Protein AF-A0A2N6DZ77-F1 (afdb_monomer)

Radius of gyration: 27.46 Å; Cα contacts (8 Å, |Δi|>4): 658; chains: 1; bounding box: 61×50×80 Å

Solvent-accessible surface area (backbone atoms only — not comparable to full-atom values): 24967 Å² total; per-residue (Å²): 105,79,25,58,79,69,77,39,53,66,64,59,45,49,63,59,50,50,54,56,51,53,54,49,40,58,67,63,70,58,88,71,92,77,86,83,54,80,87,38,66,58,33,46,52,24,38,43,48,48,50,51,50,22,38,76,72,65,41,42,46,82,47,72,48,76,42,30,34,22,77,94,73,77,42,77,36,54,81,90,57,37,57,93,60,13,31,69,89,78,68,43,73,40,47,79,44,76,45,67,27,40,28,34,52,49,38,79,39,39,68,63,48,51,52,48,54,66,76,33,71,65,33,34,30,46,68,70,55,35,51,54,50,54,52,54,53,72,74,59,52,63,64,40,76,45,31,38,58,92,59,81,90,64,52,56,35,81,96,39,79,69,29,20,42,26,67,66,65,47,55,62,40,48,72,49,21,69,24,29,28,79,79,56,36,89,48,24,78,81,50,58,56,39,68,66,47,82,43,52,55,92,53,42,61,53,66,71,47,52,44,47,44,52,29,56,58,55,71,46,76,64,58,56,22,37,38,32,28,42,53,70,24,38,84,86,36,78,60,31,84,89,72,72,55,60,81,56,66,69,61,51,33,74,75,63,34,48,42,55,52,43,41,45,69,39,48,75,36,60,67,45,46,69,32,66,52,45,73,68,58,49,52,48,45,45,38,47,58,42,22,60,44,52,26,38,44,52,28,52,53,26,42,49,38,34,71,78,45,73,17,37,40,48,67,55,52,87,79,51,73,75,52,51,55,52,54,52,52,54,63,58,43,51,62,52,34,52,54,24,54,77,68,56,31,46,23,56,27,52,48,58,52,45,53,50,52,52,49,55,49,49,47,49,64,78,64,34,56,80,62,35,73,75,40,78,90,33,47,50,59,41,22,29,52,53,40,54,52,53,42,50,50,55,49,49,26,46,70,39,23,92,53,21,48,72,58,18,34,51,48,30,47,32,57,57,43,77,71,74,79,65,50,64,90,87,61,68,56,88,76,77,68,58,60,65,37,56,30,47,66,52,66,79,77,39,80,73,75,85,81,130

Foldseek 3Di:
DVQVVVVHDPVVVVVVVVVVVVVVCVQLVPPDPDDDDLPDPLLLVQLQVLLVLLVVVVQKDKDKDWFWADPVVRDTDHPVCADVQAHPVPRHHTDGDIFIFIWGNLQVCLVVLLVVCVVQVQQEPDNVLSVVVNVVSVVTDDIGGFWGQPDQPARAHVPGSSIHTHVLSSVLSRVQSRQRPPVCDHNNVPAPPHAEDEEAPVCSCSLSRVSVSSCVSSVGDHHNYYYHFYEEAEPPHRDDPVVVRDDDVVVVCVVFNSLLVLCCVLAVDFGRYYYYDDPVSSLVCLQPQPQVQLLCLLQVLQVLCCVQVVQFQADADDDDPLLVVLQVLLVVLVVVLVVCVSVSRSNVSSVSLSVSSVSLVVLCVVLVLVVLSVDVVSVNVSSNSSLSSLLSLLLSLLSCCVRRVVLSCLSCVQQQHHRDHRDCVPSSHGPPRDGRTGGHNDDRSGDRDDDD

Mean predicted aligned error: 6.2 Å

Nearest PDB structures (foldseek):
  6ax8-assembly1_A  TM=9.563E-01  e=4.540E-46  Mycobacterium tuberculosis H37Rv
  2x1l-assembly3_C  TM=9.509E-01  e=2.523E-43  Mycolicibacterium smegmatis MC2 155
  7wpm-assembly1_A  TM=9.465E-01  e=5.685E-44  Staphylococcus aureus subsp. aureus COL
  2x1l-assembly2_B  TM=9.526E-01  e=1.689E-42  Mycolicibacterium smegmatis MC2 155
  4eg1-assembly2_B  TM=9.209E-01  e=6.282E-39  Trypanosoma brucei brucei TREU927

Sequence (452 aa):
KAAQSRGETPLELADRVVKRFQALWEKLNISHTDFIRTSQERHKLAVQEIFRIIEAKGDIYLGEYEDWYCTPCETFWTETQLMDGNCPDCGRPTDKLKEESYFFRMSRYQEQLLAHIEANPDFIQPKSRRNEILSFVREGLRDLSISRTTFSWGIPVPGNDRHVIYVWFDALTNYISALGYPDQSGDYASFWPCDAHVIGKDILRFHTVYWPTFLMAAGLPLPQKVFAHGWWTVEGQKMSKSLANVVEPNMLIEKYGVDAIRYFLLREVPFGLDGDFSHSALVHRINSDLANDLGNLVSRSTAMLNKYFQGTLPQPGTPEAVDLALTEKFSAAFNTVDSQMNDLAFNKALQSIWELISAANKYIDETSPWVLAKDETNRERLATVMYHLLEAVRLVSLLVDPFMPETAEKIDTILGLEARHAQLQGQDQWGGLKAGAQVSKASPLFPRIEVE

Structure (mmCIF, N/CA/C/O backbone):
data_AF-A0A2N6DZ77-F1
#
_entry.id   AF-A0A2N6DZ77-F1
#
loop_
_atom_site.group_PDB
_atom_site.id
_atom_site.type_symbol
_atom_site.label_atom_id
_atom_site.label_alt_id
_atom_site.label_comp_id
_atom_site.label_asym_id
_atom_site.label_entity_id
_atom_site.label_seq_id
_atom_site.pdbx_PDB_ins_code
_atom_site.Cartn_x
_atom_site.Cartn_y
_atom_site.Cartn_z
_atom_site.occupancy
_atom_site.B_iso_or_equiv
_atom_site.auth_seq_id
_atom_site.auth_comp_id
_atom_site.auth_asym_id
_atom_site.auth_atom_id
_atom_site.pdbx_PDB_model_num
ATOM 1 N N . LYS A 1 1 ? 24.814 12.809 -16.771 1.00 75.88 1 LYS A N 1
ATOM 2 C CA . LYS A 1 1 ? 24.435 14.245 -16.711 1.00 75.88 1 LYS A CA 1
ATOM 3 C C . LYS A 1 1 ? 24.232 14.762 -15.282 1.00 75.88 1 LYS A C 1
ATOM 5 O O . LYS A 1 1 ? 25.013 15.605 -14.873 1.00 75.88 1 LYS A O 1
ATOM 10 N N . ALA A 1 2 ? 23.271 14.254 -14.494 1.00 83.12 2 ALA A N 1
ATOM 11 C CA . ALA A 1 2 ? 23.021 14.762 -13.129 1.00 83.12 2 ALA A CA 1
ATOM 12 C C . ALA A 1 2 ? 24.239 14.680 -12.179 1.00 83.12 2 ALA A C 1
ATOM 14 O O . ALA A 1 2 ? 24.478 15.599 -11.398 1.00 83.12 2 ALA A O 1
ATOM 15 N N . ALA A 1 3 ? 25.029 13.604 -12.269 1.00 89.00 3 ALA A N 1
ATOM 16 C CA . ALA A 1 3 ? 26.270 13.461 -11.503 1.00 89.00 3 ALA A CA 1
ATOM 17 C C . ALA A 1 3 ? 27.353 14.442 -11.986 1.00 89.00 3 ALA A C 1
ATOM 19 O O . ALA A 1 3 ? 27.893 15.217 -11.203 1.00 89.00 3 ALA A O 1
ATOM 20 N N . GLN A 1 4 ? 27.549 14.521 -13.307 1.00 87.75 4 GLN A N 1
ATOM 21 C CA . GLN A 1 4 ? 28.486 15.455 -13.946 1.00 87.75 4 GLN A CA 1
ATOM 22 C C . GLN A 1 4 ? 28.204 16.919 -13.578 1.00 87.75 4 GLN A C 1
ATOM 24 O O . GLN A 1 4 ? 29.139 17.646 -13.267 1.00 87.75 4 GLN A O 1
ATOM 29 N N . SER A 1 5 ? 26.934 17.351 -13.531 1.00 89.44 5 SER A N 1
ATOM 30 C CA . SER A 1 5 ? 26.577 18.723 -13.123 1.00 89.44 5 SER A CA 1
ATOM 31 C C . SER A 1 5 ? 26.932 19.055 -11.670 1.00 89.44 5 SER A C 1
ATOM 33 O O . SER A 1 5 ? 26.867 20.213 -11.274 1.00 89.44 5 SER A O 1
ATOM 35 N N . ARG A 1 6 ? 27.269 18.043 -10.866 1.00 89.25 6 ARG A N 1
ATOM 36 C CA . ARG A 1 6 ? 27.689 18.168 -9.466 1.00 89.25 6 ARG A CA 1
ATOM 37 C C . ARG A 1 6 ? 29.167 17.832 -9.257 1.00 89.25 6 ARG A C 1
ATOM 39 O O . ARG A 1 6 ? 29.616 17.859 -8.120 1.00 89.25 6 ARG A O 1
ATOM 46 N N . GLY A 1 7 ? 29.904 17.517 -10.325 1.00 93.62 7 GLY A N 1
ATOM 47 C CA . GLY A 1 7 ? 31.295 17.075 -10.231 1.00 93.62 7 GLY A CA 1
ATOM 48 C C . GLY A 1 7 ? 31.477 15.709 -9.559 1.00 93.62 7 GLY A C 1
ATOM 49 O O . GLY A 1 7 ? 32.563 15.430 -9.070 1.00 93.62 7 GLY A O 1
ATOM 50 N N . GLU A 1 8 ? 30.434 14.873 -9.521 1.00 95.06 8 GLU A N 1
ATOM 51 C CA . GLU A 1 8 ? 30.447 13.528 -8.923 1.00 95.06 8 GLU A CA 1
ATOM 52 C C . GLU A 1 8 ? 30.406 12.453 -10.032 1.00 95.06 8 GLU A C 1
ATOM 54 O O . GLU A 1 8 ? 29.861 12.679 -11.124 1.00 95.06 8 GLU A O 1
ATOM 59 N N . THR A 1 9 ? 30.925 11.254 -9.762 1.00 95.62 9 THR A N 1
ATOM 60 C CA . THR A 1 9 ? 30.677 10.067 -10.597 1.00 95.62 9 THR A CA 1
ATOM 61 C C . THR A 1 9 ? 29.222 9.589 -10.448 1.00 95.62 9 THR A C 1
ATOM 63 O O . THR A 1 9 ? 28.569 9.861 -9.433 1.00 95.62 9 THR A O 1
ATOM 66 N N . PRO A 1 10 ? 28.658 8.858 -11.432 1.00 94.00 10 PRO A N 1
ATOM 67 C CA . PRO A 1 10 ? 27.297 8.330 -11.315 1.00 94.00 10 PRO A CA 1
ATOM 68 C C . PRO A 1 10 ? 27.072 7.432 -10.088 1.00 94.00 10 PRO A C 1
ATOM 70 O O . PRO A 1 10 ? 26.020 7.534 -9.457 1.00 94.00 10 PRO A O 1
ATOM 73 N N . LEU A 1 11 ? 28.061 6.604 -9.724 1.00 94.94 11 LEU A N 1
ATOM 74 C CA . LEU A 1 11 ? 27.980 5.729 -8.553 1.00 94.94 11 LEU A CA 1
ATOM 75 C C . LEU A 1 11 ? 27.967 6.531 -7.247 1.00 94.94 11 LEU A C 1
ATOM 77 O O . LEU A 1 11 ? 27.102 6.286 -6.413 1.00 94.94 11 LEU A O 1
ATOM 81 N N . GLU A 1 12 ? 28.834 7.539 -7.104 1.00 96.12 12 GLU A N 1
ATOM 82 C CA . GLU A 1 12 ? 28.850 8.420 -5.924 1.00 96.12 12 GLU A CA 1
ATOM 83 C C . GLU A 1 12 ? 27.513 9.148 -5.742 1.00 96.12 12 GLU A C 1
ATOM 85 O O . GLU A 1 12 ? 26.969 9.204 -4.634 1.00 96.12 12 GLU A O 1
ATOM 90 N N . LEU A 1 13 ? 26.935 9.663 -6.835 1.00 95.31 13 LEU A N 1
ATOM 91 C CA . LEU A 1 13 ? 25.611 10.276 -6.790 1.00 95.31 13 LEU A CA 1
ATOM 92 C C . LEU A 1 13 ? 24.546 9.261 -6.344 1.00 95.31 13 LEU A C 1
ATOM 94 O O . LEU A 1 13 ? 23.716 9.586 -5.492 1.00 95.31 13 LEU A O 1
ATOM 98 N N . ALA A 1 14 ? 24.555 8.048 -6.905 1.00 94.56 14 ALA A N 1
ATOM 99 C CA . ALA A 1 14 ? 23.600 6.997 -6.561 1.00 94.56 14 ALA A CA 1
ATOM 100 C C . ALA A 1 14 ? 23.724 6.564 -5.086 1.00 94.56 14 ALA A C 1
ATOM 102 O O . ALA A 1 14 ? 22.711 6.490 -4.388 1.00 94.56 14 ALA A O 1
ATOM 103 N N . ASP A 1 15 ? 24.949 6.362 -4.589 1.00 95.69 15 ASP A N 1
ATOM 104 C CA . ASP A 1 15 ? 25.255 6.030 -3.188 1.00 95.69 15 ASP A CA 1
ATOM 105 C C . ASP A 1 15 ? 24.808 7.126 -2.215 1.00 95.69 15 ASP A C 1
ATOM 107 O O . ASP A 1 15 ? 24.349 6.851 -1.104 1.00 95.69 15 ASP A O 1
ATOM 111 N N . ARG A 1 16 ? 24.913 8.393 -2.619 1.00 94.94 16 ARG A N 1
ATOM 112 C CA . ARG A 1 16 ? 24.462 9.518 -1.798 1.00 94.94 16 ARG A CA 1
ATOM 113 C C . ARG A 1 16 ? 22.942 9.661 -1.793 1.00 94.94 16 ARG A C 1
ATOM 115 O O . ARG A 1 16 ? 22.362 10.012 -0.765 1.00 94.94 16 ARG A O 1
ATOM 122 N N . VAL A 1 17 ? 22.292 9.441 -2.935 1.00 93.69 17 VAL A N 1
ATOM 123 C CA . VAL A 1 17 ? 20.837 9.589 -3.073 1.00 93.69 17 VAL A CA 1
ATOM 124 C C . VAL A 1 17 ? 20.098 8.453 -2.372 1.00 93.69 17 VAL A C 1
ATOM 126 O O . VAL A 1 17 ? 19.131 8.741 -1.671 1.00 93.69 17 VAL A O 1
ATOM 129 N N . VAL A 1 18 ? 20.566 7.202 -2.476 1.00 95.94 18 VAL A N 1
ATOM 130 C CA . VAL A 1 18 ? 19.883 6.049 -1.860 1.00 95.94 18 VAL A CA 1
ATOM 131 C C . VAL A 1 18 ? 19.730 6.197 -0.345 1.00 95.94 18 VAL A C 1
ATOM 133 O O . VAL A 1 18 ? 18.661 5.914 0.185 1.00 95.94 18 VAL A O 1
ATOM 136 N N . LYS A 1 19 ? 20.731 6.769 0.338 1.00 96.19 19 LYS A N 1
ATOM 137 C CA . LYS A 1 19 ? 20.679 7.039 1.785 1.00 96.19 19 LYS A CA 1
ATOM 138 C C . LYS A 1 19 ? 19.508 7.941 2.176 1.00 96.19 19 LYS A C 1
ATOM 140 O O . LYS A 1 19 ? 18.924 7.763 3.236 1.00 96.19 19 LYS A O 1
ATOM 145 N N . ARG A 1 20 ? 19.143 8.903 1.318 1.00 93.62 20 ARG A N 1
ATOM 146 C CA . ARG A 1 20 ? 17.993 9.791 1.561 1.00 93.62 20 ARG A CA 1
ATOM 147 C C . ARG A 1 20 ? 16.668 9.047 1.447 1.00 93.62 20 ARG A C 1
ATOM 149 O O . ARG A 1 20 ? 15.756 9.346 2.205 1.00 93.62 20 ARG A O 1
ATOM 156 N N . PHE A 1 21 ? 16.570 8.101 0.511 1.00 94.06 21 PHE A N 1
ATOM 157 C CA . PHE A 1 21 ? 15.398 7.238 0.407 1.00 94.06 21 PHE A CA 1
ATOM 158 C C . PHE A 1 21 ? 15.315 6.322 1.627 1.00 94.06 21 PHE A C 1
ATOM 160 O O . PHE A 1 21 ? 14.314 6.371 2.322 1.00 94.06 21 PHE A O 1
ATOM 167 N N . GLN A 1 22 ? 16.377 5.590 1.963 1.00 96.19 22 GLN A N 1
ATOM 168 C CA . GLN A 1 22 ? 16.392 4.700 3.133 1.00 96.19 22 GLN A CA 1
ATOM 169 C C . GLN A 1 22 ? 16.001 5.427 4.430 1.00 96.19 22 GLN A C 1
ATOM 171 O O . GLN A 1 22 ? 15.105 4.970 5.131 1.00 96.19 22 GLN A O 1
ATOM 176 N N . ALA A 1 23 ? 16.573 6.609 4.686 1.00 95.62 23 ALA A N 1
ATOM 177 C CA . ALA A 1 23 ? 16.227 7.415 5.858 1.00 95.62 23 ALA A CA 1
ATOM 178 C C . ALA A 1 23 ? 14.750 7.855 5.877 1.00 95.62 23 ALA A C 1
ATOM 180 O O . ALA A 1 23 ? 14.126 7.895 6.933 1.00 95.62 23 ALA A O 1
ATOM 181 N N . LEU A 1 24 ? 14.167 8.185 4.717 1.00 94.50 24 LEU A N 1
ATOM 182 C CA . LEU A 1 24 ? 12.746 8.531 4.635 1.00 94.50 24 LEU A CA 1
ATOM 183 C C . LEU A 1 24 ? 11.844 7.307 4.859 1.00 94.50 24 LEU A C 1
ATOM 185 O O . LEU A 1 24 ? 10.815 7.439 5.514 1.00 94.50 24 LEU A O 1
ATOM 189 N N . TRP A 1 25 ? 12.216 6.133 4.340 1.00 95.81 25 TRP A N 1
ATOM 190 C CA . TRP A 1 25 ? 11.465 4.887 4.542 1.00 95.81 25 TRP A CA 1
ATOM 191 C C . TRP A 1 25 ? 11.479 4.446 6.010 1.00 95.81 25 TRP A C 1
ATOM 193 O O . TRP A 1 25 ? 10.447 4.023 6.524 1.00 95.81 25 TRP A O 1
ATOM 203 N N . GLU A 1 26 ? 12.608 4.619 6.699 1.00 95.38 26 GLU A N 1
ATOM 204 C CA . GLU A 1 26 ? 12.714 4.421 8.149 1.00 95.38 26 GLU A CA 1
ATOM 205 C C . GLU A 1 26 ? 11.816 5.409 8.908 1.00 95.38 26 GLU A C 1
ATOM 207 O O . GLU A 1 26 ? 10.983 4.995 9.710 1.00 95.38 26 GLU A O 1
ATOM 212 N N . LYS A 1 27 ? 11.889 6.709 8.583 1.00 94.62 27 LYS A N 1
ATOM 213 C CA . LYS A 1 27 ? 11.052 7.746 9.216 1.00 94.62 27 LYS A CA 1
ATOM 214 C C . LYS A 1 27 ? 9.551 7.526 8.988 1.00 94.62 27 LYS A C 1
ATOM 216 O O . LYS A 1 27 ? 8.753 7.897 9.836 1.00 94.62 27 LYS A O 1
ATOM 221 N N . LEU A 1 28 ? 9.153 6.950 7.853 1.00 95.25 28 LEU A N 1
ATOM 222 C CA . LEU A 1 28 ? 7.757 6.617 7.534 1.00 95.25 28 LEU A CA 1
ATOM 223 C C . LEU A 1 28 ? 7.279 5.291 8.149 1.00 95.25 28 LEU A C 1
ATOM 225 O O . LEU A 1 28 ? 6.129 4.902 7.914 1.00 95.25 28 LEU A O 1
ATOM 229 N N . ASN A 1 29 ? 8.143 4.607 8.905 1.00 95.44 29 ASN A N 1
ATOM 230 C CA . ASN A 1 29 ? 7.892 3.296 9.490 1.00 95.44 29 ASN A CA 1
ATOM 231 C C . ASN A 1 29 ? 7.433 2.273 8.430 1.00 95.44 29 ASN A C 1
ATOM 233 O O . ASN A 1 29 ? 6.335 1.713 8.494 1.00 95.44 29 ASN A O 1
ATOM 237 N N . ILE A 1 30 ? 8.236 2.103 7.370 1.00 96.81 30 ILE A N 1
ATOM 238 C CA . ILE A 1 30 ? 7.950 1.135 6.305 1.00 96.81 30 ILE A CA 1
ATOM 239 C C . ILE A 1 30 ? 8.686 -0.184 6.555 1.00 96.81 30 ILE A C 1
ATOM 241 O O . ILE A 1 30 ? 9.907 -0.264 6.407 1.00 96.81 30 ILE A O 1
ATOM 245 N N . SER A 1 31 ? 7.922 -1.239 6.828 1.00 95.88 31 SER A N 1
ATOM 246 C CA . SER A 1 31 ? 8.375 -2.596 7.165 1.00 95.88 31 SER A CA 1
ATOM 247 C C . SER A 1 31 ? 8.802 -3.449 5.954 1.00 95.88 31 SER A C 1
ATOM 249 O O . SER A 1 31 ? 8.437 -4.615 5.828 1.00 95.88 31 SER A O 1
ATOM 251 N N . HIS A 1 32 ? 9.576 -2.871 5.035 1.00 95.81 32 HIS A N 1
ATOM 252 C CA . HIS A 1 32 ? 10.135 -3.598 3.890 1.00 95.81 32 HIS A CA 1
ATOM 253 C C . HIS A 1 32 ? 11.190 -4.633 4.327 1.00 95.81 32 HIS A C 1
ATOM 255 O O . HIS A 1 32 ? 11.945 -4.396 5.267 1.00 95.81 32 HIS A O 1
ATOM 261 N N . THR A 1 33 ? 11.270 -5.766 3.622 1.00 96.38 33 THR A N 1
ATOM 262 C CA . THR A 1 33 ? 12.209 -6.864 3.930 1.00 96.38 33 THR A CA 1
ATOM 263 C C . THR A 1 33 ? 13.533 -6.780 3.164 1.00 96.38 33 THR A C 1
ATOM 265 O O . THR A 1 33 ? 14.535 -7.328 3.617 1.00 96.38 33 THR A O 1
ATOM 268 N N . ASP A 1 34 ? 13.567 -6.069 2.033 1.00 96.62 34 ASP A N 1
ATOM 269 C CA . ASP A 1 34 ? 14.778 -5.800 1.248 1.00 96.62 34 ASP A CA 1
ATOM 270 C C . ASP A 1 34 ? 14.699 -4.412 0.588 1.00 96.62 34 ASP A C 1
ATOM 272 O O . ASP A 1 34 ? 13.619 -3.917 0.259 1.00 96.62 34 ASP A O 1
ATOM 276 N N . PHE A 1 35 ? 15.858 -3.785 0.374 1.00 97.56 35 PHE A N 1
ATOM 277 C CA . PHE A 1 35 ? 16.017 -2.525 -0.350 1.00 97.56 35 PHE A CA 1
ATOM 278 C C . PHE A 1 35 ? 16.997 -2.737 -1.513 1.00 97.56 35 PHE A C 1
ATOM 280 O O . PHE A 1 35 ? 18.214 -2.543 -1.395 1.00 97.56 35 PHE A O 1
ATOM 287 N N . ILE A 1 36 ? 16.459 -3.155 -2.660 1.00 97.69 36 ILE A N 1
ATOM 288 C CA . ILE A 1 36 ? 17.241 -3.483 -3.856 1.00 97.69 36 ILE A CA 1
ATOM 289 C C . ILE A 1 36 ? 17.900 -2.239 -4.470 1.00 97.69 36 ILE A C 1
ATOM 291 O O . ILE A 1 36 ? 17.327 -1.149 -4.528 1.00 97.69 36 ILE A O 1
ATOM 295 N N . ARG A 1 37 ? 19.129 -2.402 -4.970 1.00 98.06 37 ARG A N 1
ATOM 296 C CA . ARG A 1 37 ? 19.820 -1.393 -5.784 1.00 98.06 37 ARG A CA 1
ATOM 297 C C . ARG A 1 37 ? 20.315 -2.047 -7.064 1.00 98.06 37 ARG A C 1
ATOM 299 O O . ARG A 1 37 ? 21.052 -3.026 -6.991 1.00 98.06 37 ARG A O 1
ATOM 306 N N . THR A 1 38 ? 20.014 -1.461 -8.220 1.00 97.75 38 THR A N 1
ATOM 307 C CA . THR A 1 38 ? 20.429 -2.022 -9.520 1.00 97.75 38 THR A CA 1
ATOM 308 C C . THR A 1 38 ? 21.952 -2.030 -9.721 1.00 97.75 38 THR A C 1
ATOM 310 O O . THR A 1 38 ? 22.492 -2.775 -10.531 1.00 97.75 38 THR A O 1
ATOM 313 N N . SER A 1 39 ? 22.694 -1.269 -8.908 1.00 96.94 39 SER A N 1
ATOM 314 C CA . SER A 1 39 ? 24.158 -1.307 -8.877 1.00 96.94 39 SER A CA 1
ATOM 315 C C . SER A 1 39 ? 24.752 -2.532 -8.160 1.00 96.94 39 SER A C 1
ATOM 317 O O . SER A 1 39 ? 25.967 -2.725 -8.241 1.00 96.94 39 SER A O 1
ATOM 319 N N . GLN A 1 40 ? 23.948 -3.338 -7.452 1.00 97.75 40 GLN A N 1
ATOM 320 C CA . GLN A 1 40 ? 24.401 -4.546 -6.748 1.00 97.75 40 GLN A CA 1
ATOM 321 C C . GLN A 1 40 ? 24.719 -5.689 -7.715 1.00 97.75 40 GLN A C 1
ATOM 323 O O . GLN A 1 40 ? 24.035 -5.879 -8.715 1.00 97.75 40 GLN A O 1
ATOM 328 N N . GLU A 1 41 ? 25.713 -6.508 -7.369 1.00 97.56 41 GLU A N 1
ATOM 329 C CA . GLU A 1 41 ? 26.159 -7.60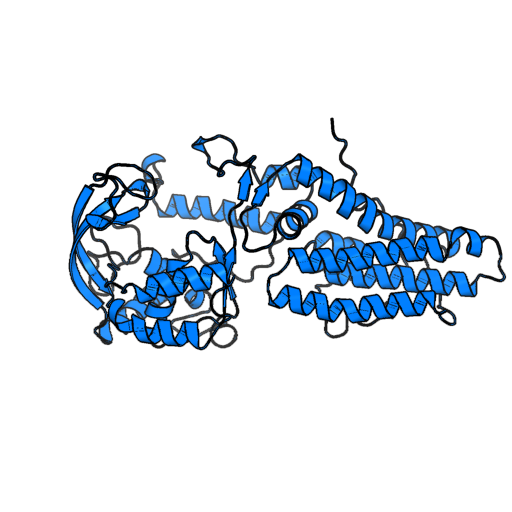9 -8.231 1.00 97.56 41 GLU A CA 1
ATOM 330 C C . GLU A 1 41 ? 25.069 -8.662 -8.474 1.00 97.56 41 GLU A C 1
ATOM 332 O O . GLU A 1 41 ? 24.843 -9.045 -9.618 1.00 97.56 41 GLU A O 1
ATOM 337 N N . ARG A 1 42 ? 24.304 -9.033 -7.431 1.00 97.00 42 ARG A N 1
ATOM 338 C CA . ARG A 1 42 ? 23.150 -9.948 -7.556 1.00 97.00 42 ARG A CA 1
ATOM 339 C C . ARG A 1 42 ? 22.156 -9.508 -8.637 1.00 97.00 42 ARG A C 1
ATOM 341 O O . ARG A 1 42 ? 21.607 -10.332 -9.356 1.00 97.00 42 ARG A O 1
ATOM 348 N N . HIS A 1 43 ? 21.968 -8.197 -8.787 1.00 98.50 43 HIS A N 1
ATOM 349 C CA . HIS A 1 43 ? 21.071 -7.635 -9.785 1.00 98.50 43 HIS A CA 1
ATOM 350 C C . HIS A 1 43 ? 21.678 -7.667 -11.189 1.00 98.50 43 HIS A C 1
ATOM 352 O O . HIS A 1 43 ? 21.018 -8.088 -12.136 1.00 98.50 43 HIS A O 1
ATOM 358 N N . LYS A 1 44 ? 22.951 -7.284 -11.327 1.00 98.31 44 LYS A N 1
ATOM 359 C CA . LYS A 1 44 ? 23.644 -7.303 -12.623 1.00 98.31 44 LYS A CA 1
ATOM 360 C C . LYS A 1 44 ? 23.669 -8.698 -13.240 1.00 98.31 44 LYS A C 1
ATOM 362 O O . LYS A 1 44 ? 23.380 -8.837 -14.427 1.00 98.31 44 LYS A O 1
ATOM 367 N N . LEU A 1 45 ? 23.952 -9.714 -12.424 1.00 98.00 45 LEU A N 1
ATOM 368 C CA . LEU A 1 45 ? 23.945 -11.116 -12.843 1.00 98.00 45 LEU A CA 1
ATOM 369 C C . LEU A 1 45 ? 22.559 -11.551 -13.334 1.00 98.00 45 LEU A C 1
ATOM 371 O O . LEU A 1 45 ? 22.456 -12.151 -14.401 1.00 98.00 45 LEU A O 1
ATOM 375 N N . ALA A 1 46 ? 21.496 -11.190 -12.609 1.00 98.31 46 ALA A N 1
ATOM 376 C CA . ALA A 1 46 ? 20.118 -11.471 -13.008 1.00 98.31 46 ALA A CA 1
ATOM 377 C C . ALA A 1 46 ? 19.765 -10.856 -14.370 1.00 98.31 46 ALA A C 1
ATOM 379 O O . ALA A 1 46 ? 19.260 -11.556 -15.246 1.00 98.31 46 ALA A O 1
ATOM 380 N N . VAL A 1 47 ? 20.066 -9.570 -14.569 1.00 98.69 47 VAL A N 1
ATOM 381 C CA . VAL A 1 47 ? 19.787 -8.856 -15.827 1.00 98.69 47 VAL A CA 1
ATOM 382 C C . VAL A 1 47 ? 20.524 -9.497 -17.000 1.00 98.69 47 VAL A C 1
ATOM 384 O O . VAL A 1 47 ? 19.927 -9.756 -18.046 1.00 98.69 47 VAL A O 1
ATOM 387 N N . GLN A 1 48 ? 21.817 -9.780 -16.825 1.00 98.44 48 GLN A N 1
ATOM 388 C CA . GLN A 1 48 ? 22.624 -10.427 -17.856 1.00 98.44 48 GLN A CA 1
ATOM 389 C C . GLN A 1 48 ? 22.112 -11.829 -18.187 1.00 98.44 48 GLN A C 1
ATOM 391 O O . GLN A 1 48 ? 22.124 -12.216 -19.353 1.00 98.44 48 GLN A O 1
ATOM 396 N N . GLU A 1 49 ? 21.631 -12.577 -17.195 1.00 98.44 49 GLU A N 1
ATOM 397 C CA . GLU A 1 49 ? 21.116 -13.923 -17.420 1.00 98.44 49 GLU A CA 1
ATOM 398 C C . GLU A 1 49 ? 19.780 -13.931 -18.166 1.00 98.44 49 GLU A C 1
ATOM 400 O O . GLU A 1 49 ? 19.634 -14.677 -19.133 1.00 98.44 49 GLU A O 1
ATOM 405 N N . ILE A 1 50 ? 18.831 -13.052 -17.812 1.00 98.19 50 ILE A N 1
ATOM 406 C CA . ILE A 1 50 ? 17.599 -12.894 -18.606 1.00 98.19 50 ILE A CA 1
ATOM 407 C C . ILE A 1 50 ? 17.952 -12.531 -20.051 1.00 98.19 50 ILE A C 1
ATOM 409 O O . ILE A 1 50 ? 17.397 -13.115 -20.982 1.00 98.19 50 ILE A O 1
ATOM 413 N N . PHE A 1 51 ? 18.895 -11.604 -20.250 1.00 98.62 51 PHE A N 1
ATOM 414 C CA . PHE A 1 51 ? 19.326 -11.208 -21.589 1.00 98.62 51 PHE A CA 1
ATOM 415 C C . PHE A 1 51 ? 19.848 -12.410 -22.388 1.00 98.62 51 PHE A C 1
ATOM 417 O O . PHE A 1 51 ? 19.370 -12.647 -23.496 1.00 98.62 51 PHE A O 1
ATOM 424 N N . ARG A 1 52 ? 20.759 -13.215 -21.817 1.00 98.38 52 ARG A N 1
ATOM 425 C CA . ARG A 1 52 ? 21.295 -14.423 -22.474 1.00 98.38 52 ARG A CA 1
ATOM 426 C C . ARG A 1 52 ? 20.205 -15.427 -22.833 1.00 98.38 52 ARG A C 1
ATOM 428 O O . ARG A 1 52 ? 20.234 -15.980 -23.927 1.00 98.38 52 ARG A O 1
ATOM 435 N N . ILE A 1 53 ? 19.244 -15.665 -21.938 1.00 98.31 53 ILE A N 1
ATOM 436 C CA . ILE A 1 53 ? 18.151 -16.619 -22.178 1.00 98.31 53 ILE A CA 1
ATOM 437 C C . ILE A 1 53 ? 17.286 -16.171 -23.361 1.00 98.31 53 ILE A C 1
ATOM 439 O O . ILE A 1 53 ? 16.965 -16.979 -24.235 1.00 98.31 53 ILE A O 1
ATOM 443 N N . ILE A 1 54 ? 16.906 -14.892 -23.400 1.00 98.50 54 ILE A N 1
ATOM 444 C CA . ILE A 1 54 ? 16.065 -14.348 -24.473 1.00 98.50 54 ILE A CA 1
ATOM 445 C C . ILE A 1 54 ? 16.846 -14.305 -25.798 1.00 98.50 54 ILE A C 1
ATOM 447 O O . ILE A 1 54 ? 16.302 -14.650 -26.851 1.00 98.50 54 ILE A O 1
ATOM 451 N N . GLU A 1 55 ? 18.132 -13.949 -25.758 1.00 98.19 55 GLU A N 1
ATOM 452 C CA . GLU A 1 55 ? 19.014 -13.971 -26.929 1.00 98.19 55 GLU A CA 1
ATOM 453 C C . GLU A 1 55 ? 19.175 -15.389 -27.489 1.00 98.19 55 GLU A C 1
ATOM 455 O O . GLU A 1 55 ? 18.990 -15.599 -28.687 1.00 98.19 55 GLU A O 1
ATOM 460 N N . ALA A 1 56 ? 19.404 -16.387 -26.630 1.00 97.88 56 ALA A N 1
ATOM 461 C CA . ALA A 1 56 ? 19.520 -17.789 -27.030 1.00 97.88 56 ALA A CA 1
ATOM 462 C C . ALA A 1 56 ? 18.235 -18.346 -27.674 1.00 97.88 56 ALA A C 1
ATOM 464 O O . ALA A 1 56 ? 18.302 -19.271 -28.484 1.00 97.88 56 ALA A O 1
ATOM 465 N N . LYS A 1 57 ? 17.064 -17.775 -27.358 1.00 97.19 57 LYS A N 1
ATOM 466 C CA . LYS A 1 57 ? 15.778 -18.100 -28.004 1.00 97.19 57 LYS A CA 1
ATOM 467 C C . LYS A 1 57 ? 15.564 -17.397 -29.351 1.00 97.19 57 LYS A C 1
ATOM 469 O O . LYS A 1 57 ? 14.583 -17.690 -30.038 1.00 97.19 57 LYS A O 1
ATOM 474 N N . GLY A 1 58 ? 16.467 -16.499 -29.748 1.00 97.62 58 GLY A N 1
ATOM 475 C CA . GLY A 1 58 ? 16.391 -15.741 -30.999 1.00 97.62 58 GLY A CA 1
ATOM 476 C C . GLY A 1 58 ? 15.441 -14.539 -30.953 1.00 97.62 58 GLY A C 1
ATOM 477 O O . GLY A 1 58 ? 15.092 -13.988 -32.003 1.00 97.62 58 GLY A O 1
ATOM 478 N N . ASP A 1 59 ? 15.022 -14.126 -29.754 1.00 98.25 59 ASP A N 1
ATOM 479 C CA . ASP A 1 59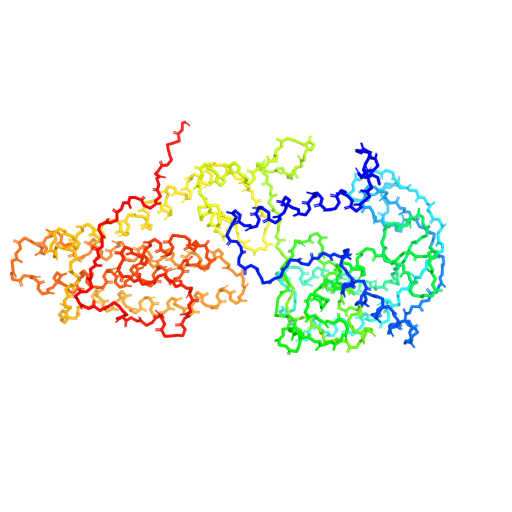 ? 14.129 -12.979 -29.561 1.00 98.25 59 ASP A CA 1
ATOM 480 C C . ASP A 1 59 ? 14.874 -11.663 -29.330 1.00 98.25 59 ASP A C 1
ATOM 482 O O . ASP A 1 59 ? 14.237 -10.617 -29.224 1.00 98.25 59 ASP A O 1
ATOM 486 N N . ILE A 1 60 ? 16.207 -11.695 -29.309 1.00 98.50 60 ILE A N 1
ATOM 487 C CA . ILE A 1 60 ? 17.055 -10.505 -29.371 1.00 98.50 60 ILE A CA 1
ATOM 488 C C . ILE A 1 60 ? 17.849 -10.533 -30.676 1.00 98.50 60 ILE A C 1
ATOM 490 O O . ILE A 1 60 ? 18.403 -11.563 -31.054 1.00 98.50 60 ILE A O 1
ATOM 494 N N . TYR A 1 61 ? 17.893 -9.405 -31.382 1.00 96.50 61 TYR A N 1
ATOM 495 C CA . TYR A 1 61 ? 18.687 -9.249 -32.599 1.00 96.50 61 TYR A CA 1
ATOM 496 C C . TYR A 1 61 ? 19.339 -7.869 -32.661 1.00 96.50 61 TYR A C 1
ATOM 498 O O . TYR A 1 61 ? 18.799 -6.895 -32.141 1.00 96.50 61 TYR A O 1
ATOM 506 N N . LEU A 1 62 ? 20.500 -7.775 -33.306 1.00 95.38 62 LEU A N 1
ATOM 507 C CA . LEU A 1 62 ? 21.166 -6.500 -33.554 1.00 95.38 62 LEU A CA 1
ATOM 508 C C . LEU A 1 62 ? 20.527 -5.808 -34.764 1.00 95.38 62 LEU A C 1
ATOM 510 O O . LEU A 1 62 ? 20.321 -6.433 -35.806 1.00 95.38 62 LEU A O 1
ATOM 514 N N . GLY A 1 63 ? 20.219 -4.525 -34.629 1.00 90.81 63 GLY A N 1
ATOM 515 C CA . GLY A 1 63 ? 19.702 -3.692 -35.707 1.00 90.81 63 GLY A CA 1
ATOM 516 C C . GLY A 1 63 ? 20.111 -2.236 -35.529 1.00 90.81 63 GLY A C 1
ATOM 517 O O . GLY A 1 63 ? 20.889 -1.891 -34.643 1.00 90.81 63 GLY A O 1
ATOM 518 N N . GLU A 1 64 ? 19.544 -1.365 -36.353 1.00 84.25 64 GLU A N 1
ATOM 519 C CA . GLU A 1 64 ? 19.713 0.082 -36.245 1.00 84.25 64 GLU A CA 1
ATOM 520 C C . GLU A 1 64 ? 18.334 0.715 -36.046 1.00 84.25 64 GLU A C 1
ATOM 522 O O . GLU A 1 64 ? 17.385 0.373 -36.752 1.00 84.25 64 GLU A O 1
ATOM 527 N N . TYR A 1 65 ? 18.210 1.619 -35.078 1.00 71.19 65 TYR A N 1
ATOM 528 C CA . TYR A 1 65 ? 17.021 2.454 -34.919 1.00 71.19 65 TYR A CA 1
ATOM 529 C C . TYR A 1 65 ? 17.300 3.816 -35.550 1.00 71.19 65 TYR A C 1
ATOM 531 O O . TYR A 1 65 ? 18.367 4.367 -35.293 1.00 71.19 65 TYR A O 1
ATOM 539 N N . GLU A 1 66 ? 16.379 4.358 -36.348 1.00 72.69 66 GLU A N 1
ATOM 540 C CA . GLU A 1 66 ? 16.427 5.743 -36.836 1.00 72.69 66 GLU A CA 1
ATOM 541 C C . GLU A 1 66 ? 15.088 6.417 -36.537 1.00 72.69 66 GLU A C 1
ATOM 543 O O . GLU A 1 66 ? 14.122 6.240 -37.272 1.00 72.69 66 GLU A O 1
ATOM 548 N N . ASP A 1 67 ? 15.016 7.161 -35.439 1.00 75.25 67 ASP A N 1
ATOM 549 C CA . ASP A 1 67 ? 13.756 7.735 -34.954 1.00 75.25 67 ASP A CA 1
ATOM 550 C C . ASP A 1 67 ? 14.035 8.931 -34.032 1.00 75.25 67 ASP A C 1
ATOM 552 O O . ASP A 1 67 ? 15.188 9.277 -33.749 1.00 75.25 67 ASP A O 1
ATOM 556 N N . TRP A 1 68 ? 12.978 9.611 -33.598 1.00 81.00 68 TRP A N 1
ATOM 557 C CA . TRP A 1 68 ? 13.078 10.917 -32.957 1.00 81.00 68 TRP A CA 1
ATOM 558 C C . TRP A 1 68 ? 13.163 10.800 -31.437 1.00 81.00 68 TRP A C 1
ATOM 560 O O . TRP A 1 68 ? 12.254 10.306 -30.775 1.00 81.00 68 TRP A O 1
ATOM 570 N N . TYR A 1 69 ? 14.260 11.265 -30.851 1.00 76.31 69 TYR A N 1
ATOM 571 C CA . TYR A 1 69 ? 14.544 11.108 -29.431 1.00 76.31 69 TYR A CA 1
ATOM 572 C C . TYR A 1 69 ? 14.300 12.390 -28.643 1.00 76.31 69 TYR A C 1
ATOM 574 O O . TYR A 1 69 ? 14.829 13.456 -28.962 1.00 76.31 69 TYR A O 1
ATOM 582 N N . CYS A 1 70 ? 13.549 12.280 -27.547 1.00 77.88 70 CYS A N 1
ATOM 583 C CA . CYS A 1 70 ? 13.408 13.350 -26.572 1.00 77.88 70 CYS A CA 1
ATOM 584 C C . CYS A 1 70 ? 14.381 13.134 -25.409 1.00 77.88 70 CYS A C 1
ATOM 586 O O . CYS A 1 70 ? 14.081 12.408 -24.462 1.00 77.88 70 CYS A O 1
ATOM 588 N N . THR A 1 71 ? 15.527 13.820 -25.437 1.00 71.62 71 THR A N 1
ATOM 589 C CA . THR A 1 71 ? 16.555 13.701 -24.387 1.00 71.62 71 THR A CA 1
ATOM 590 C C . THR A 1 71 ? 16.021 13.924 -22.959 1.00 71.62 71 THR A C 1
ATOM 592 O O . THR A 1 71 ? 16.401 13.164 -22.074 1.00 71.62 71 THR A O 1
ATOM 595 N N . PRO A 1 72 ? 15.158 14.923 -22.675 1.00 69.06 72 PRO A N 1
ATOM 596 C CA . PRO A 1 72 ? 14.632 15.123 -21.322 1.00 69.06 72 PRO A CA 1
ATOM 597 C C . PRO A 1 72 ? 13.633 14.066 -20.834 1.00 69.06 72 PRO A C 1
ATOM 599 O O . PRO A 1 72 ? 13.490 13.912 -19.625 1.00 69.06 72 PRO A O 1
ATOM 602 N N . CYS A 1 73 ? 12.922 13.398 -21.748 1.00 61.34 73 CYS A N 1
ATOM 603 C CA . CYS A 1 73 ? 11.956 12.339 -21.430 1.00 61.34 73 CYS A CA 1
ATOM 604 C C . CYS A 1 73 ? 12.557 10.933 -21.566 1.00 61.34 73 CYS A C 1
ATOM 606 O O . CYS A 1 73 ? 11.868 9.957 -21.292 1.00 61.34 73 CYS A O 1
ATOM 608 N N . GLU A 1 74 ? 13.798 10.830 -22.049 1.00 66.06 74 GLU A N 1
ATOM 609 C CA . GLU A 1 74 ? 14.504 9.577 -22.346 1.00 66.06 74 GLU A CA 1
ATOM 610 C C . GLU A 1 74 ? 13.661 8.578 -23.160 1.00 66.06 74 GLU A C 1
ATOM 612 O O . GLU A 1 74 ? 13.716 7.363 -22.969 1.00 66.06 74 GLU A O 1
ATOM 617 N N . THR A 1 75 ? 12.856 9.116 -24.081 1.00 61.88 75 THR A N 1
ATOM 618 C CA . THR A 1 75 ? 11.839 8.376 -24.835 1.00 61.88 75 THR A CA 1
ATOM 619 C C . THR A 1 75 ? 11.977 8.659 -26.324 1.00 61.88 75 THR A C 1
ATOM 621 O O . THR A 1 75 ? 12.228 9.797 -26.732 1.00 61.88 75 THR A O 1
ATOM 624 N N . PHE A 1 76 ? 11.815 7.606 -27.122 1.00 71.31 76 PHE A N 1
ATOM 625 C CA . PHE A 1 76 ? 11.764 7.687 -28.574 1.00 71.31 76 PHE A CA 1
ATOM 626 C C . PHE A 1 76 ? 10.328 7.808 -29.062 1.00 71.31 76 PHE A C 1
ATOM 628 O O . PHE A 1 76 ? 9.414 7.185 -28.521 1.00 71.31 76 PHE A O 1
ATOM 635 N N . TRP A 1 77 ? 10.172 8.588 -30.118 1.00 71.62 77 TRP A N 1
ATOM 636 C CA . TRP A 1 77 ? 8.930 8.821 -30.818 1.00 71.62 77 TRP A CA 1
ATOM 637 C C . TRP A 1 77 ? 9.126 8.498 -32.283 1.00 71.62 77 TRP A C 1
ATOM 639 O O . TRP A 1 77 ? 10.144 8.822 -32.896 1.00 71.62 77 TRP A O 1
ATOM 649 N N . THR A 1 78 ? 8.098 7.891 -32.845 1.00 72.88 78 THR A N 1
ATOM 650 C CA . THR A 1 78 ? 7.982 7.779 -34.292 1.00 72.88 78 THR A CA 1
ATOM 651 C C . THR A 1 78 ? 7.637 9.147 -34.865 1.00 72.88 78 THR A C 1
ATOM 653 O O . THR A 1 78 ? 7.011 9.962 -34.186 1.00 72.88 78 THR A O 1
ATOM 656 N N . GLU A 1 79 ? 7.973 9.392 -36.129 1.00 78.81 79 GLU A N 1
ATOM 657 C CA . GLU A 1 79 ? 7.624 10.647 -36.811 1.00 78.81 79 GLU A CA 1
ATOM 658 C C . GLU A 1 79 ? 6.123 10.982 -36.697 1.00 78.81 79 GLU A C 1
ATOM 660 O O . GLU A 1 79 ? 5.754 12.124 -36.444 1.00 78.81 79 GLU A O 1
ATOM 665 N N . THR A 1 80 ? 5.253 9.967 -36.760 1.00 76.06 80 THR A N 1
ATOM 666 C CA . THR A 1 80 ? 3.794 10.110 -36.614 1.00 76.06 80 THR A CA 1
ATOM 667 C C . THR A 1 80 ? 3.316 10.485 -35.210 1.00 76.06 80 THR A C 1
ATOM 669 O O . THR A 1 80 ? 2.172 10.898 -35.054 1.00 76.06 80 THR A O 1
ATOM 672 N N . GLN A 1 81 ? 4.146 10.301 -34.181 1.00 77.38 81 GLN A N 1
ATOM 673 C CA . GLN A 1 81 ? 3.808 10.623 -32.790 1.00 77.38 81 GLN A CA 1
ATOM 674 C C . GLN A 1 81 ? 4.279 12.019 -32.367 1.00 77.38 81 GLN A C 1
ATOM 676 O O . GLN A 1 81 ? 3.926 12.473 -31.280 1.00 77.38 81 GLN A O 1
ATOM 681 N N . LEU A 1 82 ? 5.084 12.696 -33.185 1.00 78.62 82 LEU A N 1
ATOM 682 C CA . LEU A 1 82 ? 5.581 14.028 -32.866 1.00 78.62 82 LEU A CA 1
ATOM 683 C C . LEU A 1 82 ? 4.497 15.089 -33.045 1.00 78.62 82 LEU A C 1
ATOM 685 O O . LEU A 1 82 ? 3.697 15.037 -33.976 1.00 78.62 82 LEU A O 1
ATOM 689 N N . MET A 1 83 ? 4.540 16.112 -32.196 1.00 80.00 83 MET A N 1
ATOM 690 C CA . MET A 1 83 ? 3.788 17.350 -32.394 1.00 80.00 83 MET A CA 1
ATOM 691 C C . MET A 1 83 ? 4.698 18.355 -33.100 1.00 80.00 83 MET A C 1
ATOM 693 O O . MET A 1 83 ? 5.491 19.031 -32.446 1.00 80.00 83 MET A O 1
ATOM 697 N N . ASP A 1 84 ? 4.643 18.402 -34.433 1.00 82.44 84 ASP A N 1
ATOM 698 C CA . ASP A 1 84 ? 5.477 19.284 -35.269 1.00 82.44 84 ASP A CA 1
ATOM 699 C C . ASP A 1 84 ? 6.990 19.162 -34.973 1.00 82.44 84 ASP A C 1
ATOM 701 O O . ASP A 1 84 ? 7.703 20.153 -34.821 1.00 82.44 84 ASP A O 1
ATOM 705 N N . GLY A 1 85 ? 7.489 17.926 -34.833 1.00 78.38 85 GLY A N 1
ATOM 706 C CA . GLY A 1 85 ? 8.896 17.646 -34.499 1.00 78.38 85 GLY A CA 1
ATOM 707 C C . GLY A 1 85 ? 9.236 17.732 -33.002 1.00 78.38 85 GLY A C 1
ATOM 708 O O . GLY A 1 85 ? 10.384 17.500 -32.609 1.00 78.38 85 GLY A O 1
ATOM 709 N N . ASN A 1 86 ? 8.252 18.024 -32.146 1.00 85.94 86 ASN A N 1
ATOM 710 C CA . ASN A 1 86 ? 8.412 18.063 -30.694 1.00 85.94 86 ASN A CA 1
ATOM 711 C C . ASN A 1 86 ? 7.828 16.821 -30.007 1.00 85.94 86 ASN A C 1
ATOM 713 O O . ASN A 1 86 ? 6.898 16.176 -30.489 1.00 85.94 86 ASN A O 1
ATOM 717 N N . CYS A 1 87 ? 8.367 16.518 -28.828 1.00 77.31 87 CYS A N 1
ATOM 718 C CA . CYS A 1 87 ? 7.934 15.439 -27.955 1.00 77.31 87 CYS A CA 1
ATOM 719 C C . CYS A 1 87 ? 6.468 15.647 -27.531 1.00 77.31 87 CYS A C 1
ATOM 721 O O . CYS A 1 87 ? 6.177 16.689 -26.933 1.00 77.31 87 CYS A O 1
ATOM 723 N N . PRO A 1 88 ? 5.562 14.680 -27.765 1.00 76.44 88 PRO A N 1
ATOM 724 C CA . PRO A 1 88 ? 4.158 14.786 -27.368 1.00 76.44 88 PRO A CA 1
ATOM 725 C C . PRO A 1 88 ? 3.972 14.917 -25.850 1.00 76.44 88 PRO A C 1
ATOM 727 O O . PRO A 1 88 ? 3.035 15.570 -25.403 1.00 76.44 88 PRO A O 1
ATOM 730 N N . ASP A 1 89 ? 4.895 14.376 -25.050 1.00 71.38 89 ASP A N 1
ATOM 731 C CA . ASP A 1 89 ? 4.766 14.396 -23.590 1.00 71.38 89 ASP A CA 1
ATOM 732 C C . ASP A 1 89 ? 5.206 15.719 -22.948 1.00 71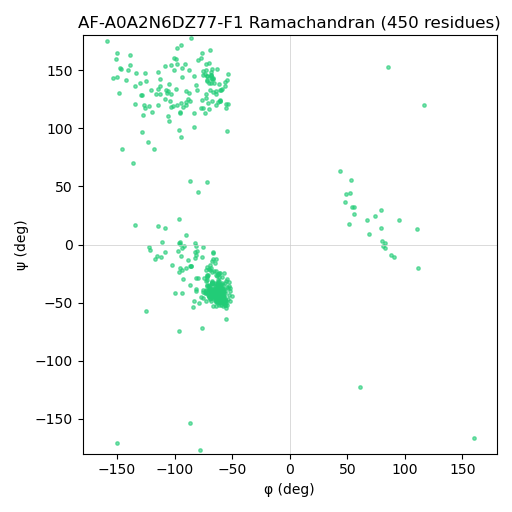.38 89 ASP A C 1
ATOM 734 O O . ASP A 1 89 ? 4.607 16.165 -21.970 1.00 71.38 89 ASP A O 1
ATOM 738 N N . CYS A 1 90 ? 6.279 16.350 -23.444 1.00 77.19 90 CYS A N 1
ATOM 739 C CA . CYS A 1 90 ? 6.844 17.555 -22.814 1.00 77.19 90 CYS A CA 1
ATOM 740 C C . CYS A 1 90 ? 6.909 18.793 -23.714 1.00 77.19 90 CYS A C 1
ATOM 742 O O . CYS A 1 90 ? 7.361 19.844 -23.255 1.00 77.19 90 CYS A O 1
ATOM 744 N N . GLY A 1 91 ? 6.507 18.678 -24.983 1.00 82.44 91 GLY A N 1
ATOM 745 C CA . GLY A 1 91 ? 6.484 19.770 -25.960 1.00 82.44 91 GLY A CA 1
ATOM 746 C C . GLY A 1 91 ? 7.858 20.284 -26.402 1.00 82.44 91 GLY A C 1
ATOM 747 O O . GLY A 1 91 ? 7.935 21.320 -27.053 1.00 82.44 91 GLY A O 1
ATOM 748 N N . ARG A 1 92 ? 8.957 19.609 -26.039 1.00 84.25 92 ARG A N 1
ATOM 749 C CA . ARG A 1 92 ? 10.330 20.027 -26.388 1.00 84.25 92 ARG A CA 1
ATOM 750 C C . ARG A 1 92 ? 10.805 19.401 -27.706 1.00 84.25 92 ARG A C 1
ATOM 752 O O . ARG A 1 92 ? 10.344 18.301 -28.013 1.00 84.25 92 ARG A O 1
ATOM 759 N N . PRO A 1 93 ? 11.766 20.023 -28.417 1.00 83.94 93 PRO A N 1
ATOM 760 C CA . PRO A 1 93 ? 12.347 19.469 -29.639 1.00 83.94 93 PRO A CA 1
ATOM 761 C C . PRO A 1 93 ? 12.883 18.051 -29.468 1.00 83.94 93 PRO A C 1
ATOM 763 O O . PRO A 1 93 ? 13.373 17.683 -28.393 1.00 83.94 93 PRO A O 1
ATOM 766 N N . THR A 1 94 ? 12.781 17.274 -30.543 1.00 83.06 94 THR A N 1
ATOM 767 C CA . THR A 1 94 ? 13.357 15.932 -30.645 1.00 83.06 94 THR A CA 1
ATOM 768 C C . THR A 1 94 ? 14.456 15.898 -31.697 1.00 83.06 94 THR A C 1
ATOM 770 O O . THR A 1 94 ? 14.402 16.630 -32.684 1.00 83.06 94 THR A O 1
ATOM 773 N N . ASP A 1 95 ? 15.453 15.046 -31.481 1.00 81.44 95 ASP A N 1
ATOM 774 C CA . ASP A 1 95 ? 16.572 14.856 -32.403 1.00 81.44 95 ASP A CA 1
ATOM 775 C C . ASP A 1 95 ? 16.424 13.509 -33.111 1.00 81.44 95 ASP A C 1
ATOM 777 O O . ASP A 1 95 ? 16.183 12.492 -32.456 1.00 81.44 95 ASP A O 1
ATOM 781 N N . LYS A 1 96 ? 16.588 13.474 -34.438 1.00 82.38 96 LYS A N 1
ATOM 782 C CA . LYS A 1 96 ? 16.617 12.207 -35.176 1.00 82.38 96 LYS A CA 1
ATOM 783 C C . LYS A 1 96 ? 17.947 11.510 -34.900 1.00 82.38 96 LYS A C 1
ATOM 785 O O . LYS A 1 96 ? 19.000 12.009 -35.297 1.00 82.38 96 LYS A O 1
ATOM 790 N N . LEU A 1 97 ? 17.906 10.376 -34.207 1.00 74.38 97 LEU A N 1
ATOM 791 C CA . LEU A 1 97 ? 19.101 9.620 -33.843 1.00 74.38 97 LEU A CA 1
ATOM 792 C C . LEU A 1 97 ? 19.114 8.289 -34.576 1.00 74.38 97 LEU A C 1
ATOM 794 O O . LEU A 1 97 ? 18.130 7.551 -34.543 1.00 74.38 97 LEU A O 1
ATOM 798 N N . LYS A 1 98 ? 20.251 8.001 -35.219 1.00 75.56 98 LYS A N 1
ATOM 799 C CA . LYS A 1 98 ? 20.553 6.693 -35.789 1.00 75.56 98 LYS A CA 1
ATOM 800 C C . LYS A 1 98 ? 21.574 5.985 -34.910 1.00 75.56 98 LYS A C 1
ATOM 802 O O . LYS A 1 98 ? 22.728 6.406 -34.859 1.00 75.56 98 LYS A O 1
ATOM 807 N N . GLU A 1 99 ? 21.156 4.927 -34.225 1.00 77.31 99 GLU A N 1
ATOM 808 C CA . GLU A 1 99 ? 22.022 4.173 -33.315 1.00 77.31 99 GLU A CA 1
ATOM 809 C C . GLU A 1 99 ? 21.874 2.666 -33.532 1.00 77.31 99 GLU A C 1
ATOM 811 O O . GLU A 1 99 ? 20.765 2.139 -33.655 1.00 77.31 99 GLU A O 1
ATOM 816 N N . GLU A 1 100 ? 23.012 1.969 -33.555 1.00 90.19 100 GLU A N 1
ATOM 817 C CA . GLU A 1 100 ? 23.051 0.513 -33.456 1.00 90.19 100 GLU A CA 1
ATOM 818 C C . GLU A 1 100 ? 22.522 0.092 -32.079 1.00 90.19 100 GLU A C 1
ATOM 820 O O . GLU A 1 100 ? 22.907 0.638 -31.040 1.00 90.19 100 GLU A O 1
ATOM 825 N N . SER A 1 101 ? 21.617 -0.882 -32.064 1.00 92.50 101 SER A N 1
ATOM 826 C CA . SER A 1 101 ? 20.977 -1.357 -30.848 1.00 92.50 101 SER A CA 1
ATOM 827 C C . SER A 1 101 ? 20.529 -2.806 -30.987 1.00 92.50 101 SER A C 1
ATOM 829 O O . SER A 1 101 ? 20.047 -3.234 -32.031 1.00 92.50 101 SER A O 1
ATOM 831 N N . TYR A 1 102 ? 20.642 -3.563 -29.904 1.00 96.19 102 TYR A N 1
ATOM 832 C CA . TYR A 1 102 ? 19.883 -4.789 -29.711 1.00 96.19 102 TYR A CA 1
ATOM 833 C C . TYR A 1 102 ? 18.389 -4.489 -29.553 1.00 96.19 102 TYR A C 1
ATOM 835 O O . TYR A 1 102 ? 17.996 -3.652 -28.737 1.00 96.19 102 TYR A O 1
ATOM 843 N N . PHE A 1 103 ? 17.566 -5.214 -30.300 1.00 96.44 103 PHE A N 1
ATOM 844 C CA . PHE A 1 103 ? 16.113 -5.161 -30.270 1.00 96.44 103 PHE A CA 1
ATOM 845 C C . PHE A 1 103 ? 15.537 -6.457 -29.722 1.00 96.44 103 PHE A C 1
ATOM 847 O O . PHE A 1 103 ? 15.953 -7.540 -30.121 1.00 96.44 103 PHE A O 1
ATOM 854 N N . PHE A 1 104 ? 14.542 -6.328 -28.853 1.00 98.19 104 PHE A N 1
ATOM 855 C CA . PHE A 1 104 ? 13.688 -7.407 -28.393 1.00 98.19 104 PHE A CA 1
ATOM 856 C C . PHE A 1 104 ? 12.462 -7.539 -29.301 1.00 98.19 104 PHE A C 1
ATOM 858 O O . PHE A 1 104 ? 11.768 -6.549 -29.553 1.00 98.19 104 PHE A O 1
ATOM 865 N N . ARG A 1 105 ? 12.155 -8.768 -29.728 1.00 98.19 105 ARG A N 1
ATOM 866 C CA . ARG A 1 105 ? 10.994 -9.137 -30.556 1.00 98.19 105 ARG A CA 1
ATOM 867 C C . ARG A 1 105 ? 9.666 -9.077 -29.796 1.00 98.19 105 ARG A C 1
ATOM 869 O O . ARG A 1 105 ? 8.910 -10.046 -29.767 1.00 98.19 105 ARG A O 1
ATOM 876 N N . MET A 1 106 ? 9.369 -7.943 -29.166 1.00 97.50 106 MET A N 1
ATOM 877 C CA . MET A 1 106 ? 8.164 -7.748 -28.355 1.00 97.50 106 MET A CA 1
ATOM 878 C C . MET A 1 106 ? 6.879 -7.979 -29.163 1.00 97.50 106 MET A C 1
ATOM 880 O O . MET A 1 106 ? 5.909 -8.511 -28.623 1.00 97.50 106 MET A O 1
ATOM 884 N N . SER A 1 107 ? 6.887 -7.655 -30.462 1.00 96.69 107 SER A N 1
ATOM 885 C CA . SER A 1 107 ? 5.747 -7.875 -31.364 1.00 96.69 107 SER A CA 1
ATOM 886 C C . SER A 1 107 ? 5.278 -9.337 -31.407 1.00 96.69 107 SER A C 1
ATOM 888 O O . SER A 1 107 ? 4.079 -9.603 -31.476 1.00 96.69 107 SER A O 1
ATOM 890 N N . ARG A 1 108 ? 6.202 -10.300 -31.263 1.00 97.94 108 ARG A N 1
ATOM 891 C CA . ARG A 1 108 ? 5.917 -11.747 -31.257 1.00 97.94 108 ARG A CA 1
ATOM 892 C C . ARG A 1 108 ? 5.007 -12.177 -30.101 1.00 97.94 108 ARG A C 1
ATOM 894 O O . ARG A 1 108 ? 4.318 -13.188 -30.213 1.00 97.94 108 ARG A O 1
ATOM 901 N N . TYR A 1 109 ? 5.002 -11.420 -29.006 1.00 98.44 109 TYR A N 1
ATOM 902 C CA . TYR A 1 109 ? 4.306 -11.763 -27.766 1.00 98.44 109 TYR A CA 1
ATOM 903 C C . TYR A 1 109 ? 2.922 -11.116 -27.634 1.00 98.44 109 TYR A C 1
ATOM 905 O O . TYR A 1 109 ? 2.242 -11.329 -26.632 1.00 98.44 109 TYR A O 1
ATOM 913 N N . GLN A 1 110 ? 2.475 -10.354 -28.637 1.00 98.31 110 GLN A N 1
ATOM 914 C CA . GLN A 1 110 ? 1.204 -9.628 -28.600 1.00 98.31 110 GLN A CA 1
ATOM 915 C C . GLN A 1 110 ? -0.002 -10.532 -28.308 1.00 98.31 110 GLN A C 1
ATOM 917 O O . GLN A 1 110 ? -0.737 -10.277 -27.357 1.00 98.31 110 GLN A O 1
ATOM 922 N N . GLU A 1 111 ? -0.197 -11.596 -29.093 1.00 98.44 111 GLU A N 1
ATOM 923 C CA . GLU A 1 111 ? -1.357 -12.488 -28.941 1.00 98.44 111 GLU A CA 1
ATOM 924 C C . GLU A 1 111 ? -1.338 -13.227 -27.597 1.00 98.44 111 GLU A C 1
ATOM 926 O O . GLU A 1 111 ? -2.369 -13.372 -26.940 1.00 98.44 111 GLU A O 1
ATOM 931 N N . GLN A 1 112 ? -0.151 -13.638 -27.140 1.00 98.50 112 GLN A N 1
ATOM 932 C CA . GLN A 1 112 ? 0.011 -14.285 -25.839 1.00 98.50 112 GLN A CA 1
ATOM 933 C C . GLN A 1 112 ? -0.318 -13.322 -24.687 1.00 98.50 112 GLN A C 1
ATOM 935 O O . GLN A 1 112 ? -0.973 -13.719 -23.722 1.00 98.50 112 GLN A O 1
ATOM 940 N N . LEU A 1 113 ? 0.098 -12.055 -24.792 1.00 98.69 113 LEU A N 1
ATOM 941 C CA . LEU A 1 113 ? -0.215 -11.019 -23.811 1.00 98.69 113 LEU A CA 1
ATOM 942 C C . LEU A 1 113 ? -1.711 -10.688 -23.787 1.00 98.69 113 LEU A C 1
ATOM 944 O O . LEU A 1 113 ? -2.290 -10.609 -22.704 1.00 98.69 113 LEU A O 1
ATOM 948 N N . LEU A 1 114 ? -2.351 -10.541 -24.951 1.00 98.50 114 LEU A N 1
ATOM 949 C CA . LEU A 1 114 ? -3.797 -10.317 -25.041 1.00 98.50 114 LEU A CA 1
ATOM 950 C C . LEU A 1 114 ? -4.573 -11.454 -24.378 1.00 98.50 114 LEU A C 1
ATOM 952 O O . LEU A 1 114 ? -5.394 -11.194 -23.497 1.00 98.50 114 LEU A O 1
ATOM 956 N N . ALA A 1 115 ? -4.251 -12.702 -24.728 1.00 98.62 115 ALA A N 1
ATOM 957 C CA . ALA A 1 115 ? -4.878 -13.875 -24.131 1.00 98.62 115 ALA A CA 1
ATOM 958 C C . ALA A 1 115 ? -4.695 -13.908 -22.605 1.00 98.62 115 ALA A C 1
ATOM 960 O O . ALA A 1 115 ? -5.638 -14.217 -21.877 1.00 98.62 115 ALA A O 1
ATOM 961 N N . HIS A 1 116 ? -3.512 -13.536 -22.104 1.00 98.62 116 HIS A N 1
ATOM 962 C CA . HIS A 1 116 ? -3.262 -13.464 -20.667 1.00 98.62 116 HIS A CA 1
ATOM 963 C C . HIS A 1 116 ? -4.123 -12.395 -19.972 1.00 98.62 116 HIS A C 1
ATOM 965 O O . HIS A 1 116 ? -4.769 -12.703 -18.972 1.00 98.62 116 HIS A O 1
ATOM 971 N N . ILE A 1 117 ? -4.182 -11.166 -20.499 1.00 98.38 117 ILE A N 1
ATOM 972 C CA . ILE A 1 117 ? -4.978 -10.070 -19.909 1.00 98.38 117 ILE A CA 1
ATOM 973 C C . ILE A 1 117 ? -6.487 -10.379 -19.968 1.00 98.38 117 ILE A C 1
ATOM 975 O O . ILE A 1 117 ? -7.260 -9.967 -19.095 1.00 98.38 117 ILE A O 1
ATOM 979 N N . GLU A 1 118 ? -6.941 -11.081 -21.006 1.00 97.94 118 GLU A N 1
ATOM 980 C CA . GLU A 1 118 ? -8.339 -11.496 -21.155 1.00 97.94 118 GLU A CA 1
ATOM 981 C C . GLU A 1 118 ? -8.714 -12.634 -20.202 1.00 97.94 118 GLU A C 1
ATOM 983 O O . GLU A 1 118 ? -9.768 -12.556 -19.571 1.00 97.94 118 GLU A O 1
ATOM 988 N N . ALA A 1 119 ? -7.838 -13.629 -20.032 1.00 98.31 119 ALA A N 1
ATOM 989 C CA . ALA A 1 119 ? -8.045 -14.743 -19.108 1.00 98.31 119 ALA A CA 1
ATOM 990 C C . ALA A 1 119 ? -7.919 -14.344 -17.627 1.00 98.31 119 ALA A C 1
ATOM 992 O O . ALA A 1 119 ? -8.529 -14.983 -16.773 1.00 98.31 119 ALA A O 1
ATOM 993 N N . ASN A 1 120 ? -7.159 -13.287 -17.321 1.00 98.06 120 ASN A N 1
ATOM 994 C CA . ASN A 1 120 ? -6.900 -12.812 -15.961 1.00 98.06 120 ASN A CA 1
ATOM 995 C C . ASN A 1 120 ? -7.454 -11.384 -15.791 1.00 98.06 120 ASN A C 1
ATOM 997 O O . ASN A 1 120 ? -6.711 -10.408 -15.925 1.00 98.06 120 ASN A O 1
ATOM 1001 N N . PRO A 1 121 ? -8.765 -11.216 -15.526 1.00 96.38 121 PRO A N 1
ATOM 1002 C CA . PRO A 1 121 ? -9.401 -9.897 -15.478 1.00 96.38 121 PRO A CA 1
ATOM 1003 C C . PRO A 1 121 ? -8.826 -8.971 -14.395 1.00 96.38 121 PRO A C 1
ATOM 1005 O O . PRO A 1 121 ? -8.876 -7.754 -14.572 1.00 96.38 121 PRO A O 1
ATOM 1008 N N . ASP A 1 122 ? -8.242 -9.536 -13.337 1.00 95.56 122 ASP A N 1
ATOM 1009 C CA . ASP A 1 122 ? -7.632 -8.806 -12.219 1.00 95.56 122 ASP A CA 1
ATOM 1010 C C . ASP A 1 122 ? -6.120 -8.589 -12.355 1.00 95.56 122 ASP A C 1
ATOM 1012 O O . ASP A 1 122 ? -5.518 -7.958 -11.489 1.00 95.56 122 ASP A O 1
ATOM 1016 N N . PHE A 1 123 ? -5.507 -9.034 -13.460 1.00 98.19 123 PHE A N 1
ATOM 1017 C CA . PHE A 1 123 ? -4.077 -8.835 -13.708 1.00 98.19 123 PHE A CA 1
ATOM 1018 C C . PHE A 1 123 ? -3.687 -7.349 -13.743 1.00 98.19 123 PHE A C 1
ATOM 1020 O O . PHE A 1 123 ? -2.613 -6.982 -13.279 1.00 98.19 123 PHE A O 1
ATOM 1027 N N . ILE A 1 124 ? -4.558 -6.473 -14.259 1.00 98.25 124 ILE A N 1
ATOM 1028 C CA . ILE A 1 124 ? -4.326 -5.022 -14.313 1.00 98.25 124 ILE A CA 1
ATOM 1029 C C . ILE A 1 124 ? -5.451 -4.313 -13.570 1.00 98.25 124 ILE A C 1
ATOM 1031 O O . ILE A 1 124 ? -6.612 -4.375 -13.980 1.00 98.25 124 ILE A O 1
ATOM 1035 N N . GLN A 1 125 ? -5.102 -3.576 -12.520 1.00 96.19 125 GLN A N 1
ATOM 1036 C CA . GLN A 1 125 ? -6.039 -2.773 -11.744 1.00 96.19 125 GLN A CA 1
ATOM 1037 C C . GLN A 1 125 ? -5.579 -1.304 -11.658 1.00 96.19 125 GLN A C 1
ATOM 1039 O O . GLN A 1 125 ? -4.378 -1.033 -11.640 1.00 96.19 125 GLN A O 1
ATOM 1044 N N . PRO A 1 126 ? -6.507 -0.327 -11.605 1.00 95.00 126 PRO A N 1
ATOM 1045 C CA . PRO A 1 126 ? -7.962 -0.468 -11.743 1.00 95.00 126 PRO A CA 1
ATOM 1046 C C . PRO A 1 126 ? -8.429 -0.841 -13.163 1.00 95.00 126 PRO A C 1
ATOM 1048 O O . PRO A 1 126 ? -7.692 -0.706 -14.140 1.00 95.00 126 PRO A O 1
ATOM 1051 N N . LYS A 1 127 ? -9.706 -1.231 -13.306 1.00 94.75 127 LYS A N 1
ATOM 1052 C CA . LYS A 1 127 ? -10.318 -1.648 -14.588 1.00 94.75 127 LYS A CA 1
ATOM 1053 C C . LYS A 1 127 ? -10.139 -0.637 -15.732 1.00 94.75 127 LYS A C 1
ATOM 1055 O O . LYS A 1 127 ? -10.021 -1.032 -16.889 1.00 94.75 127 LYS A O 1
ATOM 1060 N N . SER A 1 128 ? -10.103 0.661 -15.430 1.00 94.69 128 SER A N 1
ATOM 1061 C CA . SER A 1 128 ? -9.826 1.707 -16.425 1.00 94.69 128 SER A CA 1
ATOM 1062 C C . SER A 1 128 ? -8.446 1.541 -17.072 1.00 94.69 128 SER A C 1
ATOM 1064 O O . SER A 1 128 ? -8.336 1.631 -18.292 1.00 94.69 128 SER A O 1
ATOM 1066 N N . ARG A 1 129 ? -7.418 1.212 -16.279 1.00 96.19 129 ARG A N 1
ATOM 1067 C CA . ARG A 1 129 ? -6.043 0.961 -16.740 1.00 96.19 129 ARG A CA 1
ATOM 1068 C C . ARG A 1 129 ? -5.936 -0.320 -17.549 1.00 96.19 129 ARG A C 1
ATOM 1070 O O . ARG A 1 129 ? -5.266 -0.340 -18.574 1.00 96.19 129 ARG A O 1
ATOM 1077 N N . ARG A 1 130 ? -6.674 -1.361 -17.159 1.00 97.62 130 ARG A N 1
ATOM 1078 C CA . ARG A 1 130 ? -6.793 -2.582 -17.966 1.00 97.62 130 ARG A CA 1
ATOM 1079 C C . ARG A 1 130 ? -7.310 -2.288 -19.372 1.00 97.62 130 ARG A C 1
ATOM 1081 O O . ARG A 1 130 ? -6.754 -2.786 -20.345 1.00 97.62 130 ARG A O 1
ATOM 1088 N N . ASN A 1 131 ? -8.369 -1.489 -19.481 1.00 96.81 131 ASN A N 1
ATOM 1089 C CA . ASN A 1 131 ? -8.966 -1.154 -20.775 1.00 96.81 131 ASN A CA 1
ATOM 1090 C C . ASN A 1 131 ? -8.013 -0.323 -21.647 1.00 96.81 131 ASN A C 1
ATOM 1092 O O . ASN A 1 131 ? -7.928 -0.569 -22.847 1.00 96.81 131 ASN A O 1
ATOM 1096 N N . GLU A 1 132 ? -7.280 0.615 -21.040 1.00 95.81 132 GLU A N 1
ATOM 1097 C CA . GLU A 1 132 ? -6.229 1.397 -21.704 1.00 95.81 132 GLU A CA 1
ATOM 1098 C C . GLU A 1 132 ? -5.160 0.479 -22.318 1.00 95.81 132 GLU A C 1
ATOM 1100 O O . GLU A 1 132 ? -4.853 0.588 -23.505 1.00 95.81 132 GLU A O 1
ATOM 1105 N N . ILE A 1 133 ? -4.655 -0.484 -21.539 1.00 97.75 133 ILE A N 1
ATOM 1106 C CA . ILE A 1 133 ? -3.629 -1.425 -22.003 1.00 97.75 133 ILE A CA 1
ATOM 1107 C C . ILE A 1 133 ? -4.171 -2.394 -23.052 1.00 97.75 133 ILE A C 1
ATOM 1109 O O . ILE A 1 133 ? -3.499 -2.632 -24.049 1.00 97.75 133 ILE A O 1
ATOM 1113 N N . LEU A 1 134 ? -5.397 -2.901 -22.901 1.00 97.56 134 LEU A N 1
ATOM 1114 C CA . LEU A 1 134 ? -6.018 -3.731 -23.937 1.00 97.56 134 LEU A CA 1
ATOM 1115 C C . LEU A 1 134 ? -6.166 -2.987 -25.266 1.00 97.56 134 LEU A C 1
ATOM 1117 O O . LEU A 1 134 ? -5.912 -3.579 -26.312 1.00 97.56 134 LEU A O 1
ATOM 1121 N N . SER A 1 135 ? -6.565 -1.711 -25.238 1.00 96.56 135 SER A N 1
ATOM 1122 C CA . SER A 1 135 ? -6.640 -0.893 -26.453 1.00 96.56 135 SER A CA 1
ATOM 1123 C C . SER A 1 135 ? -5.263 -0.757 -27.096 1.00 96.56 135 SER A C 1
ATOM 1125 O O . SER A 1 135 ? -5.107 -1.068 -28.271 1.00 96.56 135 SER A O 1
ATOM 1127 N N . PHE A 1 136 ? -4.255 -0.391 -26.299 1.00 94.19 136 PHE A N 1
ATOM 1128 C CA . PHE A 1 136 ? -2.883 -0.214 -26.766 1.00 94.19 136 PHE A CA 1
ATOM 1129 C C . PHE A 1 136 ? -2.293 -1.490 -27.386 1.00 94.19 136 PHE A C 1
ATOM 1131 O O . PHE A 1 136 ? -1.717 -1.442 -28.467 1.00 94.19 136 PHE A O 1
ATOM 1138 N N . VAL A 1 137 ? -2.448 -2.648 -26.738 1.00 95.75 137 VAL A N 1
ATOM 1139 C CA . VAL A 1 137 ? -1.883 -3.908 -27.253 1.00 95.75 137 VAL A CA 1
ATOM 1140 C C . VAL A 1 137 ? -2.586 -4.345 -28.548 1.00 95.75 137 VAL A C 1
ATOM 1142 O O . VAL A 1 137 ? -1.932 -4.882 -29.439 1.00 95.75 137 VAL A O 1
ATOM 1145 N N . ARG A 1 138 ? -3.891 -4.070 -28.699 1.00 95.69 138 ARG A N 1
ATOM 1146 C CA . ARG A 1 138 ? -4.657 -4.376 -29.925 1.00 95.69 138 ARG A CA 1
ATOM 1147 C C . ARG A 1 138 ? -4.268 -3.514 -31.128 1.00 95.69 138 ARG A C 1
ATOM 1149 O O . ARG A 1 138 ? -4.516 -3.929 -32.255 1.00 95.69 138 ARG A O 1
ATOM 1156 N N . GLU A 1 139 ? -3.671 -2.343 -30.911 1.00 94.12 139 GLU A N 1
ATOM 1157 C CA . GLU A 1 139 ? -3.180 -1.478 -31.995 1.00 94.12 139 GLU A CA 1
ATOM 1158 C C . GLU A 1 139 ? -1.926 -2.035 -32.686 1.00 94.12 139 GLU A C 1
ATOM 1160 O O . GLU A 1 139 ? -1.635 -1.657 -33.821 1.00 94.12 139 GLU A O 1
ATOM 1165 N N . GLY A 1 140 ? -1.206 -2.952 -32.036 1.00 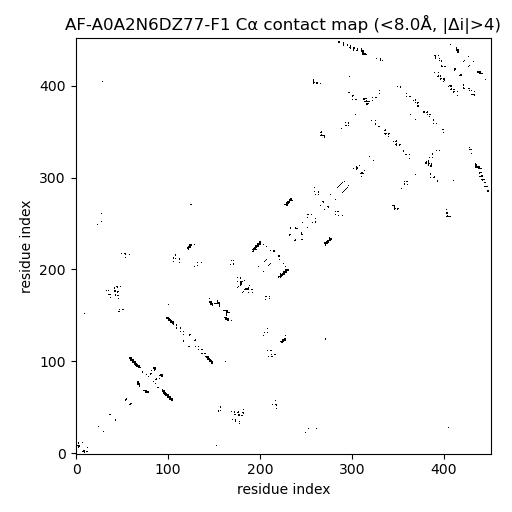92.19 140 GLY A N 1
ATOM 1166 C CA . GLY A 1 140 ? 0.004 -3.563 -32.573 1.00 92.19 140 GLY A CA 1
ATOM 1167 C C . GLY A 1 140 ? 1.244 -3.245 -31.740 1.00 92.19 140 GLY A C 1
ATOM 1168 O O . GLY A 1 140 ? 1.650 -2.086 -31.627 1.00 92.19 140 GLY A O 1
ATOM 1169 N N . LEU A 1 141 ? 1.902 -4.273 -31.201 1.00 93.19 141 LEU A N 1
ATOM 1170 C CA . LEU A 1 141 ? 3.197 -4.124 -30.538 1.00 93.19 141 LEU A CA 1
ATOM 1171 C C . LEU A 1 141 ? 4.329 -4.082 -31.569 1.00 93.19 141 LEU A C 1
ATOM 1173 O O . LEU A 1 141 ? 4.372 -4.876 -32.507 1.00 93.19 141 LEU A O 1
ATOM 1177 N N . ARG A 1 142 ? 5.282 -3.168 -31.369 1.00 90.88 142 ARG A N 1
ATOM 1178 C CA . ARG A 1 142 ? 6.526 -3.083 -32.149 1.00 90.88 142 ARG A CA 1
ATOM 1179 C C . ARG A 1 142 ? 7.682 -3.705 -31.380 1.00 90.88 142 ARG A C 1
ATOM 1181 O O . ARG A 1 142 ? 7.616 -3.819 -30.160 1.00 90.88 142 ARG A O 1
ATOM 1188 N N . ASP A 1 143 ? 8.749 -4.053 -32.085 1.00 93.88 143 ASP A N 1
ATOM 1189 C CA . ASP A 1 143 ? 9.987 -4.503 -31.452 1.00 93.88 143 ASP A CA 1
ATOM 1190 C C . ASP A 1 143 ? 10.642 -3.358 -30.666 1.00 93.88 143 ASP A C 1
ATOM 1192 O O . ASP A 1 143 ? 10.575 -2.187 -31.047 1.00 93.88 143 ASP A O 1
ATOM 1196 N N . LEU A 1 144 ? 11.241 -3.699 -29.527 1.00 91.19 144 LEU A N 1
ATOM 1197 C CA . LEU A 1 144 ? 11.710 -2.741 -28.532 1.00 91.19 144 LEU A CA 1
ATOM 1198 C C . LEU A 1 144 ? 13.234 -2.683 -28.531 1.00 91.19 144 LEU A C 1
ATOM 1200 O O . LEU A 1 144 ? 13.892 -3.693 -28.316 1.00 91.19 144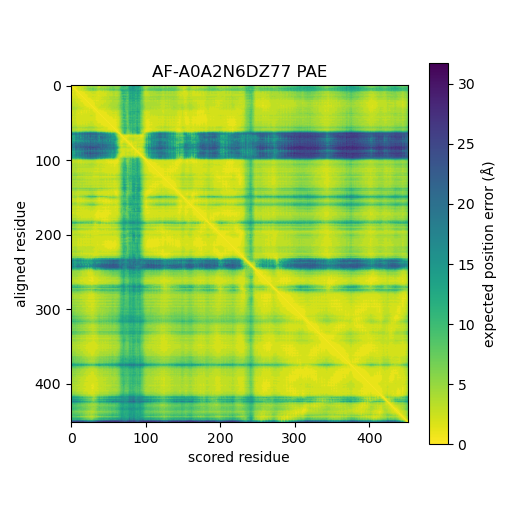 LEU A O 1
ATOM 1204 N N . SER A 1 145 ? 13.810 -1.496 -28.690 1.00 91.38 145 SER A N 1
ATOM 1205 C CA . SER A 1 145 ? 15.251 -1.297 -28.520 1.00 91.38 145 SER A CA 1
ATOM 1206 C C . SER A 1 145 ? 15.657 -1.437 -27.042 1.00 91.38 145 SER A C 1
ATOM 1208 O O . SER A 1 145 ? 15.266 -0.622 -26.203 1.00 91.38 145 SER A O 1
ATOM 1210 N N . ILE A 1 146 ? 16.487 -2.438 -26.734 1.00 94.44 146 ILE A N 1
ATOM 1211 C CA . ILE A 1 146 ? 16.905 -2.830 -25.376 1.00 94.44 146 ILE A CA 1
ATOM 1212 C C . ILE A 1 146 ? 18.404 -2.614 -25.090 1.00 94.44 146 ILE A C 1
ATOM 1214 O O . ILE A 1 146 ? 18.920 -3.129 -24.100 1.00 94.44 146 ILE A O 1
ATOM 1218 N N . SER A 1 147 ? 19.124 -1.834 -25.904 1.00 94.62 147 SER A N 1
ATOM 1219 C CA . SER A 1 147 ? 20.503 -1.414 -25.580 1.00 94.62 147 SER A CA 1
ATOM 1220 C C . SER A 1 147 ? 20.891 -0.051 -26.162 1.00 94.62 147 SER A C 1
ATOM 1222 O O . SER A 1 147 ? 20.217 0.449 -27.065 1.00 94.62 147 SER A O 1
ATOM 1224 N N . ARG A 1 148 ? 21.976 0.557 -25.677 1.00 87.81 148 ARG A N 1
ATOM 1225 C CA . ARG A 1 148 ? 22.524 1.841 -26.155 1.00 87.81 148 ARG A CA 1
ATOM 1226 C C . ARG A 1 148 ? 24.050 1.795 -26.219 1.00 87.81 148 ARG A C 1
ATOM 1228 O O . ARG A 1 148 ? 24.663 1.058 -25.456 1.00 87.81 148 ARG A O 1
ATOM 1235 N N . THR A 1 149 ? 24.652 2.619 -27.074 1.00 89.00 149 THR A N 1
ATOM 1236 C CA . THR A 1 149 ? 26.120 2.736 -27.225 1.00 89.00 149 THR A CA 1
ATOM 1237 C C . THR A 1 149 ? 26.665 4.112 -26.825 1.00 89.00 149 THR A C 1
ATOM 1239 O O . THR A 1 149 ? 27.873 4.302 -26.702 1.00 89.00 149 THR A O 1
ATOM 1242 N N . THR A 1 150 ? 25.789 5.092 -26.591 1.00 81.56 150 THR A N 1
ATOM 1243 C CA . THR A 1 150 ? 26.159 6.504 -26.386 1.00 81.56 150 THR A CA 1
ATOM 1244 C C . THR A 1 150 ? 26.615 6.858 -24.971 1.00 81.56 150 THR A C 1
ATOM 1246 O O . THR A 1 150 ? 27.076 7.976 -24.730 1.00 81.56 150 THR A O 1
ATOM 1249 N N . PHE A 1 151 ? 26.517 5.930 -24.020 1.00 84.50 151 PHE A N 1
ATOM 1250 C CA . PHE A 1 151 ? 26.960 6.118 -22.640 1.00 84.50 151 PHE A CA 1
ATOM 1251 C C . PHE A 1 151 ? 27.391 4.794 -22.003 1.00 84.50 151 PHE A C 1
ATOM 1253 O O . PHE A 1 151 ? 27.000 3.725 -22.452 1.00 84.50 151 PHE A O 1
ATOM 1260 N N . SER A 1 152 ? 28.182 4.880 -20.929 1.00 87.81 152 SER A N 1
ATOM 1261 C CA . SER A 1 152 ? 28.762 3.722 -20.232 1.00 87.81 152 SER A CA 1
ATOM 1262 C C . SER A 1 152 ? 28.151 3.428 -18.857 1.00 87.81 152 SER A C 1
ATOM 1264 O O . SER A 1 152 ? 28.503 2.432 -18.232 1.00 87.81 152 SER A O 1
ATOM 1266 N N . TRP A 1 153 ? 27.257 4.282 -18.343 1.00 93.31 153 TRP A N 1
ATOM 1267 C CA . TRP A 1 153 ? 26.591 4.033 -17.061 1.00 93.31 153 TRP A CA 1
ATOM 1268 C C . TRP A 1 153 ? 25.387 3.103 -17.237 1.00 93.31 153 TRP A C 1
ATOM 1270 O O . TRP A 1 153 ? 24.315 3.545 -17.644 1.00 93.31 153 TRP A O 1
ATOM 1280 N N . GLY A 1 154 ? 25.586 1.831 -16.905 1.00 94.06 154 GLY A N 1
ATOM 1281 C CA . GLY A 1 154 ? 24.567 0.786 -16.864 1.00 94.06 154 GLY A CA 1
ATOM 1282 C C . GLY A 1 154 ? 25.213 -0.598 -16.928 1.00 94.06 154 GLY A C 1
ATOM 1283 O O . GLY A 1 154 ? 26.424 -0.731 -16.741 1.00 94.06 154 GLY A O 1
ATOM 1284 N N . ILE A 1 155 ? 24.408 -1.629 -17.169 1.00 97.31 155 ILE A N 1
ATOM 1285 C CA . ILE A 1 155 ? 24.874 -3.020 -17.229 1.00 97.31 155 ILE A CA 1
ATOM 1286 C C . ILE A 1 155 ? 25.317 -3.340 -18.665 1.00 97.31 155 ILE A C 1
ATOM 1288 O O . ILE A 1 155 ? 24.518 -3.140 -19.579 1.00 97.31 155 ILE A O 1
ATOM 1292 N N . PRO A 1 156 ? 26.550 -3.823 -18.904 1.00 97.38 156 PRO A N 1
ATOM 1293 C CA . PRO A 1 156 ? 26.997 -4.166 -20.251 1.00 97.38 156 PRO A CA 1
ATOM 1294 C C . PRO A 1 156 ? 26.243 -5.385 -20.795 1.00 97.38 156 PRO A C 1
ATOM 1296 O O . PRO A 1 156 ? 25.931 -6.322 -20.048 1.00 97.38 156 PRO A O 1
ATOM 1299 N N . VAL A 1 157 ? 25.978 -5.376 -22.103 1.00 97.50 157 VAL A N 1
ATOM 1300 C CA . VAL A 1 157 ? 25.406 -6.523 -22.817 1.00 97.50 157 VAL A CA 1
ATOM 1301 C C . VAL A 1 157 ? 26.400 -7.694 -22.768 1.00 97.50 157 VAL A C 1
ATOM 1303 O O . VAL A 1 157 ? 27.570 -7.508 -23.112 1.00 97.50 157 VAL A O 1
ATOM 1306 N N . PRO A 1 158 ? 25.977 -8.908 -22.365 1.00 95.75 158 PRO A N 1
ATOM 1307 C CA . PRO A 1 158 ? 26.852 -10.076 -22.339 1.00 95.75 158 PRO A CA 1
ATOM 1308 C C . PRO A 1 158 ? 27.536 -10.320 -23.690 1.00 95.75 158 PRO A C 1
ATOM 1310 O O . PRO A 1 158 ? 26.875 -10.508 -24.703 1.00 95.75 158 PRO A O 1
ATOM 1313 N N . GLY A 1 159 ? 28.871 -10.323 -23.707 1.00 94.94 159 GLY A N 1
ATOM 1314 C CA . GLY A 1 159 ? 29.653 -10.550 -24.928 1.00 94.94 159 GLY A CA 1
ATOM 1315 C C . GLY A 1 159 ? 29.822 -9.324 -25.836 1.00 94.94 159 GLY A C 1
ATOM 1316 O O . GLY A 1 159 ? 30.520 -9.430 -26.843 1.00 94.94 159 GLY A O 1
ATOM 1317 N N . ASN A 1 160 ? 29.250 -8.163 -25.490 1.00 95.06 160 ASN A N 1
ATOM 1318 C CA . ASN A 1 160 ? 29.423 -6.918 -26.240 1.00 95.06 160 ASN A CA 1
ATOM 1319 C C . ASN A 1 160 ? 29.427 -5.682 -25.320 1.00 95.06 160 ASN A C 1
ATOM 1321 O O . ASN A 1 160 ? 28.440 -4.953 -25.213 1.00 95.06 160 ASN A O 1
ATOM 1325 N N . ASP A 1 161 ? 30.585 -5.391 -24.721 1.00 92.44 161 ASP A N 1
ATOM 1326 C CA . ASP A 1 161 ? 30.770 -4.277 -23.775 1.00 92.44 161 ASP A CA 1
ATOM 1327 C C . ASP A 1 161 ? 30.628 -2.877 -24.406 1.00 92.44 161 ASP A C 1
ATOM 1329 O O . ASP A 1 161 ? 30.638 -1.871 -23.696 1.00 92.44 161 ASP A O 1
ATOM 1333 N N . ARG A 1 162 ? 30.493 -2.777 -25.740 1.00 93.88 162 ARG A N 1
ATOM 1334 C CA . ARG A 1 162 ? 30.167 -1.500 -26.401 1.00 93.88 162 ARG A CA 1
ATOM 1335 C C . ARG A 1 162 ? 28.714 -1.094 -26.162 1.00 93.88 162 ARG A C 1
ATOM 1337 O O . ARG A 1 162 ? 28.399 0.086 -26.292 1.00 93.88 162 ARG A O 1
ATOM 1344 N N . HIS A 1 163 ? 27.849 -2.055 -25.834 1.00 95.19 163 HIS A N 1
ATOM 1345 C CA . HIS A 1 163 ? 26.439 -1.828 -25.557 1.00 95.19 163 HIS A CA 1
ATOM 1346 C C . HIS A 1 163 ? 26.143 -1.906 -24.063 1.00 95.19 163 HIS A C 1
ATOM 1348 O O . HIS A 1 163 ? 26.572 -2.817 -23.359 1.00 95.19 163 HIS A O 1
ATOM 1354 N N . VAL A 1 164 ? 25.309 -0.980 -23.609 1.00 95.44 164 VAL A N 1
ATOM 1355 C CA . VAL A 1 164 ? 24.703 -0.973 -22.280 1.00 95.44 164 VAL A CA 1
ATOM 1356 C C . VAL A 1 164 ? 23.233 -1.359 -22.410 1.00 95.44 164 VAL A C 1
ATOM 1358 O O . VAL A 1 164 ? 22.528 -0.830 -23.271 1.00 95.44 164 VAL A O 1
ATOM 1361 N N . ILE A 1 165 ? 22.769 -2.282 -21.570 1.00 96.69 165 ILE A N 1
ATOM 1362 C CA . ILE A 1 165 ? 21.379 -2.743 -21.508 1.00 96.69 165 ILE A CA 1
ATOM 1363 C C . ILE A 1 165 ? 20.459 -1.571 -21.149 1.00 96.69 165 ILE A C 1
ATOM 1365 O O . ILE A 1 165 ? 20.767 -0.733 -20.301 1.00 96.69 165 ILE A O 1
ATOM 1369 N N . TYR A 1 166 ? 19.312 -1.506 -21.823 1.00 92.12 166 TYR A N 1
ATOM 1370 C CA . TYR A 1 166 ? 18.299 -0.481 -21.613 1.00 92.12 166 TYR A CA 1
ATOM 1371 C C . TYR A 1 166 ? 17.799 -0.474 -20.169 1.00 92.12 166 TYR A C 1
ATOM 1373 O O . TYR A 1 166 ? 17.431 -1.510 -19.616 1.00 92.12 166 TYR A O 1
ATOM 1381 N N . VAL A 1 167 ? 17.716 0.725 -19.593 1.00 90.94 167 VAL A N 1
ATOM 1382 C CA . VAL A 1 167 ? 17.415 0.933 -18.173 1.00 90.94 167 VAL A CA 1
ATOM 1383 C C . VAL A 1 167 ? 16.115 0.278 -17.709 1.00 90.94 167 VAL A C 1
ATOM 1385 O O . VAL A 1 167 ? 16.050 -0.141 -16.566 1.00 90.94 167 VAL A O 1
ATOM 1388 N N . TRP A 1 168 ? 15.088 0.141 -18.556 1.00 92.12 168 TRP A N 1
ATOM 1389 C CA . TRP A 1 168 ? 13.849 -0.534 -18.146 1.00 92.12 168 TRP A CA 1
ATOM 1390 C C . TRP A 1 168 ? 13.952 -2.058 -18.174 1.00 92.12 168 TRP A C 1
ATOM 1392 O O . TRP A 1 168 ? 13.287 -2.708 -17.377 1.00 92.12 168 TRP A O 1
ATOM 1402 N N . PHE A 1 169 ? 14.791 -2.633 -19.038 1.00 97.62 169 PHE A N 1
ATOM 1403 C CA . PHE A 1 169 ? 15.073 -4.071 -19.004 1.00 97.62 169 PHE A CA 1
ATOM 1404 C C . PHE A 1 169 ? 15.854 -4.430 -17.728 1.00 97.62 169 PHE A C 1
ATOM 1406 O O . PHE A 1 169 ? 15.502 -5.375 -17.024 1.00 97.62 169 PHE A O 1
ATOM 1413 N N . ASP A 1 170 ? 16.857 -3.612 -17.395 1.00 96.94 170 ASP A N 1
ATOM 1414 C CA . ASP A 1 170 ? 17.573 -3.621 -16.112 1.00 96.94 170 ASP A CA 1
ATOM 1415 C C . ASP A 1 170 ? 16.583 -3.466 -14.942 1.00 96.94 170 ASP A C 1
ATOM 1417 O O . ASP A 1 170 ? 16.350 -4.408 -14.182 1.00 96.94 170 ASP A O 1
ATOM 1421 N N . ALA A 1 171 ? 15.899 -2.322 -14.867 1.00 96.81 171 ALA A N 1
ATOM 1422 C CA . ALA A 1 171 ? 15.089 -1.959 -13.718 1.00 96.81 171 ALA A CA 1
ATOM 1423 C C . ALA A 1 171 ? 13.962 -2.958 -13.461 1.00 96.81 171 ALA A C 1
ATOM 1425 O O . ALA A 1 171 ? 13.781 -3.342 -12.316 1.00 96.81 171 ALA A O 1
ATOM 1426 N N . LEU A 1 172 ? 13.228 -3.440 -14.470 1.00 98.56 172 LEU A N 1
ATOM 1427 C CA . LEU A 1 172 ? 12.138 -4.407 -14.257 1.00 98.56 172 LEU A CA 1
ATOM 1428 C C . LEU A 1 172 ? 12.630 -5.745 -13.681 1.00 98.56 172 LEU A C 1
ATOM 1430 O O . LEU A 1 172 ? 11.920 -6.387 -12.913 1.00 98.56 172 LEU A O 1
ATOM 1434 N N . THR A 1 173 ? 13.882 -6.122 -13.945 1.00 98.62 173 THR A N 1
ATOM 1435 C CA . THR A 1 173 ? 14.491 -7.338 -13.386 1.00 98.62 173 THR A CA 1
ATOM 1436 C C . THR A 1 173 ? 14.706 -7.246 -11.868 1.00 98.62 173 THR A C 1
ATOM 1438 O O . THR A 1 173 ? 14.915 -8.269 -11.208 1.00 98.62 173 THR A O 1
ATOM 1441 N N . ASN A 1 174 ? 14.611 -6.043 -11.275 1.00 98.56 174 ASN A N 1
ATOM 1442 C CA . ASN A 1 174 ? 14.790 -5.839 -9.835 1.00 98.56 174 ASN A CA 1
ATOM 1443 C C . ASN A 1 174 ? 13.907 -6.789 -9.006 1.00 98.56 174 ASN A C 1
ATOM 1445 O O . ASN A 1 174 ? 14.408 -7.384 -8.052 1.00 98.56 174 ASN A O 1
ATOM 1449 N N . TYR A 1 175 ? 12.662 -7.009 -9.449 1.00 98.31 175 TYR A N 1
ATOM 1450 C CA . TYR A 1 175 ? 11.651 -7.795 -8.742 1.00 98.31 175 TYR A CA 1
ATOM 1451 C C . TYR A 1 175 ? 12.086 -9.227 -8.459 1.00 98.31 175 TYR A C 1
ATOM 1453 O O . TYR A 1 175 ? 11.874 -9.722 -7.359 1.00 98.31 175 TYR A O 1
ATOM 1461 N N . ILE A 1 176 ? 12.732 -9.878 -9.426 1.00 97.69 176 ILE A N 1
ATOM 1462 C CA . ILE A 1 176 ? 13.187 -11.261 -9.258 1.00 97.69 176 ILE A CA 1
ATOM 1463 C C . ILE A 1 176 ? 14.622 -11.343 -8.746 1.00 97.69 176 ILE A C 1
ATOM 1465 O O . ILE A 1 176 ? 14.972 -12.278 -8.027 1.00 97.69 176 ILE A O 1
ATOM 1469 N N . SER A 1 177 ? 15.455 -10.350 -9.070 1.00 98.00 177 SER A N 1
ATOM 1470 C CA . SER A 1 177 ? 16.840 -10.310 -8.593 1.00 98.00 177 SER A CA 1
ATOM 1471 C C . SER A 1 177 ? 16.945 -10.092 -7.081 1.00 98.00 177 SER A C 1
ATOM 1473 O O . SER A 1 177 ? 17.860 -10.616 -6.449 1.00 98.00 177 SER A O 1
ATOM 1475 N N . ALA A 1 178 ? 15.999 -9.352 -6.490 1.00 97.50 178 ALA A N 1
ATOM 1476 C CA . ALA A 1 178 ? 15.921 -9.163 -5.044 1.00 97.50 178 ALA A CA 1
ATOM 1477 C C . ALA A 1 178 ? 15.657 -10.491 -4.321 1.00 97.50 178 ALA A C 1
ATOM 1479 O O . ALA A 1 178 ? 16.211 -10.728 -3.252 1.00 97.50 178 ALA A O 1
ATOM 1480 N N . LEU A 1 179 ? 14.889 -11.383 -4.957 1.00 97.25 179 LEU A N 1
ATOM 1481 C CA . LEU A 1 179 ? 14.495 -12.674 -4.401 1.00 97.25 179 LEU A CA 1
ATOM 1482 C C . LEU A 1 179 ? 15.553 -13.775 -4.557 1.00 97.25 179 LEU A C 1
ATOM 1484 O O . LEU A 1 179 ? 15.398 -14.817 -3.936 1.00 97.25 179 LEU A O 1
ATOM 1488 N N . GLY A 1 180 ? 16.607 -13.569 -5.358 1.00 95.88 180 GLY A N 1
ATOM 1489 C CA . GLY A 1 180 ? 17.681 -14.557 -5.560 1.00 95.88 180 GLY A CA 1
ATOM 1490 C C . GLY A 1 180 ? 17.741 -15.210 -6.948 1.00 95.88 180 GLY A C 1
ATOM 1491 O O . GLY A 1 180 ? 18.457 -16.197 -7.123 1.00 95.88 180 GLY A O 1
ATOM 1492 N N . TYR A 1 181 ? 17.030 -14.678 -7.949 1.00 97.38 181 TYR A N 1
ATOM 1493 C CA . TYR A 1 181 ? 17.272 -15.004 -9.365 1.00 97.38 181 TYR A CA 1
ATOM 1494 C C . TYR A 1 181 ? 18.658 -14.471 -9.809 1.00 97.38 181 TYR A C 1
ATOM 1496 O O . TYR A 1 181 ? 19.012 -13.368 -9.387 1.00 97.38 181 TYR A O 1
ATOM 1504 N N . PRO A 1 182 ? 19.443 -15.174 -10.659 1.00 95.62 182 PRO A N 1
ATOM 1505 C CA . PRO A 1 182 ? 19.097 -16.359 -11.457 1.00 95.62 182 PRO A CA 1
ATOM 1506 C C . PRO A 1 182 ? 19.290 -17.706 -10.761 1.00 95.62 182 PRO A C 1
ATOM 1508 O O . PRO A 1 182 ? 18.753 -18.701 -11.237 1.00 95.62 182 PRO A O 1
ATOM 1511 N N . ASP A 1 183 ? 19.989 -17.741 -9.627 1.00 93.50 183 ASP A N 1
ATOM 1512 C CA . ASP A 1 183 ? 20.274 -18.985 -8.899 1.00 93.50 183 ASP A CA 1
ATOM 1513 C C . ASP A 1 183 ? 19.011 -19.631 -8.300 1.00 93.50 183 ASP A C 1
ATOM 1515 O O . ASP A 1 183 ? 19.057 -20.770 -7.842 1.00 93.50 183 ASP A O 1
ATOM 1519 N N . GLN A 1 184 ? 17.889 -18.896 -8.282 1.00 91.25 184 GLN A N 1
ATOM 1520 C CA . GLN A 1 184 ? 16.623 -19.275 -7.639 1.00 91.25 184 GLN A CA 1
ATOM 1521 C C . GLN A 1 184 ? 16.818 -19.647 -6.162 1.00 91.25 184 GLN A C 1
ATOM 1523 O O . GLN A 1 184 ? 16.130 -20.504 -5.610 1.00 91.25 184 GLN A O 1
ATOM 1528 N N . SER A 1 185 ? 17.793 -18.992 -5.532 1.00 89.31 185 SER A N 1
ATOM 1529 C CA . SER A 1 185 ? 18.105 -19.133 -4.114 1.00 89.31 185 SER A CA 1
ATOM 1530 C C . SER A 1 185 ? 17.235 -18.200 -3.268 1.00 89.31 185 SER A C 1
ATOM 1532 O O . SER A 1 185 ? 16.440 -17.432 -3.804 1.00 89.31 185 SER A O 1
ATOM 1534 N N . GLY A 1 186 ? 17.388 -18.265 -1.943 1.00 91.44 186 GLY A N 1
ATOM 1535 C CA . GLY A 1 186 ? 16.715 -17.356 -1.018 1.00 91.44 186 GLY A CA 1
ATOM 1536 C C . GLY A 1 186 ? 15.194 -17.457 -1.093 1.00 91.44 186 GLY A C 1
ATOM 1537 O O . GLY A 1 186 ? 14.619 -18.525 -0.898 1.00 91.44 186 GLY A O 1
ATOM 1538 N N . ASP A 1 187 ? 14.569 -16.323 -1.378 1.00 93.62 187 ASP A N 1
ATOM 1539 C CA . ASP A 1 187 ? 13.130 -16.096 -1.280 1.00 93.62 187 ASP A CA 1
ATOM 1540 C C . ASP A 1 187 ? 12.391 -16.338 -2.611 1.00 93.62 187 ASP A C 1
ATOM 1542 O O . ASP A 1 187 ? 11.162 -16.290 -2.670 1.00 93.62 187 ASP A O 1
ATOM 1546 N N . TYR A 1 188 ? 13.116 -16.656 -3.689 1.00 96.25 188 TYR A N 1
ATOM 1547 C CA . TYR A 1 188 ? 12.549 -16.818 -5.029 1.00 96.25 188 TYR A CA 1
ATOM 1548 C C . TYR A 1 188 ? 11.415 -17.846 -5.082 1.00 96.25 188 TYR A C 1
ATOM 1550 O O . TYR A 1 188 ? 10.331 -17.537 -5.571 1.00 96.25 188 TYR A O 1
ATOM 1558 N N . ALA A 1 189 ? 11.635 -19.046 -4.541 1.00 94.56 189 ALA A N 1
ATOM 1559 C CA . ALA A 1 189 ? 10.642 -20.121 -4.574 1.00 94.56 189 ALA A CA 1
ATOM 1560 C C . ALA A 1 189 ? 9.392 -19.825 -3.724 1.00 94.56 189 ALA A C 1
ATOM 1562 O O . ALA A 1 189 ? 8.334 -20.394 -3.982 1.00 94.56 189 ALA A O 1
ATOM 1563 N N . SER A 1 190 ? 9.520 -18.956 -2.718 1.00 95.69 190 SER A N 1
ATOM 1564 C CA . SER A 1 190 ? 8.435 -18.608 -1.798 1.00 95.69 190 SER A CA 1
ATOM 1565 C C . SER A 1 190 ? 7.566 -17.467 -2.323 1.00 95.69 190 SER A C 1
ATOM 1567 O O . SER A 1 190 ? 6.367 -17.458 -2.067 1.00 95.69 190 SER A O 1
ATOM 1569 N N . PHE A 1 191 ? 8.162 -16.505 -3.038 1.00 96.69 191 PHE A N 1
ATOM 1570 C CA . PHE A 1 191 ? 7.504 -15.238 -3.378 1.00 96.69 191 PHE A CA 1
ATOM 1571 C C . PHE A 1 191 ? 7.393 -14.950 -4.883 1.00 96.69 191 PHE A C 1
ATOM 1573 O O . PHE A 1 191 ? 6.791 -13.941 -5.252 1.00 96.69 191 PHE A O 1
ATOM 1580 N N . TRP A 1 192 ? 7.961 -15.782 -5.768 1.00 97.19 192 TRP A N 1
ATOM 1581 C CA . TRP A 1 192 ? 7.788 -15.632 -7.218 1.00 97.19 192 TRP A CA 1
ATOM 1582 C C . TRP A 1 192 ? 6.844 -16.700 -7.803 1.00 97.19 192 TRP A C 1
ATOM 1584 O O . TRP A 1 192 ? 7.068 -17.891 -7.580 1.00 97.19 192 TRP A O 1
ATOM 1594 N N . PRO A 1 193 ? 5.834 -16.320 -8.615 1.00 96.31 193 PRO A N 1
ATOM 1595 C CA . PRO A 1 193 ? 5.487 -14.959 -9.042 1.00 96.31 193 PRO A CA 1
ATOM 1596 C C . PRO A 1 193 ? 4.881 -14.109 -7.921 1.00 96.31 193 PRO A C 1
ATOM 1598 O O . PRO A 1 193 ? 4.126 -14.618 -7.099 1.00 96.31 193 PRO A O 1
ATOM 1601 N N . CYS A 1 194 ? 5.172 -12.805 -7.918 1.00 95.62 194 CYS A N 1
ATOM 1602 C CA . CYS A 1 194 ? 4.654 -11.919 -6.876 1.00 95.62 194 CYS A CA 1
ATOM 1603 C C . CYS A 1 194 ? 3.132 -11.722 -6.981 1.00 95.62 194 CYS A C 1
ATOM 1605 O O . CYS A 1 194 ? 2.574 -11.648 -8.084 1.00 95.62 194 CYS A O 1
ATOM 1607 N N . ASP A 1 195 ? 2.476 -11.530 -5.836 1.00 96.94 195 ASP A N 1
ATOM 1608 C CA . ASP A 1 195 ? 1.031 -11.297 -5.765 1.00 96.94 195 ASP A CA 1
ATOM 1609 C C . ASP A 1 195 ? 0.621 -9.930 -6.328 1.00 96.94 195 ASP A C 1
ATOM 1611 O O . ASP A 1 195 ? -0.361 -9.832 -7.060 1.00 96.94 195 ASP A O 1
ATOM 1615 N N . ALA A 1 196 ? 1.378 -8.866 -6.033 1.00 97.19 196 ALA A N 1
ATOM 1616 C CA . ALA A 1 196 ? 1.055 -7.521 -6.503 1.00 97.19 196 ALA A CA 1
ATOM 1617 C C . ALA A 1 196 ? 2.291 -6.642 -6.747 1.00 97.19 196 ALA A C 1
ATOM 1619 O O . ALA A 1 196 ? 3.129 -6.450 -5.868 1.00 97.19 196 ALA A O 1
ATOM 1620 N N . HIS A 1 197 ? 2.343 -6.009 -7.918 1.00 98.31 197 HIS A N 1
ATOM 1621 C CA . HIS A 1 197 ? 3.171 -4.830 -8.163 1.00 98.31 197 HIS A CA 1
ATOM 1622 C C . HIS A 1 197 ? 2.344 -3.559 -7.954 1.00 98.31 197 HIS A C 1
ATOM 1624 O O . HIS A 1 197 ? 1.351 -3.353 -8.651 1.00 98.31 197 HIS A O 1
ATOM 1630 N N . VAL A 1 198 ? 2.766 -2.685 -7.037 1.00 97.62 198 VAL A N 1
ATOM 1631 C CA . VAL A 1 198 ? 2.148 -1.365 -6.819 1.00 97.62 198 VAL A CA 1
ATOM 1632 C C . VAL A 1 198 ? 3.008 -0.296 -7.485 1.00 97.62 198 VAL A C 1
ATOM 1634 O O . VAL A 1 198 ? 4.178 -0.135 -7.143 1.00 97.62 198 VAL A O 1
ATOM 1637 N N . ILE A 1 199 ? 2.433 0.422 -8.449 1.00 97.12 199 ILE A N 1
ATOM 1638 C CA . ILE A 1 199 ? 3.147 1.389 -9.291 1.00 97.12 199 ILE A CA 1
ATOM 1639 C C . ILE A 1 199 ? 2.332 2.664 -9.522 1.00 97.12 199 ILE A C 1
ATOM 1641 O O . ILE A 1 199 ? 1.110 2.669 -9.381 1.00 97.12 199 ILE A O 1
ATOM 1645 N N . GLY A 1 200 ? 2.992 3.735 -9.963 1.00 92.56 200 GLY A N 1
ATOM 1646 C CA . GLY A 1 200 ? 2.311 4.899 -10.529 1.00 92.56 200 GLY A CA 1
ATOM 1647 C C . GLY A 1 200 ? 1.803 4.629 -11.949 1.00 92.56 200 GLY A C 1
ATOM 1648 O O . GLY A 1 200 ? 2.403 3.868 -12.713 1.00 92.56 200 GLY A O 1
ATOM 1649 N N . LYS A 1 201 ? 0.701 5.277 -12.340 1.00 90.19 201 LYS A N 1
ATOM 1650 C CA . LYS A 1 201 ? 0.126 5.158 -13.695 1.00 90.19 201 LYS A CA 1
ATOM 1651 C C . LYS A 1 201 ? 1.091 5.525 -14.833 1.00 90.19 201 LYS A C 1
ATOM 1653 O O . LYS A 1 201 ? 0.916 5.042 -15.945 1.00 90.19 201 LYS A O 1
ATOM 1658 N N . ASP A 1 202 ? 2.101 6.353 -14.573 1.00 85.31 202 ASP A N 1
ATOM 1659 C CA . ASP A 1 202 ? 3.113 6.782 -15.547 1.00 85.31 202 ASP A CA 1
ATOM 1660 C C . ASP A 1 202 ? 3.987 5.642 -16.062 1.00 85.31 202 ASP A C 1
ATOM 1662 O O . ASP A 1 202 ? 4.469 5.704 -17.190 1.00 85.31 202 ASP A O 1
ATOM 1666 N N . ILE A 1 203 ? 4.152 4.584 -15.267 1.00 90.75 203 ILE A N 1
ATOM 1667 C CA . ILE A 1 203 ? 5.006 3.448 -15.620 1.00 90.75 203 ILE A CA 1
ATOM 1668 C C . ILE A 1 203 ? 4.196 2.188 -15.954 1.00 90.75 203 ILE A C 1
ATOM 1670 O O . ILE A 1 203 ? 4.749 1.092 -16.050 1.00 90.75 203 ILE A O 1
ATOM 1674 N N . LEU A 1 204 ? 2.885 2.340 -16.177 1.00 94.75 204 LEU A N 1
ATOM 1675 C CA . LEU A 1 204 ? 1.943 1.245 -16.417 1.00 94.75 204 LEU A CA 1
ATOM 1676 C C . LEU A 1 204 ? 2.365 0.343 -17.582 1.00 94.75 204 LEU A C 1
ATOM 1678 O O . LEU A 1 204 ? 2.388 -0.878 -17.431 1.00 94.75 204 LEU A O 1
ATOM 1682 N N . ARG A 1 205 ? 2.729 0.921 -18.734 1.00 95.44 205 ARG A N 1
ATOM 1683 C CA . ARG A 1 205 ? 3.099 0.147 -19.936 1.00 95.44 205 ARG A CA 1
ATOM 1684 C C . ARG A 1 205 ? 4.332 -0.727 -19.706 1.00 95.44 205 ARG A C 1
ATOM 1686 O O . ARG A 1 205 ? 4.359 -1.869 -20.156 1.00 95.44 205 ARG A O 1
ATOM 1693 N N . PHE A 1 206 ? 5.314 -0.240 -18.946 1.00 95.25 206 PHE A N 1
ATOM 1694 C CA . PHE A 1 206 ? 6.502 -1.028 -18.616 1.00 95.25 206 PHE A CA 1
ATOM 1695 C C . PHE A 1 206 ? 6.134 -2.291 -17.826 1.00 95.25 206 PHE A C 1
ATOM 1697 O O . PHE A 1 206 ? 6.666 -3.355 -18.108 1.00 95.25 206 PHE A O 1
ATOM 1704 N N . HIS A 1 207 ? 5.170 -2.210 -16.908 1.00 98.50 207 HIS A N 1
ATOM 1705 C CA . HIS A 1 207 ? 4.814 -3.322 -16.015 1.00 98.50 207 HIS A CA 1
ATOM 1706 C C . HIS A 1 207 ? 3.729 -4.246 -16.571 1.00 98.50 207 HIS A C 1
ATOM 1708 O O . HIS A 1 207 ? 3.605 -5.379 -16.120 1.00 98.50 207 HIS A O 1
ATOM 1714 N N . THR A 1 208 ? 2.944 -3.776 -17.540 1.00 98.50 208 THR A N 1
ATOM 1715 C CA . THR A 1 208 ? 1.803 -4.524 -18.099 1.00 98.50 208 THR A CA 1
ATOM 1716 C C . THR A 1 208 ? 2.005 -4.967 -19.544 1.00 98.50 208 THR A C 1
ATOM 1718 O O . THR A 1 208 ? 1.231 -5.783 -20.035 1.00 98.50 208 THR A O 1
ATOM 1721 N N . VAL A 1 209 ? 3.052 -4.474 -20.216 1.00 98.12 209 VAL A N 1
ATOM 1722 C CA . VAL A 1 209 ? 3.427 -4.881 -21.577 1.00 98.12 209 VAL A CA 1
ATOM 1723 C C . VAL A 1 209 ? 4.877 -5.350 -21.621 1.00 98.12 209 VAL A C 1
ATOM 1725 O O . VAL A 1 209 ? 5.136 -6.493 -21.986 1.00 98.12 209 VAL A O 1
ATOM 1728 N N . TYR A 1 210 ? 5.839 -4.518 -21.214 1.00 98.00 210 TYR A N 1
ATOM 1729 C CA . TYR A 1 210 ? 7.254 -4.851 -21.437 1.00 98.00 210 TYR A CA 1
ATOM 1730 C C . TYR A 1 210 ? 7.696 -5.965 -20.491 1.00 98.00 210 TYR A C 1
ATOM 1732 O O . TYR A 1 210 ? 8.227 -6.979 -20.926 1.00 98.00 210 TYR A O 1
ATOM 1740 N N . TRP A 1 211 ? 7.394 -5.825 -19.202 1.00 98.62 211 TRP A N 1
ATOM 1741 C CA . TRP A 1 211 ? 7.757 -6.817 -18.202 1.00 98.62 211 TRP A CA 1
ATOM 1742 C C . TRP A 1 211 ? 7.142 -8.194 -18.472 1.00 98.62 211 TRP A C 1
ATOM 1744 O O . TRP A 1 211 ? 7.902 -9.160 -18.547 1.00 98.62 211 TRP A O 1
ATOM 1754 N N . PRO A 1 212 ? 5.824 -8.325 -18.731 1.00 98.62 212 PRO A N 1
ATOM 1755 C CA . PRO A 1 212 ? 5.251 -9.625 -19.043 1.00 98.62 212 PRO A CA 1
ATOM 1756 C C . PRO A 1 212 ? 5.830 -10.242 -20.314 1.00 98.62 212 PRO A C 1
ATOM 1758 O O . PRO A 1 212 ? 6.057 -11.445 -20.345 1.00 98.62 212 PRO A O 1
ATOM 1761 N N . THR A 1 213 ? 6.126 -9.445 -21.345 1.00 98.75 213 THR A N 1
ATOM 1762 C CA . THR A 1 213 ? 6.726 -9.980 -22.578 1.00 98.75 213 THR A CA 1
ATOM 1763 C C . THR A 1 213 ? 8.184 -10.403 -22.380 1.00 98.75 213 THR A C 1
ATOM 1765 O O . THR A 1 213 ? 8.571 -11.448 -22.900 1.00 98.75 213 THR A O 1
ATOM 1768 N N . PHE A 1 214 ? 8.973 -9.698 -21.557 1.00 98.75 214 PHE A N 1
ATOM 1769 C CA . PHE A 1 214 ? 10.303 -10.164 -21.140 1.00 98.75 214 PHE A CA 1
ATOM 1770 C C . PHE A 1 214 ? 10.224 -11.486 -20.369 1.00 98.75 214 PHE A C 1
ATOM 1772 O O . PHE A 1 214 ? 10.983 -12.408 -20.660 1.00 98.75 214 PHE A O 1
ATOM 1779 N N . LEU A 1 215 ? 9.284 -11.611 -19.428 1.00 98.75 215 LEU A N 1
ATOM 1780 C CA . LEU A 1 215 ? 9.073 -12.838 -18.657 1.00 98.75 215 LEU A CA 1
ATOM 1781 C C . LEU A 1 215 ? 8.616 -14.004 -19.542 1.00 98.75 215 LEU A C 1
ATOM 1783 O O . LEU A 1 215 ? 9.183 -15.091 -19.448 1.00 98.75 215 LEU A O 1
ATOM 1787 N N . MET A 1 216 ? 7.657 -13.782 -20.449 1.00 98.69 216 MET A N 1
ATOM 1788 C CA . MET A 1 216 ? 7.224 -14.781 -21.435 1.00 98.69 216 MET A CA 1
ATOM 1789 C C . MET A 1 216 ? 8.402 -15.257 -22.287 1.00 98.69 216 MET A C 1
ATOM 1791 O O . MET A 1 216 ? 8.592 -16.463 -22.462 1.00 98.69 216 MET A O 1
ATOM 1795 N N . ALA A 1 217 ? 9.232 -14.322 -22.755 1.00 98.62 217 ALA A N 1
ATOM 1796 C CA . ALA A 1 217 ? 10.416 -14.646 -23.531 1.00 98.62 217 ALA A CA 1
ATOM 1797 C C . ALA A 1 217 ? 11.469 -15.392 -22.712 1.00 98.62 217 ALA A C 1
ATOM 1799 O O . ALA A 1 217 ? 12.051 -16.358 -23.197 1.00 98.62 217 ALA A O 1
ATOM 1800 N N . ALA A 1 218 ? 11.663 -15.045 -21.442 1.00 98.12 218 ALA A N 1
ATOM 1801 C CA . ALA A 1 218 ? 12.529 -15.789 -20.532 1.00 98.12 218 ALA A CA 1
ATOM 1802 C C . ALA A 1 218 ? 11.948 -17.169 -20.156 1.00 98.12 218 ALA A C 1
ATOM 1804 O O . ALA A 1 218 ? 12.697 -18.093 -19.853 1.00 98.12 218 ALA A O 1
ATOM 1805 N N . GLY A 1 219 ? 10.635 -17.375 -20.296 1.00 97.62 219 GLY A N 1
ATOM 1806 C CA . GLY A 1 219 ? 9.936 -18.579 -19.835 1.00 97.62 219 GLY A CA 1
ATOM 1807 C C . GLY A 1 219 ? 9.662 -18.568 -18.328 1.00 97.62 219 GLY A C 1
ATOM 1808 O O . GLY A 1 219 ? 9.635 -19.624 -17.704 1.00 97.62 219 GLY A O 1
ATOM 1809 N N . LEU A 1 220 ? 9.500 -17.379 -17.748 1.00 97.88 220 LEU A N 1
ATOM 1810 C CA . LEU A 1 220 ? 9.243 -17.152 -16.328 1.00 97.88 220 LEU A CA 1
ATOM 1811 C C . LEU A 1 220 ? 7.747 -16.879 -16.079 1.00 97.88 220 LEU A C 1
ATOM 1813 O O . LEU A 1 220 ? 7.075 -16.330 -16.957 1.00 97.88 220 LEU A O 1
ATOM 1817 N N . PRO A 1 221 ? 7.208 -17.238 -14.896 1.00 97.69 221 PRO A N 1
ATOM 1818 C CA . PRO A 1 221 ? 5.812 -16.966 -14.569 1.00 97.69 221 PRO A CA 1
ATOM 1819 C C . PRO A 1 221 ? 5.561 -15.459 -14.422 1.00 97.69 221 PRO A C 1
ATOM 1821 O O . PRO A 1 221 ? 6.457 -14.699 -14.049 1.00 97.69 221 PRO A O 1
ATOM 1824 N N . LEU A 1 222 ? 4.330 -15.042 -14.727 1.00 98.44 222 LEU A N 1
ATOM 1825 C CA . LEU A 1 222 ? 3.886 -13.648 -14.670 1.00 98.44 222 LEU A CA 1
ATOM 1826 C C . LEU A 1 222 ? 3.372 -13.276 -13.274 1.00 98.44 222 LEU A C 1
ATOM 1828 O O . LEU A 1 222 ? 2.834 -14.151 -12.595 1.00 98.44 222 LEU A O 1
ATOM 1832 N N . PRO A 1 223 ? 3.494 -12.000 -12.857 1.00 97.56 223 PRO A N 1
ATOM 1833 C CA . PRO A 1 223 ? 2.922 -11.538 -11.595 1.00 97.56 223 PRO A CA 1
ATOM 1834 C C . PRO A 1 223 ? 1.393 -11.668 -11.608 1.00 97.56 223 PRO A C 1
ATOM 1836 O O . PRO A 1 223 ? 0.772 -11.561 -12.665 1.00 97.56 223 PRO A O 1
ATOM 1839 N N . GLN A 1 224 ? 0.777 -11.873 -10.441 1.00 97.25 224 GLN A N 1
ATOM 1840 C CA . GLN A 1 224 ? -0.676 -12.075 -10.363 1.00 97.25 224 GLN A CA 1
ATOM 1841 C C . GLN A 1 224 ? -1.460 -10.776 -10.608 1.00 97.25 224 GLN A C 1
ATOM 1843 O O . GLN A 1 224 ? -2.495 -10.799 -11.274 1.00 97.25 224 GLN A O 1
ATOM 1848 N N . LYS A 1 225 ? -0.964 -9.641 -10.094 1.00 97.25 225 LYS A N 1
ATOM 1849 C CA . LYS A 1 225 ? -1.612 -8.323 -10.188 1.00 97.25 225 LYS A CA 1
ATOM 1850 C C . LYS A 1 225 ? -0.594 -7.200 -10.399 1.00 97.25 225 LYS A C 1
ATOM 1852 O O . LYS A 1 225 ? 0.462 -7.158 -9.772 1.00 97.25 225 LYS A O 1
ATOM 1857 N N . VAL A 1 226 ? -0.957 -6.223 -11.222 1.00 98.38 226 VAL A N 1
ATOM 1858 C CA . VAL A 1 226 ? -0.318 -4.909 -11.323 1.00 98.38 226 VAL A CA 1
ATOM 1859 C C . VAL A 1 226 ? -1.363 -3.854 -10.980 1.00 98.38 226 VAL A C 1
ATOM 1861 O O . VAL A 1 226 ? -2.336 -3.670 -11.714 1.00 98.38 226 VAL A O 1
ATOM 1864 N N . PHE A 1 227 ? -1.163 -3.153 -9.867 1.00 97.81 227 PHE A N 1
ATOM 1865 C CA . PHE A 1 227 ? -2.014 -2.054 -9.436 1.00 97.81 227 PHE A CA 1
ATOM 1866 C C . PHE A 1 227 ? -1.344 -0.710 -9.730 1.00 97.81 227 PHE A C 1
ATOM 1868 O O . PHE A 1 227 ? -0.285 -0.396 -9.186 1.00 97.81 227 PHE A O 1
ATOM 1875 N N . ALA A 1 228 ? -1.986 0.104 -10.567 1.00 96.50 228 ALA A N 1
ATOM 1876 C CA . ALA A 1 228 ? -1.508 1.427 -10.944 1.00 96.50 228 ALA A CA 1
ATOM 1877 C C . ALA A 1 228 ? -2.301 2.543 -10.252 1.00 96.50 228 ALA A C 1
ATOM 1879 O O . ALA A 1 228 ? -3.440 2.841 -10.626 1.00 96.50 228 ALA A O 1
ATOM 1880 N N . HIS A 1 229 ? -1.680 3.191 -9.266 1.00 94.88 229 HIS A N 1
ATOM 1881 C CA . HIS A 1 229 ? -2.263 4.323 -8.553 1.00 94.88 229 HIS A CA 1
ATOM 1882 C C . HIS A 1 229 ? -2.143 5.639 -9.346 1.00 94.88 229 HIS A C 1
ATOM 1884 O O . HIS A 1 229 ? -1.316 5.782 -10.255 1.00 94.88 229 HIS A O 1
ATOM 1890 N N . GLY A 1 230 ? -2.992 6.616 -9.013 1.00 90.38 230 GLY A N 1
ATOM 1891 C CA . GLY A 1 230 ? -2.943 7.958 -9.597 1.00 90.38 230 GLY A CA 1
ATOM 1892 C C . GLY A 1 230 ? -1.835 8.831 -9.008 1.00 90.38 230 GLY A C 1
ATOM 1893 O O . GLY A 1 230 ? -1.023 8.385 -8.194 1.00 90.38 230 GLY A O 1
ATOM 1894 N N . TRP A 1 231 ? -1.780 10.085 -9.446 1.00 87.56 231 TRP A N 1
ATOM 1895 C CA . TRP A 1 231 ? -0.819 11.064 -8.937 1.00 87.56 231 TRP A CA 1
ATOM 1896 C C . TRP A 1 231 ? -1.391 11.898 -7.799 1.00 87.56 231 TRP A C 1
ATOM 1898 O O . TRP A 1 231 ? -2.579 12.203 -7.777 1.00 87.56 231 TRP A O 1
ATOM 1908 N N . TRP A 1 232 ? -0.491 12.355 -6.931 1.00 85.19 232 TRP A N 1
ATOM 1909 C CA . TRP A 1 232 ? -0.748 13.483 -6.048 1.00 85.19 232 TRP A CA 1
ATOM 1910 C C . TRP A 1 232 ? -0.405 14.798 -6.760 1.00 85.19 232 TRP A C 1
ATOM 1912 O O . TRP A 1 232 ? 0.726 14.993 -7.221 1.00 85.19 232 TRP A O 1
ATOM 1922 N N . THR A 1 233 ? -1.377 15.699 -6.853 1.00 80.06 233 THR A N 1
ATOM 1923 C CA . THR A 1 233 ? -1.195 17.117 -7.188 1.00 80.06 233 THR A CA 1
ATOM 1924 C C . THR A 1 233 ? -1.173 17.955 -5.910 1.00 80.06 233 THR A C 1
ATOM 1926 O O . THR A 1 233 ? -1.428 17.438 -4.827 1.00 80.06 233 THR A O 1
ATOM 1929 N N . VAL A 1 234 ? -0.801 19.228 -6.010 1.00 72.69 234 VAL A N 1
ATOM 1930 C CA . VAL A 1 234 ? -0.906 20.212 -4.925 1.00 72.69 234 VAL A CA 1
ATOM 1931 C C . VAL A 1 234 ? -1.684 21.399 -5.474 1.00 72.69 234 VAL A C 1
ATOM 1933 O O . VAL A 1 234 ? -1.233 22.022 -6.439 1.00 72.69 234 VAL A O 1
ATOM 1936 N N . GLU A 1 235 ? -2.845 21.680 -4.884 1.00 66.44 235 GLU A N 1
ATOM 1937 C CA . GLU A 1 235 ? -3.763 22.760 -5.271 1.00 66.44 235 GLU A CA 1
ATOM 1938 C C . GLU A 1 235 ? -4.071 22.788 -6.784 1.00 66.44 235 GLU A C 1
ATOM 1940 O O . GLU A 1 235 ? -4.052 23.827 -7.447 1.00 66.44 235 GLU A O 1
ATOM 1945 N N . GLY A 1 236 ? -4.310 21.609 -7.364 1.00 63.69 236 GLY A N 1
ATOM 1946 C CA . GLY A 1 236 ? -4.641 21.415 -8.778 1.00 63.69 236 GLY A CA 1
ATOM 1947 C C . GLY A 1 236 ? -3.445 21.445 -9.737 1.00 63.69 236 GLY A C 1
ATOM 1948 O O . GLY A 1 236 ? -3.634 21.318 -10.948 1.00 63.69 236 GLY A O 1
ATOM 1949 N N . GLN A 1 237 ? -2.211 21.579 -9.235 1.00 58.47 237 GLN A N 1
ATOM 1950 C CA . GLN A 1 237 ? -0.988 21.561 -10.046 1.00 58.47 237 GLN A CA 1
ATOM 1951 C C . GLN A 1 237 ? -0.124 20.328 -9.765 1.00 58.47 237 GLN A C 1
ATOM 1953 O O . GLN A 1 237 ? 0.044 19.899 -8.625 1.00 58.47 237 GLN A O 1
ATOM 1958 N N . LYS A 1 238 ? 0.505 19.761 -10.803 1.00 61.66 238 LYS A N 1
ATOM 1959 C CA . LYS A 1 238 ? 1.481 18.672 -10.628 1.00 61.66 238 LYS A CA 1
ATOM 1960 C C . LYS A 1 238 ? 2.646 19.152 -9.751 1.00 61.66 238 LYS A C 1
ATOM 1962 O O . LYS A 1 238 ? 3.211 20.217 -10.005 1.00 61.66 238 LYS A O 1
ATOM 1967 N N . MET A 1 239 ? 3.040 18.354 -8.756 1.00 64.12 239 MET A N 1
ATOM 1968 C CA . MET A 1 239 ? 4.218 18.657 -7.937 1.00 64.12 239 MET A CA 1
ATOM 1969 C C . MET A 1 239 ? 5.474 18.705 -8.807 1.00 64.12 239 MET A C 1
ATOM 1971 O O . MET A 1 239 ? 5.815 17.734 -9.487 1.00 64.12 239 MET A O 1
ATOM 1975 N N . SER A 1 240 ? 6.198 19.822 -8.773 1.00 57.34 24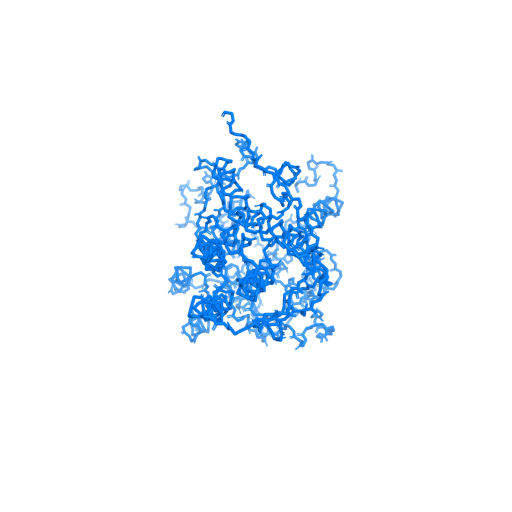0 SER A N 1
ATOM 1976 C CA . SER A 1 240 ? 7.505 19.908 -9.418 1.00 57.34 240 SER A CA 1
ATOM 1977 C C . SER A 1 240 ? 8.427 20.879 -8.695 1.00 57.34 240 SER A C 1
ATOM 1979 O O . SER A 1 240 ? 8.018 21.942 -8.236 1.00 57.34 240 SER A O 1
ATOM 1981 N N . LYS A 1 241 ? 9.722 20.546 -8.662 1.00 56.66 241 LYS A N 1
ATOM 1982 C CA . LYS A 1 241 ? 10.752 21.442 -8.113 1.00 56.66 241 LYS A CA 1
ATOM 1983 C C . LYS A 1 241 ? 10.792 22.794 -8.835 1.00 56.66 241 LYS A C 1
ATOM 1985 O O . LYS A 1 241 ? 11.152 23.787 -8.221 1.00 56.66 241 LYS A O 1
ATOM 1990 N N . SER A 1 242 ? 10.406 22.832 -10.112 1.00 45.31 242 SER A N 1
ATOM 1991 C CA . SER A 1 242 ? 10.309 24.056 -10.915 1.00 45.31 242 SER A CA 1
ATOM 1992 C C . SER A 1 242 ? 9.144 24.969 -10.526 1.00 45.31 242 SER A C 1
ATOM 1994 O O . SER A 1 242 ? 9.252 26.169 -10.737 1.00 45.31 242 SER A O 1
ATOM 1996 N N . LEU A 1 243 ? 8.056 24.428 -9.965 1.00 50.94 243 LEU A N 1
ATOM 1997 C CA . LEU A 1 243 ? 6.876 25.199 -9.545 1.00 50.94 243 LEU A CA 1
ATOM 1998 C C . LEU A 1 243 ? 6.906 25.578 -8.055 1.00 50.94 243 LEU A C 1
ATOM 2000 O O . LEU A 1 243 ? 5.970 26.204 -7.576 1.00 50.94 243 LEU A O 1
ATOM 2004 N N . ALA A 1 244 ? 7.958 25.188 -7.321 1.00 58.03 244 ALA A N 1
ATOM 2005 C CA . ALA A 1 244 ? 8.120 25.417 -5.879 1.00 58.03 244 ALA A CA 1
ATOM 2006 C C . ALA A 1 244 ? 6.925 24.965 -5.003 1.00 58.03 244 ALA A C 1
ATOM 2008 O O . ALA A 1 244 ? 6.838 25.336 -3.839 1.00 58.03 244 ALA A O 1
ATOM 2009 N N . ASN A 1 245 ? 6.048 24.108 -5.533 1.00 64.69 245 ASN A N 1
ATOM 2010 C CA . ASN A 1 245 ? 4.874 23.544 -4.862 1.00 64.69 245 ASN A CA 1
ATOM 2011 C C . ASN A 1 245 ? 5.152 22.149 -4.272 1.00 64.69 245 ASN A C 1
ATOM 2013 O O . ASN A 1 245 ? 4.244 21.336 -4.111 1.00 64.69 245 ASN A O 1
ATOM 2017 N N . VAL A 1 246 ? 6.425 21.827 -4.017 1.00 68.00 246 VAL A N 1
ATOM 2018 C CA . VAL A 1 246 ? 6.822 20.518 -3.489 1.00 68.00 246 VAL A CA 1
ATOM 2019 C C . VAL A 1 246 ? 6.506 20.469 -2.003 1.00 68.00 246 VAL A C 1
ATOM 2021 O O . VAL A 1 246 ? 7.095 21.199 -1.210 1.00 68.00 246 VAL A O 1
ATOM 2024 N N . VAL A 1 247 ? 5.617 19.559 -1.632 1.00 75.88 247 VAL A N 1
ATOM 2025 C CA . VAL A 1 247 ? 5.374 19.211 -0.236 1.00 75.88 247 VAL A CA 1
ATOM 2026 C C . VAL A 1 247 ? 6.533 18.344 0.2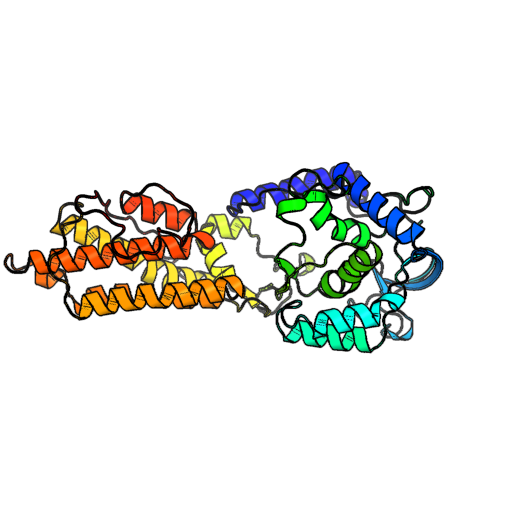42 1.00 75.88 247 VAL A C 1
ATOM 2028 O O . VAL A 1 247 ? 6.778 17.271 -0.308 1.00 75.88 247 VAL A O 1
ATOM 2031 N N . GLU A 1 248 ? 7.281 18.819 1.238 1.00 82.88 248 GLU A N 1
ATOM 2032 C CA . GLU A 1 248 ? 8.398 18.070 1.808 1.00 82.88 248 GLU A CA 1
ATOM 2033 C C . GLU A 1 248 ? 7.887 17.074 2.866 1.00 82.88 248 GLU A C 1
ATOM 2035 O O . GLU A 1 248 ? 7.427 17.500 3.930 1.00 82.88 248 GLU A O 1
ATOM 2040 N N . PRO A 1 249 ? 7.992 15.746 2.637 1.00 84.31 249 PRO A N 1
ATOM 2041 C CA . PRO A 1 249 ? 7.433 14.753 3.557 1.00 84.31 249 PRO A CA 1
ATOM 2042 C C . PRO A 1 249 ? 8.015 14.853 4.968 1.00 84.31 249 PRO A C 1
ATOM 2044 O O . PRO A 1 249 ? 7.302 14.661 5.947 1.00 84.31 249 PRO A O 1
ATOM 2047 N N . ASN A 1 250 ? 9.299 15.211 5.088 1.00 87.12 250 ASN A N 1
ATOM 2048 C CA . ASN A 1 250 ? 9.954 15.361 6.385 1.00 87.12 250 ASN A CA 1
ATOM 2049 C C . ASN A 1 250 ? 9.293 16.425 7.261 1.00 87.12 250 ASN A C 1
ATOM 2051 O O . ASN A 1 250 ? 9.110 16.165 8.450 1.00 87.12 250 ASN A O 1
ATOM 2055 N N . MET A 1 251 ? 8.913 17.561 6.668 1.00 88.06 251 MET A N 1
ATOM 2056 C CA . MET A 1 251 ? 8.241 18.653 7.371 1.00 88.06 251 MET A CA 1
ATOM 2057 C C . MET A 1 251 ? 6.834 18.250 7.811 1.00 88.06 251 MET A C 1
ATOM 2059 O O . MET A 1 251 ? 6.424 18.559 8.926 1.00 88.06 251 MET A O 1
ATOM 2063 N N . LEU A 1 252 ? 6.100 17.533 6.953 1.00 89.38 252 LEU A N 1
ATOM 2064 C CA . LEU A 1 252 ? 4.778 17.019 7.306 1.00 89.38 252 LEU A CA 1
ATOM 2065 C C . LEU A 1 252 ? 4.847 16.043 8.482 1.00 89.38 252 LEU A C 1
ATOM 2067 O O . LEU A 1 252 ? 4.065 16.167 9.419 1.00 89.38 252 LEU A O 1
ATOM 2071 N N . ILE A 1 253 ? 5.798 15.107 8.450 1.00 91.19 253 ILE A N 1
ATOM 2072 C CA . ILE A 1 253 ? 5.992 14.130 9.525 1.00 91.19 253 ILE A CA 1
ATOM 2073 C C . ILE A 1 253 ? 6.356 14.829 10.837 1.00 91.19 253 ILE A C 1
ATOM 2075 O O . ILE A 1 253 ? 5.797 14.500 11.876 1.00 91.19 253 ILE A O 1
ATOM 2079 N N . GLU A 1 254 ? 7.267 15.803 10.802 1.00 90.12 254 GLU A N 1
ATOM 2080 C CA . GLU A 1 254 ? 7.674 16.551 12.000 1.00 90.12 254 GLU A CA 1
ATOM 2081 C C . GLU A 1 254 ? 6.521 17.348 12.607 1.00 90.12 254 GLU A C 1
ATOM 2083 O O . GLU A 1 254 ? 6.412 17.440 13.828 1.00 90.12 254 GLU A O 1
ATOM 2088 N N . LYS A 1 255 ? 5.648 17.907 11.765 1.00 90.69 255 LYS A N 1
ATOM 2089 C CA . LYS A 1 255 ? 4.531 18.735 12.219 1.00 90.69 255 LYS A CA 1
ATOM 2090 C C . LYS A 1 255 ? 3.324 17.921 12.687 1.00 90.69 255 LYS A C 1
ATOM 2092 O O . LYS A 1 255 ? 2.672 18.316 13.649 1.00 90.69 255 LYS A O 1
ATOM 2097 N N . TYR A 1 256 ? 2.997 16.833 11.993 1.00 92.81 256 TYR A N 1
ATOM 2098 C CA . TYR A 1 256 ? 1.722 16.126 12.160 1.00 92.81 256 TYR A CA 1
ATOM 2099 C C . TYR A 1 256 ? 1.865 14.688 12.677 1.00 92.81 256 TYR A C 1
ATOM 2101 O O . TYR A 1 256 ? 0.874 14.103 13.106 1.00 92.81 256 TYR A O 1
ATOM 2109 N N . GLY A 1 257 ? 3.076 14.130 12.682 1.00 94.25 257 GLY A N 1
ATOM 2110 C CA . GLY A 1 257 ? 3.334 12.736 13.039 1.00 94.25 257 GLY A CA 1
ATOM 2111 C C . GLY A 1 257 ? 3.167 11.775 11.858 1.00 94.25 257 GLY A C 1
ATOM 2112 O O . GLY A 1 257 ? 2.420 12.032 10.916 1.00 94.25 257 GLY A O 1
ATOM 2113 N N . VAL A 1 258 ? 3.884 10.651 11.909 1.00 96.06 258 VAL A N 1
ATOM 2114 C CA . VAL A 1 258 ? 3.966 9.664 10.816 1.00 96.06 258 VAL A CA 1
ATOM 2115 C C . VAL A 1 258 ? 2.594 9.072 10.491 1.00 96.06 258 VAL A C 1
ATOM 2117 O O . VAL A 1 258 ? 2.150 9.132 9.345 1.00 96.06 258 VAL A O 1
ATOM 2120 N N . ASP A 1 259 ? 1.897 8.563 11.504 1.00 97.81 259 ASP A N 1
ATOM 2121 C CA . ASP A 1 259 ? 0.606 7.888 11.343 1.00 97.81 259 ASP A CA 1
ATOM 2122 C C . ASP A 1 259 ? -0.486 8.794 10.776 1.00 97.81 259 ASP A C 1
ATOM 2124 O O . ASP A 1 259 ? -1.271 8.360 9.937 1.00 97.81 259 ASP A O 1
ATOM 2128 N N . ALA A 1 260 ? -0.499 10.072 11.160 1.00 97.00 260 ALA A N 1
ATOM 2129 C CA . ALA A 1 260 ? -1.444 11.040 10.614 1.00 97.00 260 ALA A CA 1
ATOM 2130 C C . ALA A 1 260 ? -1.256 11.228 9.100 1.00 97.00 260 ALA A C 1
ATOM 2132 O O . ALA A 1 260 ? -2.233 11.291 8.350 1.00 97.00 260 ALA A O 1
ATOM 2133 N N . ILE A 1 261 ? -0.001 11.276 8.639 1.00 95.69 261 ILE A N 1
ATOM 2134 C CA . ILE A 1 261 ? 0.322 11.386 7.213 1.00 95.69 261 ILE A CA 1
ATOM 2135 C C . ILE A 1 261 ? -0.023 10.093 6.473 1.00 95.69 261 ILE A C 1
ATOM 2137 O O . ILE A 1 261 ? -0.633 10.152 5.405 1.00 95.69 261 ILE A O 1
ATOM 2141 N N . ARG A 1 262 ? 0.311 8.929 7.041 1.00 97.00 262 ARG A N 1
ATOM 2142 C CA . ARG A 1 262 ? -0.042 7.622 6.463 1.00 97.00 262 ARG A CA 1
ATOM 2143 C C . ARG A 1 262 ? -1.554 7.471 6.303 1.00 97.00 262 ARG A C 1
ATOM 2145 O O . ARG A 1 262 ? -2.015 7.134 5.214 1.00 97.00 262 ARG A O 1
ATOM 2152 N N . TYR A 1 263 ? -2.316 7.794 7.351 1.00 98.00 263 TYR A N 1
ATOM 2153 C CA . TYR A 1 263 ? -3.776 7.800 7.320 1.00 98.00 263 TYR A CA 1
ATOM 2154 C C . TYR A 1 263 ? -4.298 8.707 6.211 1.00 98.00 263 TYR A C 1
ATOM 2156 O O . TYR A 1 263 ? -5.063 8.254 5.366 1.00 98.00 263 TYR A O 1
ATOM 2164 N N . PHE A 1 264 ? -3.846 9.962 6.160 1.00 96.56 264 PHE A N 1
ATOM 2165 C CA . PHE A 1 264 ? -4.312 10.917 5.159 1.00 96.56 264 PHE A CA 1
ATOM 2166 C C . PHE A 1 264 ? -4.082 10.428 3.723 1.00 96.56 264 PHE A C 1
ATOM 2168 O O . PHE A 1 264 ? -5.014 10.437 2.917 1.00 96.56 264 PHE A O 1
ATOM 2175 N N . LEU A 1 265 ? -2.872 9.946 3.416 1.00 94.44 265 LEU A N 1
ATOM 2176 C CA . LEU A 1 265 ? -2.514 9.472 2.076 1.00 94.44 265 LEU A CA 1
ATOM 2177 C C . LEU A 1 265 ? -3.353 8.266 1.624 1.00 94.44 265 LEU A C 1
ATOM 2179 O O . LEU A 1 265 ? -3.600 8.106 0.432 1.00 94.44 265 LEU A O 1
ATOM 2183 N N . LEU A 1 266 ? -3.792 7.422 2.558 1.00 95.81 266 LEU A N 1
ATOM 2184 C CA . LEU A 1 266 ? -4.575 6.222 2.256 1.00 95.81 266 LEU A CA 1
ATOM 2185 C C . LEU A 1 266 ? -6.090 6.453 2.368 1.00 95.81 266 LEU A C 1
ATOM 2187 O O . LEU A 1 266 ? -6.866 5.698 1.784 1.00 95.81 266 LEU A O 1
ATOM 2191 N N . ARG A 1 267 ? -6.521 7.494 3.090 1.00 96.19 267 ARG A N 1
ATOM 2192 C CA . ARG A 1 267 ? -7.931 7.807 3.355 1.00 96.19 267 ARG A CA 1
ATOM 2193 C C . ARG A 1 267 ? -8.544 8.790 2.370 1.00 96.19 267 ARG A C 1
ATOM 2195 O O . ARG A 1 267 ? -9.724 8.642 2.040 1.00 96.19 267 ARG A O 1
ATOM 2202 N N . GLU A 1 268 ? -7.803 9.836 2.013 1.00 93.75 268 GLU A N 1
ATOM 2203 C CA . GLU A 1 268 ? -8.377 11.021 1.369 1.00 93.75 268 GLU A CA 1
ATOM 2204 C C . GLU A 1 268 ? -8.776 10.745 -0.079 1.00 93.75 268 GLU A C 1
ATOM 2206 O O . GLU A 1 268 ? -9.838 11.167 -0.534 1.00 93.75 268 GLU A O 1
ATOM 2211 N N . VAL A 1 269 ? -7.946 9.987 -0.793 1.00 89.88 269 VAL A N 1
ATOM 2212 C CA . VAL A 1 269 ? -8.100 9.760 -2.229 1.00 89.88 269 VAL A CA 1
ATOM 2213 C C . VAL A 1 269 ? -8.380 8.282 -2.472 1.00 89.88 269 VAL A C 1
ATOM 2215 O O . VAL A 1 269 ? -7.632 7.433 -1.983 1.00 89.88 269 VAL A O 1
ATOM 2218 N N . PRO A 1 270 ? -9.427 7.937 -3.246 1.00 88.75 270 PRO A N 1
ATOM 2219 C CA . PRO A 1 270 ? -9.632 6.566 -3.680 1.00 88.75 270 PRO A CA 1
ATOM 2220 C C . PRO A 1 270 ? -8.402 6.031 -4.411 1.00 88.75 270 PRO A C 1
ATOM 2222 O O . PRO A 1 270 ? -7.985 6.586 -5.432 1.00 88.75 270 PRO A O 1
ATOM 2225 N N . PHE A 1 271 ? -7.825 4.946 -3.894 1.00 85.25 271 PHE A N 1
ATOM 2226 C CA . PHE A 1 271 ? -6.595 4.392 -4.448 1.00 85.25 271 PHE A CA 1
ATOM 2227 C C . PHE A 1 271 ? -6.826 3.981 -5.913 1.00 85.25 271 PHE A C 1
ATOM 2229 O O . PHE A 1 271 ? -7.765 3.248 -6.224 1.00 85.25 271 PHE A O 1
ATOM 2236 N N . GLY A 1 272 ? -6.022 4.526 -6.835 1.00 83.88 272 GLY A N 1
ATOM 2237 C CA . GLY A 1 272 ? -6.223 4.385 -8.288 1.00 83.88 272 GLY A CA 1
ATOM 2238 C C . GLY A 1 272 ? -6.625 5.670 -9.022 1.00 83.88 272 GLY A C 1
ATOM 2239 O O . GLY A 1 272 ? -6.428 5.760 -10.237 1.00 83.88 272 GLY A O 1
ATOM 2240 N N . LEU A 1 273 ? -7.150 6.672 -8.312 1.00 87.69 273 LEU A N 1
ATOM 2241 C CA . LEU A 1 273 ? -7.472 7.988 -8.869 1.00 87.69 273 LEU A CA 1
ATOM 2242 C C . LEU A 1 273 ? -6.368 9.004 -8.575 1.00 87.69 273 LEU A C 1
ATOM 2244 O O . LEU A 1 273 ? -5.546 8.810 -7.680 1.00 87.69 273 LEU A O 1
ATOM 2248 N N . ASP A 1 274 ? -6.348 10.080 -9.361 1.00 87.69 274 ASP A N 1
ATOM 2249 C CA . ASP A 1 274 ? -5.543 11.250 -9.026 1.00 87.69 274 ASP A CA 1
ATOM 2250 C C . ASP A 1 274 ? -6.181 11.973 -7.839 1.00 87.69 274 ASP A C 1
ATOM 2252 O O . ASP A 1 274 ? -7.406 12.019 -7.706 1.00 87.69 274 ASP A O 1
ATOM 2256 N N . GLY A 1 275 ? -5.334 12.533 -6.989 1.00 85.81 275 GLY A N 1
ATOM 2257 C CA . GLY A 1 275 ? -5.728 13.208 -5.770 1.00 85.81 275 GLY A CA 1
ATOM 2258 C C . GLY A 1 275 ? -5.010 14.529 -5.613 1.00 85.81 275 GLY A C 1
ATOM 2259 O O . GLY A 1 275 ? -3.858 14.659 -6.020 1.00 85.81 275 GLY A O 1
ATOM 2260 N N . ASP A 1 276 ? -5.679 15.496 -4.997 1.00 85.69 276 ASP A N 1
ATOM 2261 C CA . ASP A 1 276 ? -5.078 16.787 -4.704 1.00 85.69 276 ASP A CA 1
ATOM 2262 C C . ASP A 1 276 ? -4.714 16.882 -3.226 1.00 85.69 276 ASP A C 1
ATOM 2264 O O . ASP A 1 276 ? -5.553 16.697 -2.343 1.00 85.69 276 ASP A O 1
ATOM 2268 N N . PHE A 1 277 ? -3.443 17.147 -2.949 1.00 87.94 277 PHE A N 1
ATOM 2269 C CA . PHE A 1 277 ? -2.976 17.395 -1.601 1.00 87.94 277 PHE A CA 1
ATOM 2270 C C . PHE A 1 277 ? -3.381 18.806 -1.181 1.00 87.94 277 PHE A C 1
ATOM 2272 O O . PHE A 1 277 ? -2.990 19.795 -1.803 1.00 87.94 277 PHE A O 1
ATOM 2279 N N . SER A 1 278 ? -4.096 18.885 -0.062 1.00 87.94 278 SER A N 1
ATOM 2280 C CA . SER A 1 278 ? -4.470 20.133 0.587 1.00 87.94 278 SER A CA 1
ATOM 2281 C C . SER A 1 278 ? -4.098 20.085 2.066 1.00 87.94 278 SER A C 1
ATOM 2283 O O . SER A 1 278 ? -4.489 19.168 2.793 1.00 87.94 278 SER A O 1
ATOM 2285 N N . HIS A 1 279 ? -3.381 21.111 2.534 1.00 88.19 279 HIS A N 1
ATOM 2286 C CA . HIS A 1 279 ? -3.071 21.262 3.956 1.00 88.19 279 HIS A CA 1
ATOM 2287 C C . HIS A 1 279 ? -4.344 21.392 4.802 1.00 88.19 279 HIS A C 1
ATOM 2289 O O . HIS A 1 279 ? -4.396 20.855 5.908 1.00 88.19 279 HIS A O 1
ATOM 2295 N N . SER A 1 280 ? -5.380 22.065 4.291 1.00 90.06 280 SER A N 1
ATOM 2296 C CA . SER A 1 280 ? -6.648 22.202 5.012 1.00 90.06 280 SER A CA 1
ATOM 2297 C C . SER A 1 280 ? -7.400 20.874 5.086 1.00 90.06 280 SER A C 1
ATOM 2299 O O . SER A 1 280 ? -7.936 20.552 6.145 1.00 90.06 280 SER A O 1
ATOM 2301 N N . ALA A 1 281 ? -7.368 20.063 4.022 1.00 92.81 281 ALA A N 1
ATOM 2302 C CA . ALA A 1 281 ? -7.937 18.714 4.032 1.00 92.81 281 ALA A CA 1
ATOM 2303 C C . ALA A 1 281 ? -7.197 17.802 5.023 1.00 92.81 281 ALA A C 1
ATOM 2305 O O . ALA A 1 281 ? -7.835 17.113 5.818 1.00 92.81 281 ALA A O 1
ATOM 2306 N N . LEU A 1 282 ? -5.861 17.862 5.048 1.00 93.69 282 LEU A N 1
ATOM 2307 C CA . LEU A 1 282 ? -5.042 17.128 6.014 1.00 93.69 282 LEU A CA 1
ATOM 2308 C C . LEU A 1 282 ? -5.405 17.498 7.456 1.00 93.69 282 LEU A C 1
ATOM 2310 O O . LEU A 1 282 ? -5.731 16.624 8.256 1.00 93.69 282 LEU A O 1
ATOM 2314 N N . VAL A 1 283 ? -5.401 18.792 7.785 1.00 95.06 283 VAL A N 1
ATOM 2315 C CA . VAL A 1 283 ? -5.752 19.269 9.131 1.00 95.06 283 VAL A CA 1
ATOM 2316 C C . VAL A 1 283 ? -7.190 18.895 9.495 1.00 95.06 283 VAL A C 1
ATOM 2318 O O . VAL A 1 283 ? -7.451 18.486 10.627 1.00 95.06 283 VAL A O 1
ATOM 2321 N N . HIS A 1 284 ? -8.121 18.978 8.541 1.00 95.81 284 HIS A N 1
ATOM 2322 C CA . HIS A 1 284 ? -9.499 18.556 8.751 1.00 95.81 284 HIS A CA 1
ATOM 2323 C C . HIS A 1 284 ? -9.586 17.070 9.111 1.00 95.81 284 HIS A C 1
ATOM 2325 O O . HIS A 1 284 ? -10.221 16.748 10.114 1.00 95.81 284 HIS A O 1
ATOM 2331 N N . ARG A 1 285 ? -8.918 16.181 8.363 1.00 97.00 285 ARG A N 1
ATOM 2332 C CA . ARG A 1 285 ? -8.875 14.732 8.639 1.00 97.00 285 ARG A CA 1
ATOM 2333 C C . ARG A 1 285 ? -8.241 14.414 9.986 1.00 97.00 285 ARG A C 1
ATOM 2335 O O . ARG A 1 285 ? -8.773 13.599 10.728 1.00 97.00 285 ARG A O 1
ATOM 2342 N N . ILE A 1 286 ? -7.152 15.091 10.343 1.00 97.38 286 ILE A N 1
ATOM 2343 C CA . ILE A 1 286 ? -6.526 14.904 11.657 1.00 97.38 286 ILE A CA 1
ATOM 2344 C C . ILE A 1 286 ? -7.496 15.305 12.773 1.00 97.38 286 ILE A C 1
ATOM 2346 O O . ILE A 1 286 ? -7.686 14.566 13.733 1.00 97.38 286 ILE A O 1
ATOM 2350 N N . ASN A 1 287 ? -8.142 16.463 12.652 1.00 97.19 287 ASN A N 1
ATOM 2351 C CA . ASN A 1 287 ? -9.029 16.953 13.700 1.00 97.19 287 ASN A CA 1
ATOM 2352 C C . ASN A 1 287 ? -10.324 16.140 13.815 1.00 97.19 287 ASN A C 1
ATOM 2354 O O . ASN A 1 287 ? -10.754 15.850 14.927 1.00 97.19 287 ASN A O 1
ATOM 2358 N N . SER A 1 288 ? -10.964 15.810 12.694 1.00 96.88 288 SER A N 1
ATOM 2359 C CA . SER A 1 288 ? -12.230 15.069 12.675 1.00 96.88 288 SER A CA 1
ATOM 2360 C C . SER A 1 288 ? -11.998 13.587 12.954 1.00 96.88 288 SER A C 1
ATOM 2362 O O . SER A 1 288 ? -12.275 13.111 14.052 1.00 96.88 288 SER A O 1
ATOM 2364 N N . ASP A 1 289 ? -11.416 12.888 11.991 1.00 98.19 289 ASP A N 1
ATOM 2365 C CA . ASP A 1 289 ? -11.300 11.439 12.009 1.00 98.19 289 ASP A CA 1
ATOM 2366 C C . ASP A 1 289 ? -10.359 10.946 13.127 1.00 98.19 289 ASP A C 1
ATOM 2368 O O . ASP A 1 289 ? -10.693 10.013 13.860 1.00 98.19 289 ASP A O 1
ATOM 2372 N N . LEU A 1 290 ? -9.180 11.560 13.290 1.00 98.38 290 LEU A N 1
ATOM 2373 C CA . LEU A 1 290 ? -8.179 11.058 14.243 1.00 98.38 290 LEU A CA 1
ATOM 2374 C C . LEU A 1 290 ? -8.428 11.564 15.670 1.00 98.38 290 LEU A C 1
ATOM 2376 O O . LEU A 1 290 ? -8.517 10.765 16.601 1.00 98.38 290 LEU A O 1
ATOM 2380 N N . ALA A 1 291 ? -8.547 12.878 15.872 1.00 97.25 291 ALA A N 1
ATOM 2381 C CA . ALA A 1 291 ? -8.672 13.456 17.209 1.00 97.25 291 ALA A CA 1
ATOM 2382 C C . ALA A 1 291 ? -10.090 13.322 17.792 1.00 97.25 291 ALA A C 1
ATOM 2384 O O . ALA A 1 291 ? -10.236 12.863 18.929 1.00 97.25 291 ALA A O 1
ATOM 2385 N N . ASN A 1 292 ? -11.130 13.706 17.041 1.00 96.44 292 ASN A N 1
ATOM 2386 C CA . ASN A 1 292 ? -12.503 13.749 17.558 1.00 96.44 292 ASN A CA 1
ATOM 2387 C C . ASN A 1 292 ? -13.207 12.386 17.568 1.00 96.44 292 ASN A C 1
ATOM 2389 O O . ASN A 1 292 ? -14.060 12.186 18.433 1.00 96.44 292 ASN A O 1
ATOM 2393 N N . ASP A 1 293 ? -12.856 11.467 16.664 1.00 98.06 293 ASP A N 1
ATOM 2394 C CA . ASP A 1 293 ? -13.457 10.128 16.629 1.00 98.06 293 ASP A CA 1
ATOM 2395 C C . ASP A 1 293 ? -12.588 9.098 17.360 1.00 98.06 293 ASP A C 1
ATOM 2397 O O . ASP A 1 293 ? -12.926 8.704 18.480 1.00 98.06 293 ASP A O 1
ATOM 2401 N N . LEU A 1 294 ? -11.462 8.673 16.772 1.00 98.69 294 LEU A N 1
ATOM 2402 C CA . LEU A 1 294 ? -10.622 7.610 17.344 1.00 98.69 294 LEU A CA 1
ATOM 2403 C C . LEU A 1 294 ? -10.014 8.020 18.695 1.00 98.69 294 LEU A C 1
ATOM 2405 O O . LEU A 1 294 ? -10.174 7.326 19.700 1.00 98.69 294 LEU A O 1
ATOM 2409 N N . GLY A 1 295 ? -9.344 9.173 18.747 1.00 97.88 295 GLY A N 1
ATOM 2410 C CA . GLY A 1 295 ? -8.700 9.685 19.957 1.00 97.88 295 GLY A CA 1
ATOM 2411 C C . GLY A 1 295 ? -9.690 9.922 21.100 1.00 97.88 295 GLY A C 1
ATOM 2412 O O . GLY A 1 295 ? -9.409 9.597 22.260 1.00 97.88 295 GLY A O 1
ATOM 2413 N N . ASN A 1 296 ? -10.880 10.434 20.784 1.00 96.69 296 ASN A N 1
ATOM 2414 C CA . ASN A 1 296 ? -11.953 10.626 21.755 1.00 96.69 296 ASN A CA 1
ATOM 2415 C C . ASN A 1 296 ? -12.531 9.294 22.252 1.00 96.69 296 ASN A C 1
ATOM 2417 O O . ASN A 1 296 ? -12.737 9.143 23.455 1.00 96.69 296 ASN A O 1
ATOM 2421 N N . LEU A 1 297 ? -12.736 8.313 21.365 1.00 98.50 297 LEU A N 1
ATOM 2422 C CA . LEU A 1 297 ? -13.193 6.976 21.746 1.00 98.50 297 LEU A CA 1
ATOM 2423 C C . LEU A 1 297 ? -12.238 6.353 22.770 1.00 98.50 297 LEU A C 1
ATOM 2425 O O . LEU A 1 297 ? -12.675 5.949 23.850 1.00 98.50 297 LEU A O 1
ATOM 2429 N N . VAL A 1 298 ? -10.933 6.329 22.481 1.00 98.50 298 VAL A N 1
ATOM 2430 C CA . VAL A 1 298 ? -9.932 5.736 23.385 1.00 98.50 298 VAL A CA 1
ATOM 2431 C C . VAL A 1 298 ? -9.856 6.500 24.708 1.00 98.50 298 VAL A C 1
ATOM 2433 O O . VAL A 1 298 ? -9.904 5.901 25.788 1.00 98.50 298 VAL A O 1
ATOM 2436 N N . SER A 1 299 ? -9.788 7.832 24.659 1.00 97.06 299 SER A N 1
ATOM 2437 C CA . SER A 1 299 ? -9.664 8.651 25.871 1.00 97.06 299 SER A CA 1
ATOM 2438 C C . SER A 1 299 ? -10.912 8.610 26.760 1.00 97.06 299 SER A C 1
ATOM 2440 O O . SER A 1 299 ? -10.775 8.435 27.973 1.00 97.06 299 SER A O 1
ATOM 2442 N N . ARG A 1 300 ? -12.131 8.683 26.203 1.00 96.88 300 ARG A N 1
ATOM 2443 C CA . ARG A 1 300 ? -13.384 8.560 26.976 1.00 96.88 300 ARG A CA 1
ATOM 2444 C C . ARG A 1 300 ? -13.507 7.181 27.616 1.00 96.88 300 ARG A C 1
ATOM 2446 O O . ARG A 1 300 ? -13.795 7.096 28.810 1.00 96.88 300 ARG A O 1
ATOM 2453 N N . SER A 1 301 ? -13.267 6.120 26.847 1.00 97.94 301 SER A N 1
ATOM 2454 C CA . SER A 1 301 ? -13.414 4.733 27.310 1.00 97.94 301 SER A CA 1
ATOM 2455 C C . SER A 1 301 ? -12.475 4.432 28.477 1.00 97.94 301 SER A C 1
ATOM 2457 O O . SER A 1 301 ? -12.905 3.989 29.544 1.00 97.94 301 SER A O 1
ATOM 2459 N N . THR A 1 302 ? -11.194 4.765 28.319 1.00 98.06 302 THR A N 1
ATOM 2460 C CA . THR A 1 302 ? -10.173 4.518 29.345 1.00 98.06 302 THR A CA 1
ATOM 2461 C C . THR A 1 302 ? -10.349 5.421 30.566 1.00 98.06 302 THR A C 1
ATOM 2463 O O . THR A 1 302 ? -10.166 4.962 31.695 1.00 98.06 302 THR A O 1
ATOM 2466 N N . ALA A 1 303 ? -10.780 6.677 30.392 1.00 98.00 303 ALA A N 1
ATOM 2467 C CA . ALA A 1 303 ? -11.085 7.571 31.507 1.00 98.00 303 ALA A CA 1
ATOM 2468 C C . ALA A 1 303 ? -12.288 7.090 32.333 1.00 98.00 303 ALA A C 1
ATOM 2470 O O . ALA A 1 303 ? -12.234 7.139 33.562 1.00 98.00 303 ALA A O 1
ATOM 2471 N N . MET A 1 304 ? -13.355 6.605 31.687 1.00 98.12 304 MET A N 1
ATOM 2472 C CA . MET A 1 304 ? -14.505 6.017 32.382 1.00 98.12 304 MET A CA 1
ATOM 2473 C C . MET A 1 304 ? -14.108 4.750 33.139 1.00 98.12 304 MET A C 1
ATOM 2475 O O . MET A 1 304 ? -14.465 4.612 34.307 1.00 98.12 304 MET A O 1
ATOM 2479 N N . LEU A 1 305 ? -13.304 3.872 32.532 1.00 98.19 305 LEU A N 1
ATOM 2480 C CA . LEU A 1 305 ? -12.807 2.673 33.207 1.00 98.19 305 LEU A CA 1
ATOM 2481 C C . LEU A 1 305 ? -11.957 3.027 34.436 1.00 98.19 305 LEU A C 1
ATOM 2483 O O . LEU A 1 305 ? -12.159 2.477 35.517 1.00 98.19 305 LEU A O 1
ATOM 2487 N N . ASN A 1 306 ? -11.059 4.004 34.300 1.00 97.81 306 ASN A N 1
ATOM 2488 C CA . ASN A 1 306 ? -10.247 4.500 35.410 1.00 97.81 306 ASN A CA 1
ATOM 2489 C C . ASN A 1 306 ? -11.103 5.115 36.523 1.00 97.81 306 ASN A C 1
ATOM 2491 O O . ASN A 1 306 ? -10.864 4.865 37.701 1.00 97.81 306 ASN A O 1
ATOM 2495 N N . LYS A 1 307 ? -12.143 5.869 36.165 1.00 97.75 307 LYS A N 1
ATOM 2496 C CA . LYS A 1 307 ? -13.043 6.499 37.134 1.00 97.75 307 LYS A CA 1
ATOM 2497 C C . LYS A 1 307 ? -13.919 5.488 37.876 1.00 97.75 307 LYS A C 1
ATOM 2499 O O . LYS A 1 307 ? -14.100 5.622 39.081 1.00 97.75 307 LYS A O 1
ATOM 2504 N N . TYR A 1 308 ? -14.495 4.521 37.166 1.00 97.50 308 TYR A N 1
ATOM 2505 C CA . TYR A 1 308 ? -15.520 3.633 37.720 1.00 97.50 308 TYR A CA 1
ATOM 2506 C C . TYR A 1 308 ? -14.963 2.304 38.227 1.00 97.50 308 TYR A C 1
ATOM 2508 O O . TYR A 1 308 ? -15.590 1.682 39.077 1.00 97.50 308 TYR A O 1
ATOM 2516 N N . PHE A 1 309 ? -13.812 1.853 37.733 1.00 97.56 309 PHE A N 1
ATOM 2517 C CA . PHE A 1 309 ? -13.203 0.565 38.090 1.00 97.56 309 PHE A CA 1
ATOM 2518 C C . PHE A 1 309 ? -11.701 0.676 38.388 1.00 97.56 309 PHE A C 1
ATOM 2520 O O . PHE A 1 309 ? -11.004 -0.333 38.401 1.00 97.56 309 PHE A O 1
ATOM 2527 N N . GLN A 1 310 ? -11.186 1.890 38.633 1.00 97.19 310 GLN A N 1
ATOM 2528 C CA . GLN A 1 310 ? -9.785 2.123 39.021 1.00 97.19 310 GLN A CA 1
ATOM 2529 C C . GLN A 1 310 ? -8.774 1.531 38.022 1.00 97.19 310 GLN A C 1
ATOM 2531 O O . GLN A 1 310 ? -7.703 1.077 38.403 1.00 97.19 310 GLN A O 1
ATOM 2536 N N . GLY A 1 311 ? -9.141 1.499 36.737 1.00 96.75 311 GLY A N 1
ATOM 2537 C CA . GLY A 1 311 ? -8.287 1.005 35.653 1.00 96.75 311 GLY A CA 1
ATOM 2538 C C . GLY A 1 311 ? -8.312 -0.513 35.491 1.00 96.75 311 GLY A C 1
ATOM 2539 O O . GLY A 1 311 ? -7.726 -1.025 34.548 1.00 96.75 311 GLY A O 1
ATOM 2540 N N . THR A 1 312 ? -9.027 -1.246 36.344 1.00 98.00 312 THR A N 1
ATOM 2541 C CA . THR A 1 312 ? -9.154 -2.702 36.222 1.00 98.00 312 THR A CA 1
ATOM 2542 C C . THR A 1 312 ? -10.355 -3.054 35.351 1.00 98.00 312 THR A C 1
ATOM 2544 O O . THR A 1 312 ? -11.482 -2.670 35.667 1.00 98.00 312 THR A O 1
ATOM 2547 N N . LEU A 1 313 ? -10.138 -3.802 34.267 1.00 97.69 313 LEU A N 1
ATOM 2548 C CA . LEU A 1 313 ? -11.217 -4.279 33.403 1.00 97.69 313 LEU A CA 1
ATOM 2549 C C . LEU A 1 313 ? -12.139 -5.233 34.186 1.00 97.69 313 LEU A C 1
ATOM 2551 O O . LEU A 1 313 ? -11.662 -6.259 34.675 1.00 97.69 313 LEU A O 1
ATOM 2555 N N . PRO A 1 314 ? -13.440 -4.936 34.340 1.00 97.06 314 PRO A N 1
ATOM 2556 C CA . PRO A 1 314 ? -14.324 -5.779 35.131 1.00 97.06 314 PRO A CA 1
ATOM 2557 C C . PRO A 1 314 ? -14.732 -7.047 34.374 1.00 97.06 314 PRO A C 1
ATOM 2559 O O . PRO A 1 314 ? -14.682 -7.105 33.145 1.00 97.06 314 PRO A O 1
ATOM 2562 N N . GLN A 1 315 ? -15.185 -8.055 35.120 1.00 96.81 315 GLN A N 1
ATOM 2563 C CA . GLN A 1 315 ? -15.872 -9.207 34.541 1.00 96.81 315 GLN A CA 1
ATOM 2564 C C . GLN A 1 315 ? -17.225 -8.740 33.971 1.00 96.81 315 GLN A C 1
ATOM 2566 O O . GLN A 1 315 ? -18.009 -8.160 34.729 1.00 96.81 315 GLN A O 1
ATOM 2571 N N . PRO A 1 316 ? -17.517 -8.961 32.676 1.00 97.25 316 PRO A N 1
ATOM 2572 C CA . PRO A 1 316 ? -18.829 -8.645 32.127 1.00 97.25 316 PRO A CA 1
ATOM 2573 C C . PRO A 1 316 ? -19.899 -9.588 32.693 1.00 97.25 316 PRO A C 1
ATOM 2575 O O . PRO A 1 316 ? -19.631 -10.766 32.943 1.00 97.25 316 PRO A O 1
ATOM 2578 N N . GLY A 1 317 ? -21.105 -9.052 32.873 1.00 96.12 317 GLY A N 1
ATOM 2579 C CA . GLY A 1 317 ? -22.318 -9.817 33.145 1.00 96.12 317 GLY A CA 1
ATOM 2580 C C . GLY A 1 317 ? -22.994 -10.281 31.853 1.00 96.12 317 GLY A C 1
ATOM 2581 O O . GLY A 1 317 ? -22.350 -10.442 30.813 1.00 96.12 317 GLY A O 1
ATOM 2582 N N . THR A 1 318 ? -24.310 -10.489 31.910 1.00 96.75 318 THR A N 1
ATOM 2583 C CA . THR A 1 318 ? -25.089 -10.917 30.733 1.00 96.75 318 THR A CA 1
ATOM 2584 C C . THR A 1 318 ? -25.245 -9.761 29.731 1.00 96.75 318 THR A C 1
ATOM 2586 O O . THR A 1 318 ? -25.725 -8.696 30.128 1.00 96.75 318 THR A O 1
ATOM 2589 N N . PRO A 1 319 ? -24.875 -9.938 28.446 1.00 97.38 319 PRO A N 1
ATOM 2590 C CA . PRO A 1 319 ? -25.037 -8.901 27.433 1.00 97.38 319 PRO A CA 1
ATOM 2591 C C . PRO A 1 319 ? -26.512 -8.640 27.106 1.00 97.38 319 PRO A C 1
ATOM 2593 O O . PRO A 1 319 ? -27.331 -9.557 27.036 1.00 97.38 319 PRO A O 1
ATOM 2596 N N . GLU A 1 320 ? -26.835 -7.375 26.854 1.00 98.00 320 GLU A N 1
ATOM 2597 C CA . GLU A 1 320 ? -28.131 -6.931 26.339 1.00 98.00 320 GLU A CA 1
ATOM 2598 C C . GLU A 1 320 ? -28.107 -6.796 24.809 1.00 98.00 320 GLU A C 1
ATOM 2600 O O . GLU A 1 320 ? -27.056 -6.838 24.169 1.00 98.00 320 GLU A O 1
ATOM 2605 N N . ALA A 1 321 ? -29.274 -6.561 24.200 1.00 98.00 321 ALA A N 1
ATOM 2606 C CA . ALA A 1 321 ? -29.410 -6.427 22.747 1.00 98.00 321 ALA A CA 1
ATOM 2607 C C . ALA A 1 321 ? -28.481 -5.359 22.134 1.00 98.00 321 ALA A C 1
ATOM 2609 O O . ALA A 1 321 ? -27.950 -5.563 21.046 1.00 98.00 321 ALA A O 1
ATOM 2610 N N . VAL A 1 322 ? -28.253 -4.243 22.836 1.00 97.88 322 VAL A N 1
ATOM 2611 C CA . VAL A 1 322 ? -27.348 -3.174 22.379 1.00 97.88 322 VAL A CA 1
ATOM 2612 C C . VAL A 1 322 ? -25.879 -3.620 22.348 1.00 97.88 322 VAL A C 1
ATOM 2614 O O . VAL A 1 322 ? -25.127 -3.194 21.476 1.00 97.88 322 VAL A O 1
ATOM 2617 N N . ASP A 1 323 ? -25.481 -4.523 23.247 1.00 98.19 323 ASP A N 1
ATOM 2618 C CA . ASP A 1 323 ? -24.118 -5.063 23.312 1.00 98.19 323 ASP A CA 1
ATOM 2619 C C . ASP A 1 323 ? -23.891 -6.072 22.187 1.00 98.19 323 ASP A C 1
ATOM 2621 O O . ASP A 1 323 ? -22.895 -6.008 21.469 1.00 98.19 323 ASP A O 1
ATOM 2625 N N . LEU A 1 324 ? -24.863 -6.968 21.995 1.00 97.75 324 LEU A N 1
ATOM 2626 C CA . LEU A 1 324 ? -24.840 -7.968 20.930 1.00 97.75 324 LEU A CA 1
ATOM 2627 C C . LEU A 1 324 ? -24.819 -7.304 19.549 1.00 97.75 324 LEU A C 1
ATOM 2629 O O . LEU A 1 324 ? -24.038 -7.708 18.692 1.00 97.75 324 LEU A O 1
ATOM 2633 N N . ALA A 1 325 ? -25.594 -6.233 19.360 1.00 97.50 325 ALA A N 1
ATOM 2634 C CA . ALA A 1 325 ? -25.596 -5.468 18.117 1.00 97.50 325 ALA A CA 1
ATOM 2635 C C . ALA A 1 325 ? -24.231 -4.823 17.810 1.00 97.50 325 ALA A C 1
ATOM 2637 O O . ALA A 1 325 ? -23.852 -4.715 16.640 1.00 97.50 325 ALA A O 1
ATOM 2638 N N . LEU A 1 326 ? -23.481 -4.392 18.834 1.00 97.75 326 LEU A N 1
ATOM 2639 C CA . LEU A 1 326 ? -22.114 -3.896 18.655 1.00 97.75 326 LEU A CA 1
ATOM 2640 C C . LEU A 1 326 ? -21.174 -5.036 18.243 1.00 97.75 326 LEU A C 1
ATOM 2642 O O . LEU A 1 326 ? -20.453 -4.900 17.256 1.00 97.75 326 LEU A O 1
ATOM 2646 N N . THR A 1 327 ? -21.226 -6.166 18.950 1.00 96.62 327 THR A N 1
ATOM 2647 C CA . THR A 1 327 ? -20.416 -7.357 18.656 1.00 96.62 327 THR A CA 1
ATOM 2648 C C . THR A 1 327 ? -20.627 -7.852 17.222 1.00 96.62 327 THR A C 1
ATOM 2650 O O . THR A 1 327 ? -19.664 -8.037 16.479 1.00 96.62 327 THR A O 1
ATOM 2653 N N . GLU A 1 328 ? -21.885 -7.990 16.791 1.00 95.69 328 GLU A N 1
ATOM 2654 C CA . GLU A 1 328 ? -22.243 -8.430 15.436 1.00 95.69 328 GLU A CA 1
ATOM 2655 C C . GLU A 1 328 ? -21.704 -7.489 14.351 1.00 95.69 328 GLU A C 1
ATOM 2657 O O . GLU A 1 328 ? -21.204 -7.949 13.320 1.00 95.69 328 GLU A O 1
ATOM 2662 N N . LYS A 1 329 ? -21.754 -6.169 14.584 1.00 96.19 329 LYS A N 1
ATOM 2663 C CA . LYS A 1 329 ? -21.201 -5.172 13.654 1.00 96.19 329 LYS A CA 1
ATOM 2664 C C . LYS A 1 329 ? -19.703 -5.356 13.446 1.00 96.19 329 LYS A C 1
ATOM 2666 O O . LYS A 1 329 ? -19.251 -5.311 12.303 1.00 96.19 329 LYS A O 1
ATOM 2671 N N . PHE A 1 330 ? -18.947 -5.573 14.520 1.00 95.38 330 PHE A N 1
ATOM 2672 C CA . PHE A 1 330 ? -17.508 -5.810 14.423 1.00 95.38 330 PHE A CA 1
ATOM 2673 C C . PHE A 1 330 ? -17.212 -7.103 13.664 1.00 95.38 330 PHE A C 1
ATOM 2675 O O . PHE A 1 330 ? -16.454 -7.070 12.697 1.00 95.38 330 PHE A O 1
ATOM 2682 N N . SER A 1 331 ? -17.865 -8.214 14.020 1.00 91.12 331 SER A N 1
ATOM 2683 C CA . SER A 1 331 ? -17.674 -9.495 13.329 1.00 91.12 331 SER A CA 1
ATOM 2684 C C . SER A 1 331 ? -17.977 -9.415 11.827 1.00 91.12 331 SER A C 1
ATOM 2686 O O . SER A 1 331 ? -17.240 -9.976 11.021 1.00 91.12 331 SER A O 1
ATOM 2688 N N . ALA A 1 332 ? -19.024 -8.688 11.425 1.00 91.12 332 ALA A N 1
ATOM 2689 C CA . ALA A 1 332 ? -19.364 -8.512 10.012 1.00 91.12 332 ALA A CA 1
ATOM 2690 C C . ALA A 1 332 ? -18.354 -7.630 9.250 1.00 91.12 332 ALA A C 1
ATOM 2692 O O . ALA A 1 332 ? -18.082 -7.861 8.067 1.00 91.12 332 ALA A O 1
ATOM 2693 N N . ALA A 1 333 ? -17.794 -6.618 9.914 1.00 93.19 333 ALA A N 1
ATOM 2694 C CA . ALA A 1 333 ? -16.888 -5.666 9.285 1.00 93.19 333 ALA A CA 1
ATOM 2695 C C . ALA A 1 333 ? -15.510 -6.258 8.963 1.00 93.19 333 ALA A C 1
ATOM 2697 O O . ALA A 1 333 ? -14.934 -5.86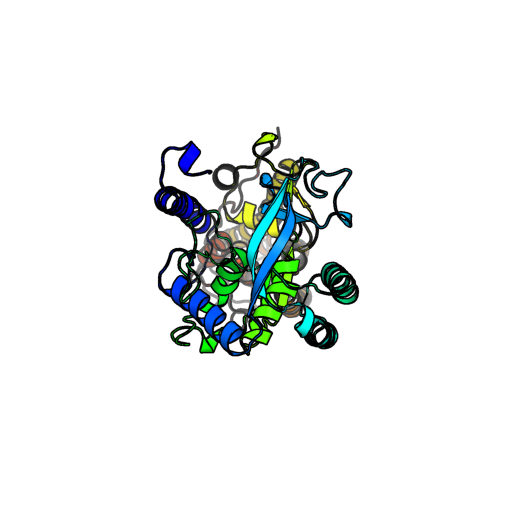7 7.951 1.00 93.19 333 ALA A O 1
ATOM 2698 N N . PHE A 1 334 ? -15.007 -7.230 9.734 1.00 91.56 334 PHE A N 1
ATOM 2699 C CA . PHE A 1 334 ? -13.712 -7.875 9.456 1.00 91.56 334 PHE A CA 1
ATOM 2700 C C . PHE A 1 334 ? -13.640 -8.478 8.049 1.00 91.56 334 PHE A C 1
ATOM 2702 O O . PHE A 1 334 ? -12.711 -8.176 7.307 1.00 91.56 334 PHE A O 1
ATOM 2709 N N . ASN A 1 335 ? -14.666 -9.229 7.636 1.00 90.56 335 ASN A N 1
ATOM 2710 C CA . ASN A 1 335 ? -14.739 -9.792 6.281 1.00 90.56 335 ASN A CA 1
ATOM 2711 C C . ASN A 1 335 ? -14.762 -8.703 5.197 1.00 90.56 335 ASN A C 1
ATOM 2713 O O . ASN A 1 335 ? -14.205 -8.869 4.113 1.00 90.56 335 ASN A O 1
ATOM 2717 N N . THR A 1 336 ? -15.418 -7.579 5.490 1.00 95.00 336 THR A N 1
ATOM 2718 C CA . THR A 1 336 ? -15.505 -6.447 4.561 1.00 95.00 336 THR A CA 1
ATOM 2719 C C . THR A 1 336 ? -14.149 -5.765 4.408 1.00 95.00 336 THR A C 1
ATOM 2721 O O . THR A 1 336 ? -13.718 -5.512 3.284 1.00 95.00 336 THR A O 1
ATOM 2724 N N . VAL A 1 337 ? -13.460 -5.505 5.522 1.00 95.81 337 VAL A N 1
ATOM 2725 C CA . VAL A 1 337 ? -12.129 -4.889 5.524 1.00 95.81 337 VAL A CA 1
ATOM 2726 C C . VAL A 1 337 ? -11.110 -5.809 4.854 1.00 95.81 337 VAL A C 1
ATOM 2728 O O . VAL A 1 337 ? -10.364 -5.336 4.005 1.00 95.81 337 VAL A O 1
ATOM 2731 N N . ASP A 1 338 ? -11.116 -7.111 5.150 1.00 93.31 338 ASP A N 1
ATOM 2732 C CA . ASP A 1 338 ? -10.208 -8.086 4.527 1.00 93.31 338 ASP A CA 1
ATOM 2733 C C . ASP A 1 338 ? -10.363 -8.120 2.996 1.00 93.31 338 ASP A C 1
ATOM 2735 O O . ASP A 1 338 ? -9.389 -7.982 2.253 1.00 93.31 338 ASP A O 1
ATOM 2739 N N . SER A 1 339 ? -11.606 -8.166 2.501 1.00 94.31 339 SER A N 1
ATOM 2740 C CA . SER A 1 339 ? -11.883 -8.066 1.062 1.00 94.31 339 SER A CA 1
ATOM 2741 C C . SER A 1 339 ? -11.368 -6.752 0.466 1.00 94.31 339 SER A C 1
ATOM 2743 O O . SER A 1 339 ? -10.759 -6.756 -0.602 1.00 94.31 339 SER A O 1
ATOM 2745 N N . GLN A 1 340 ? -11.581 -5.622 1.144 1.00 96.19 340 GLN A N 1
ATOM 2746 C CA . GLN A 1 340 ? -11.124 -4.314 0.667 1.00 96.19 340 GLN A CA 1
ATOM 2747 C C . GLN A 1 340 ? -9.593 -4.190 0.679 1.00 96.19 340 GLN A C 1
ATOM 2749 O O . GLN A 1 340 ? -9.039 -3.526 -0.197 1.00 96.19 340 GLN A O 1
ATOM 2754 N N . MET A 1 341 ? -8.906 -4.834 1.626 1.00 94.69 341 MET A N 1
ATOM 2755 C CA . MET A 1 341 ? -7.443 -4.897 1.679 1.00 94.69 341 MET A CA 1
ATOM 2756 C C . MET A 1 341 ? -6.873 -5.710 0.512 1.00 94.69 341 MET A C 1
ATOM 2758 O O . MET A 1 341 ? -5.954 -5.238 -0.158 1.00 94.69 341 MET A O 1
ATOM 2762 N N . ASN A 1 342 ? -7.464 -6.870 0.201 1.00 93.12 342 ASN A N 1
ATOM 2763 C CA . ASN A 1 342 ? -7.079 -7.699 -0.951 1.00 93.12 342 ASN A CA 1
ATOM 2764 C C . ASN A 1 342 ? -7.284 -6.979 -2.301 1.00 93.12 342 ASN A C 1
ATOM 2766 O O . ASN A 1 342 ? -6.502 -7.148 -3.247 1.00 93.12 342 ASN A O 1
ATOM 2770 N N . ASP A 1 343 ? -8.297 -6.115 -2.374 1.00 93.00 343 ASP A N 1
ATOM 2771 C CA . ASP A 1 343 ? -8.579 -5.254 -3.528 1.00 93.00 343 ASP A CA 1
ATOM 2772 C C . ASP A 1 343 ? -7.717 -3.979 -3.578 1.00 93.00 343 ASP A C 1
ATOM 2774 O O . ASP A 1 343 ? -7.855 -3.181 -4.507 1.00 93.00 343 ASP A O 1
ATOM 2778 N N . LEU A 1 344 ? -6.835 -3.760 -2.591 1.00 94.94 344 LEU A N 1
ATOM 2779 C CA . LEU A 1 344 ? -6.054 -2.527 -2.411 1.00 94.94 344 LEU A CA 1
ATOM 2780 C C . LEU A 1 344 ? -6.938 -1.265 -2.317 1.00 94.94 344 LEU A C 1
ATOM 2782 O O . LEU A 1 344 ? -6.509 -0.147 -2.605 1.00 94.94 344 LEU A O 1
ATOM 2786 N N . ALA A 1 345 ? -8.190 -1.422 -1.881 1.00 95.25 345 ALA A N 1
ATOM 2787 C CA . ALA A 1 345 ? -9.161 -0.352 -1.683 1.00 95.25 345 ALA A CA 1
ATOM 2788 C C . ALA A 1 345 ? -9.020 0.275 -0.283 1.00 95.25 345 ALA A C 1
ATOM 2790 O O . ALA A 1 345 ? -9.982 0.358 0.485 1.00 95.25 345 ALA A O 1
ATOM 2791 N N . PHE A 1 346 ? -7.809 0.730 0.046 1.00 96.62 346 PHE A N 1
ATOM 2792 C CA . PHE A 1 346 ? -7.417 1.212 1.377 1.00 96.62 346 PHE A CA 1
ATOM 2793 C C . PHE A 1 346 ? -8.322 2.311 1.944 1.00 96.62 346 PHE A C 1
ATOM 2795 O O . PHE A 1 346 ? -8.665 2.294 3.125 1.00 96.62 346 PHE A O 1
ATOM 2802 N N . ASN A 1 347 ? -8.792 3.226 1.097 1.00 96.50 347 ASN A N 1
ATOM 2803 C CA . ASN A 1 347 ? -9.712 4.282 1.510 1.00 96.50 347 ASN A CA 1
ATOM 2804 C C . ASN A 1 347 ? -11.072 3.725 1.970 1.00 96.50 347 ASN A C 1
ATOM 2806 O O . ASN A 1 347 ? -11.689 4.290 2.872 1.00 96.50 347 ASN A O 1
ATOM 2810 N N . LYS A 1 348 ? -11.538 2.624 1.361 1.00 97.38 348 LYS A N 1
ATOM 2811 C CA . LYS A 1 348 ? -12.779 1.944 1.752 1.00 97.38 348 LYS A CA 1
ATOM 2812 C C . LYS A 1 348 ? -12.582 1.142 3.034 1.00 97.38 348 LYS A C 1
ATOM 2814 O O . LYS A 1 348 ? -13.434 1.236 3.907 1.00 97.38 348 LYS A O 1
ATOM 2819 N N . ALA A 1 349 ? -11.443 0.457 3.170 1.00 97.94 349 ALA A N 1
ATOM 2820 C CA . ALA A 1 349 ? -11.054 -0.216 4.411 1.00 97.94 349 ALA A CA 1
ATOM 2821 C C . ALA A 1 349 ? -11.081 0.759 5.593 1.00 97.94 349 ALA A C 1
ATOM 2823 O O . ALA A 1 349 ? -11.789 0.530 6.572 1.00 97.94 349 ALA A O 1
ATOM 2824 N N . LEU A 1 350 ? -10.413 1.908 5.461 1.00 98.50 350 LEU A N 1
ATOM 2825 C CA . LEU A 1 350 ? -10.428 2.951 6.486 1.00 98.50 350 LEU A CA 1
ATOM 2826 C C . LEU A 1 350 ? -11.829 3.528 6.724 1.00 98.50 350 LEU A C 1
ATOM 2828 O O . LEU A 1 350 ? -12.187 3.781 7.869 1.00 98.50 350 LEU A O 1
ATOM 2832 N N . GLN A 1 351 ? -12.656 3.697 5.688 1.00 98.06 351 GLN A N 1
ATOM 2833 C CA . GLN A 1 351 ? -14.049 4.112 5.876 1.00 98.06 351 GLN A CA 1
ATOM 2834 C C . GLN A 1 351 ? -14.837 3.097 6.722 1.00 98.06 351 GLN A C 1
ATOM 2836 O O . GLN A 1 351 ? -15.491 3.495 7.684 1.00 98.06 351 GLN A O 1
ATOM 2841 N N . SER A 1 352 ? -14.749 1.804 6.407 1.00 98.31 352 SER A N 1
ATOM 2842 C CA . SER A 1 352 ? -15.430 0.745 7.160 1.00 98.31 352 SER A CA 1
ATOM 2843 C C . SER A 1 352 ? -14.920 0.640 8.603 1.00 98.31 352 SER A C 1
ATOM 2845 O O . SER A 1 352 ? -15.713 0.439 9.520 1.00 98.31 352 SER A O 1
ATOM 2847 N N . ILE A 1 35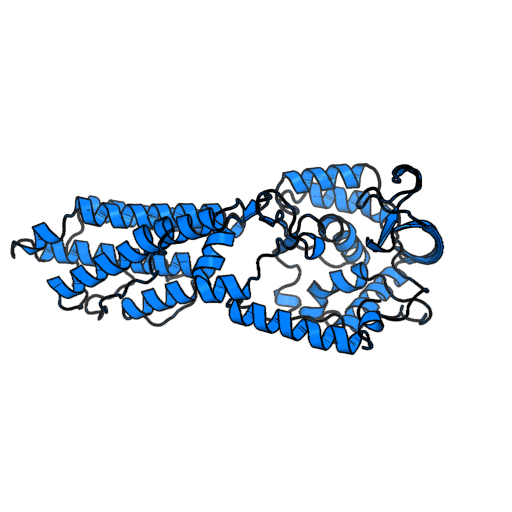3 ? -13.623 0.860 8.839 1.00 98.56 353 ILE A N 1
ATOM 2848 C CA . ILE A 1 353 ? -13.060 0.950 10.197 1.00 98.56 353 ILE A CA 1
ATOM 2849 C C . ILE A 1 353 ? -13.639 2.157 10.950 1.00 98.56 353 ILE A C 1
ATOM 2851 O O . ILE A 1 353 ? -14.007 2.040 12.120 1.00 98.56 353 ILE A O 1
ATOM 2855 N N . TRP A 1 354 ? -13.785 3.309 10.293 1.00 98.56 354 TRP A N 1
ATOM 2856 C CA . TRP A 1 354 ? -14.376 4.492 10.923 1.00 98.56 354 TRP A CA 1
ATOM 2857 C C . TRP A 1 354 ? -15.859 4.327 11.243 1.00 98.56 354 TRP A C 1
ATOM 2859 O O . TRP A 1 354 ? -16.309 4.806 12.280 1.00 98.56 354 TRP A O 1
ATOM 2869 N N . GLU A 1 355 ? -16.609 3.578 10.437 1.00 98.50 355 GLU A N 1
ATOM 2870 C CA . GLU A 1 355 ? -17.995 3.217 10.755 1.00 98.50 355 GLU A CA 1
ATOM 2871 C C . GLU A 1 355 ? -18.091 2.400 12.061 1.00 98.50 355 GLU A C 1
ATOM 2873 O O . GLU A 1 355 ? -19.024 2.602 12.845 1.00 98.50 355 GLU A O 1
ATOM 2878 N N . LEU A 1 356 ? -17.103 1.540 12.352 1.00 98.56 356 LEU A N 1
ATOM 2879 C CA . LEU A 1 356 ? -16.998 0.833 13.636 1.00 98.56 356 LEU A CA 1
ATOM 2880 C C . LEU A 1 356 ? -16.661 1.777 14.795 1.00 98.56 356 LEU A C 1
ATOM 2882 O O . LEU A 1 356 ? -17.273 1.686 15.860 1.00 98.56 356 LEU A O 1
ATOM 2886 N N . ILE A 1 357 ? -15.729 2.711 14.588 1.00 98.75 357 ILE A N 1
ATOM 2887 C CA . ILE A 1 357 ? -15.372 3.734 15.584 1.00 98.75 357 ILE A CA 1
ATOM 2888 C C . ILE A 1 357 ? -16.594 4.600 15.920 1.00 98.75 357 ILE A C 1
ATOM 2890 O O . ILE A 1 357 ? -16.885 4.841 17.095 1.00 98.75 357 ILE A O 1
ATOM 2894 N N . SER A 1 358 ? -17.357 5.031 14.913 1.00 98.44 358 SER A N 1
ATOM 2895 C CA . SER A 1 358 ? -18.607 5.769 15.113 1.00 98.44 358 SER A CA 1
ATOM 2896 C C . SER A 1 358 ? -19.651 4.929 15.856 1.00 98.44 358 SER A C 1
ATOM 2898 O O . SER A 1 358 ? -20.328 5.449 16.743 1.00 98.44 358 SER A O 1
ATOM 2900 N N . ALA A 1 359 ? -19.769 3.631 15.550 1.00 98.38 359 ALA A N 1
ATOM 2901 C CA . ALA A 1 359 ? -20.676 2.730 16.262 1.00 98.38 359 ALA A CA 1
ATOM 2902 C C . ALA A 1 359 ? -20.296 2.577 17.746 1.00 98.38 359 ALA A C 1
ATOM 2904 O O . ALA A 1 359 ? -21.175 2.634 18.604 1.00 98.38 359 ALA A O 1
ATOM 2905 N N . ALA A 1 360 ? -19.004 2.456 18.061 1.00 98.56 360 ALA A N 1
ATOM 2906 C CA . ALA A 1 360 ? -18.517 2.384 19.437 1.00 98.56 360 ALA A CA 1
ATOM 2907 C C . ALA A 1 360 ? -18.716 3.709 20.199 1.00 98.56 360 ALA A C 1
ATOM 2909 O O . ALA A 1 360 ? -19.127 3.698 21.358 1.00 98.56 360 ALA A O 1
ATOM 2910 N N . ASN A 1 361 ? -18.513 4.862 19.550 1.00 98.44 361 ASN A N 1
ATOM 2911 C CA . ASN A 1 361 ? -18.849 6.163 20.138 1.00 98.44 361 ASN A CA 1
ATOM 2912 C C . ASN A 1 361 ? -20.354 6.280 20.430 1.00 98.44 361 ASN A C 1
ATOM 2914 O O . ASN A 1 361 ? -20.738 6.672 21.531 1.00 98.44 361 ASN A O 1
ATOM 2918 N N . LYS A 1 362 ? -21.212 5.876 19.485 1.00 98.12 362 LYS A N 1
ATOM 2919 C CA . LYS A 1 362 ? -22.672 5.877 19.667 1.00 98.12 362 LYS A CA 1
ATOM 2920 C C . LYS A 1 362 ? -23.111 4.949 20.801 1.00 98.12 362 LYS A C 1
ATOM 2922 O O . LYS A 1 362 ? -23.994 5.308 21.574 1.00 98.12 362 LYS A O 1
ATOM 2927 N N . TYR A 1 363 ? -22.466 3.792 20.933 1.00 98.56 363 TYR A N 1
ATOM 2928 C CA . TYR A 1 363 ? -22.717 2.838 22.010 1.00 98.56 363 TYR A CA 1
ATOM 2929 C C . TYR A 1 363 ? -22.495 3.454 23.402 1.00 98.56 363 TYR A C 1
ATOM 2931 O O . TYR A 1 363 ? -23.293 3.219 24.310 1.00 98.56 363 TYR A O 1
ATOM 2939 N N . ILE A 1 364 ? -21.472 4.304 23.572 1.00 98.12 364 ILE A N 1
ATOM 2940 C CA . ILE A 1 364 ? -21.272 5.065 24.818 1.00 98.12 364 ILE A CA 1
ATOM 2941 C C . ILE A 1 364 ? -22.498 5.930 25.127 1.00 98.12 364 ILE A C 1
ATOM 2943 O O . ILE A 1 364 ? -22.950 5.985 26.269 1.00 98.12 364 ILE A O 1
ATOM 2947 N N . ASP A 1 365 ? -23.029 6.625 24.127 1.00 96.94 365 ASP A N 1
ATOM 2948 C CA . ASP A 1 365 ? -24.130 7.558 24.342 1.00 96.94 365 ASP A CA 1
ATOM 2949 C C . ASP A 1 365 ? -25.456 6.818 24.614 1.00 96.94 365 ASP A C 1
ATOM 2951 O O . ASP A 1 365 ? -26.181 7.180 25.543 1.00 96.94 365 ASP A O 1
ATOM 2955 N N . GLU A 1 366 ? -25.729 5.725 23.893 1.00 97.56 366 GLU A N 1
ATOM 2956 C CA . GLU A 1 366 ? -26.925 4.883 24.075 1.00 97.56 366 GLU A CA 1
ATOM 2957 C C . GLU A 1 366 ? -26.962 4.193 25.445 1.00 97.56 366 GLU A C 1
ATOM 2959 O O . GLU A 1 366 ? -28.018 4.106 26.070 1.00 97.56 366 GLU A O 1
ATOM 2964 N N . THR A 1 367 ? -25.809 3.733 25.934 1.00 98.00 367 THR A N 1
ATOM 2965 C CA . THR A 1 367 ? -25.703 3.049 27.234 1.00 98.00 367 THR A CA 1
ATOM 2966 C C . THR A 1 367 ? -25.539 4.009 28.409 1.00 98.00 367 THR A C 1
ATOM 2968 O O . THR A 1 367 ? -25.775 3.627 29.555 1.00 98.00 367 THR A O 1
ATOM 2971 N N . SER A 1 368 ? -25.142 5.258 28.144 1.00 97.69 368 SER A N 1
ATOM 2972 C CA . SER A 1 368 ? -24.956 6.316 29.140 1.00 97.69 368 SER A CA 1
ATOM 2973 C C . SER A 1 368 ? -24.233 5.844 30.425 1.00 97.69 368 SER A C 1
ATOM 2975 O O . SER A 1 368 ? -24.805 5.930 31.520 1.00 97.69 368 SER A O 1
ATOM 2977 N N . PRO A 1 369 ? -22.957 5.394 30.365 1.00 97.25 369 PRO A N 1
ATOM 2978 C CA . PRO A 1 369 ? -22.239 4.832 31.518 1.00 97.25 369 PRO A CA 1
ATOM 2979 C C . PRO A 1 369 ? -22.211 5.741 32.755 1.00 97.25 369 PRO A C 1
ATOM 2981 O O . PRO A 1 369 ? -22.188 5.268 33.888 1.00 97.25 369 PRO A O 1
ATOM 2984 N N . TRP A 1 370 ? -22.238 7.063 32.558 1.00 97.06 370 TRP A N 1
ATOM 2985 C CA . TRP A 1 370 ? -22.293 8.056 33.638 1.00 97.06 370 TRP A CA 1
ATOM 2986 C C . TRP A 1 370 ? -23.617 8.074 34.409 1.00 97.06 370 TRP A C 1
ATOM 2988 O O . TRP A 1 370 ? -23.657 8.611 35.515 1.00 97.06 370 TRP A O 1
ATOM 2998 N N . VAL A 1 371 ? -24.702 7.551 33.834 1.00 97.44 371 VAL A N 1
ATOM 2999 C CA . VAL A 1 371 ? -25.975 7.339 34.532 1.00 97.44 371 VAL A CA 1
ATOM 3000 C C . VAL A 1 371 ? -25.913 6.029 35.303 1.00 97.44 371 VAL A C 1
ATOM 3002 O O . VAL A 1 371 ? -26.186 6.038 36.500 1.00 97.44 371 VAL A O 1
ATOM 3005 N N . LEU A 1 372 ? -25.474 4.946 34.653 1.00 97.19 372 LEU A N 1
ATOM 3006 C CA . LEU A 1 372 ? -25.326 3.631 35.288 1.00 97.19 372 LEU A CA 1
ATOM 3007 C C . LEU A 1 372 ? -24.419 3.699 36.524 1.00 97.19 372 LEU A C 1
ATOM 3009 O O . LEU A 1 372 ? -24.737 3.127 37.557 1.00 97.19 372 LEU A O 1
ATOM 3013 N N . ALA A 1 373 ? -23.334 4.475 36.458 1.00 96.62 373 ALA A N 1
ATOM 3014 C CA . ALA A 1 373 ? -22.387 4.649 37.559 1.00 96.62 373 ALA A CA 1
ATOM 3015 C C . ALA A 1 373 ? -22.942 5.383 38.797 1.00 96.62 373 ALA A C 1
ATOM 3017 O O . ALA A 1 373 ? -22.228 5.490 39.791 1.00 96.62 373 ALA A O 1
ATOM 3018 N N . LYS A 1 374 ? -24.163 5.935 38.751 1.00 95.94 374 LYS A N 1
ATOM 3019 C CA . LYS A 1 374 ? -24.779 6.621 39.902 1.00 95.94 374 LYS A CA 1
ATOM 3020 C C . LYS A 1 374 ? -25.503 5.672 40.856 1.00 95.94 374 LYS A C 1
ATOM 3022 O O . LYS A 1 374 ? -25.773 6.077 41.983 1.00 95.94 374 LYS A O 1
ATOM 3027 N N . ASP A 1 375 ? -25.841 4.467 40.404 1.00 94.44 375 ASP A N 1
ATOM 3028 C CA . ASP A 1 375 ? -26.609 3.487 41.168 1.00 94.44 375 ASP A CA 1
ATOM 3029 C C . ASP A 1 375 ? -25.855 2.155 41.209 1.00 94.44 375 ASP A C 1
ATOM 3031 O O . ASP A 1 375 ? -25.589 1.541 40.175 1.00 94.44 375 ASP A O 1
ATOM 3035 N N . GLU A 1 376 ? -25.522 1.702 42.416 1.00 92.62 376 GLU A N 1
ATOM 3036 C CA . GLU A 1 376 ? -24.750 0.478 42.635 1.00 92.62 376 GLU A CA 1
ATOM 3037 C C . GLU A 1 376 ? -25.489 -0.778 42.148 1.00 92.62 376 GLU A C 1
ATOM 3039 O O . GLU A 1 376 ? -24.860 -1.775 41.802 1.00 92.62 376 GLU A O 1
ATOM 3044 N N . THR A 1 377 ? -26.821 -0.741 42.039 1.00 95.38 377 THR A N 1
ATOM 3045 C CA . THR A 1 377 ? -27.590 -1.863 41.474 1.00 95.38 377 THR A CA 1
ATOM 3046 C C . THR A 1 377 ? -27.292 -2.091 39.988 1.00 95.38 377 THR A C 1
ATOM 3048 O O . THR A 1 377 ? -27.408 -3.214 39.506 1.00 95.38 377 THR A O 1
ATOM 3051 N N . ASN A 1 378 ? -26.810 -1.067 39.273 1.00 96.69 378 ASN A N 1
ATOM 3052 C CA . ASN A 1 378 ? -26.427 -1.150 37.860 1.00 96.69 378 ASN A CA 1
ATOM 3053 C C . ASN A 1 378 ? -24.958 -1.545 37.651 1.00 96.69 378 ASN A C 1
ATOM 3055 O O . ASN A 1 378 ? -24.457 -1.493 36.524 1.00 96.69 378 ASN A O 1
ATOM 3059 N N . ARG A 1 379 ? -24.238 -1.930 38.712 1.00 96.81 379 ARG A N 1
ATOM 3060 C CA . ARG A 1 379 ? -22.795 -2.190 38.655 1.00 96.81 379 ARG A CA 1
ATOM 3061 C C . ARG A 1 379 ? -22.418 -3.273 37.643 1.00 96.81 379 ARG A C 1
ATOM 3063 O O . ARG A 1 379 ? -21.459 -3.091 36.894 1.00 96.81 379 ARG A O 1
ATOM 3070 N N . GLU A 1 380 ? -23.188 -4.357 37.585 1.00 97.62 380 GLU A N 1
ATOM 3071 C CA . GLU A 1 380 ? -22.992 -5.449 36.621 1.00 97.62 380 GLU A CA 1
ATOM 3072 C C . GLU A 1 380 ? -23.258 -4.993 35.177 1.00 97.62 380 GLU A C 1
ATOM 3074 O O . GLU A 1 380 ? -22.486 -5.299 34.260 1.00 97.62 380 GLU A O 1
ATOM 3079 N N . ARG A 1 381 ? -24.303 -4.182 34.964 1.00 98.25 381 ARG A N 1
ATOM 3080 C CA . ARG A 1 381 ? -24.592 -3.611 33.644 1.00 98.25 381 ARG A CA 1
ATOM 3081 C C . ARG A 1 381 ? -23.458 -2.703 33.183 1.00 98.25 381 ARG A C 1
ATOM 3083 O O . ARG A 1 381 ? -22.963 -2.859 32.071 1.00 98.25 381 ARG A O 1
ATOM 3090 N N . LEU A 1 382 ? -23.002 -1.806 34.056 1.00 98.50 382 LEU A N 1
ATOM 3091 C CA . LEU A 1 382 ? -21.875 -0.920 33.783 1.00 98.50 382 LEU A CA 1
ATOM 3092 C C . LEU A 1 382 ? -20.597 -1.710 33.464 1.00 98.50 382 LEU A C 1
ATOM 3094 O O . LEU A 1 382 ? -19.873 -1.338 32.545 1.00 98.50 382 LEU A O 1
ATOM 3098 N N . ALA A 1 383 ? -20.325 -2.804 34.181 1.00 98.38 383 ALA A N 1
ATOM 3099 C CA . ALA A 1 383 ? -19.187 -3.676 33.894 1.00 98.38 383 ALA A CA 1
ATOM 3100 C C . ALA A 1 383 ? -19.259 -4.268 32.480 1.00 98.38 383 ALA A C 1
ATOM 3102 O O . ALA A 1 383 ? -18.277 -4.228 31.739 1.00 98.38 383 ALA A O 1
ATOM 3103 N N . THR A 1 384 ? -20.442 -4.737 32.085 1.00 98.50 384 THR A N 1
ATOM 3104 C CA . THR A 1 384 ? -20.707 -5.276 30.745 1.00 98.50 384 THR A CA 1
ATOM 3105 C C . THR A 1 384 ? -20.482 -4.224 29.660 1.00 98.50 384 THR A C 1
ATOM 3107 O O . THR A 1 384 ? -19.799 -4.506 28.675 1.00 98.50 384 THR A O 1
ATOM 3110 N N . VAL A 1 385 ? -20.976 -2.998 29.873 1.00 98.56 385 VAL A N 1
ATOM 3111 C CA . VAL A 1 385 ? -20.789 -1.872 28.945 1.00 98.56 385 VAL A CA 1
ATOM 3112 C C . VAL A 1 385 ? -19.317 -1.508 28.788 1.00 98.56 385 VAL A C 1
ATOM 3114 O O . VAL A 1 385 ? -18.824 -1.369 27.670 1.00 98.56 385 VAL A O 1
ATOM 3117 N N . MET A 1 386 ? -18.589 -1.390 29.902 1.00 98.56 386 MET A N 1
ATOM 3118 C CA . MET A 1 386 ? -17.163 -1.075 29.849 1.00 98.56 386 MET A CA 1
ATOM 3119 C C . MET A 1 386 ? -16.370 -2.177 29.143 1.00 98.56 386 MET A C 1
ATOM 3121 O O . MET A 1 386 ? -15.495 -1.863 28.342 1.00 98.56 386 MET A O 1
ATOM 3125 N N . TYR A 1 387 ? -16.688 -3.451 29.385 1.00 98.50 387 TYR A N 1
ATOM 3126 C CA . TYR A 1 387 ? -16.024 -4.561 28.705 1.00 98.50 387 TYR A CA 1
ATOM 3127 C C . TYR A 1 387 ? -16.202 -4.496 27.184 1.00 98.50 387 TYR A C 1
ATOM 3129 O O . TYR A 1 387 ? -15.211 -4.493 26.459 1.00 98.50 387 TYR A O 1
ATOM 3137 N N . HIS A 1 388 ? -17.444 -4.370 26.699 1.00 98.44 388 HIS A N 1
ATOM 3138 C CA . HIS A 1 388 ? -17.725 -4.308 25.259 1.00 98.44 388 HIS A CA 1
ATOM 3139 C C . HIS A 1 388 ? -17.076 -3.091 24.598 1.00 98.44 388 HIS A C 1
ATOM 3141 O O . HIS A 1 388 ? -16.555 -3.187 23.489 1.00 98.44 388 HIS A O 1
ATOM 3147 N N . LEU A 1 389 ? -17.056 -1.955 25.296 1.00 98.12 389 LEU A N 1
ATOM 3148 C CA . LEU A 1 389 ? -16.429 -0.741 24.797 1.00 98.12 389 LEU A CA 1
ATOM 3149 C C . LEU A 1 389 ? -14.909 -0.892 24.636 1.00 98.12 389 LEU A C 1
ATOM 3151 O O . LEU A 1 389 ? -14.364 -0.518 23.602 1.00 98.12 389 LEU A O 1
ATOM 3155 N N . LEU A 1 390 ? -14.214 -1.438 25.637 1.00 98.38 390 LEU A N 1
ATOM 3156 C CA . LEU A 1 390 ? -12.762 -1.621 25.563 1.00 98.38 390 LEU A CA 1
ATOM 3157 C C . LEU A 1 390 ? -12.381 -2.750 24.593 1.00 98.38 390 LEU A C 1
ATOM 3159 O O . LEU A 1 390 ? -11.359 -2.647 23.916 1.00 98.38 390 LEU A O 1
ATOM 3163 N N . GLU A 1 391 ? -13.219 -3.778 24.462 1.00 97.94 391 GLU A N 1
ATOM 3164 C CA . GLU A 1 391 ? -13.032 -4.830 23.461 1.00 97.94 391 GLU A CA 1
ATOM 3165 C C . GLU A 1 391 ? -13.179 -4.283 22.031 1.00 97.94 391 GLU A C 1
ATOM 3167 O O . GLU A 1 391 ? -12.364 -4.596 21.164 1.00 97.94 391 GLU A O 1
ATOM 3172 N N . ALA A 1 392 ? -14.132 -3.373 21.798 1.00 98.38 392 ALA A N 1
ATOM 3173 C CA . ALA A 1 392 ? -14.231 -2.639 20.540 1.00 98.38 392 ALA A CA 1
ATOM 3174 C C . ALA A 1 392 ? -12.961 -1.812 20.259 1.00 98.38 392 ALA A C 1
ATOM 3176 O O . ALA A 1 392 ? -12.446 -1.847 19.143 1.00 98.38 392 ALA A O 1
ATOM 3177 N N . VAL A 1 393 ? -12.403 -1.120 21.265 1.00 98.38 393 VAL A N 1
ATOM 3178 C CA . VAL A 1 393 ? -11.130 -0.385 21.114 1.00 98.38 393 VAL A CA 1
ATOM 3179 C C . VAL A 1 393 ? -9.976 -1.326 20.746 1.00 98.38 393 VAL A C 1
ATOM 3181 O O . VAL A 1 393 ? -9.183 -0.989 19.868 1.00 98.38 393 VAL A O 1
ATOM 3184 N N . ARG A 1 394 ? -9.902 -2.522 21.346 1.00 97.62 394 ARG A N 1
ATOM 3185 C CA . ARG A 1 394 ? -8.889 -3.536 21.005 1.00 97.62 394 ARG A CA 1
ATOM 3186 C C . ARG A 1 394 ? -8.982 -3.977 19.541 1.00 97.62 394 ARG A C 1
ATOM 3188 O O . ARG A 1 394 ? -7.960 -4.128 18.872 1.00 97.62 394 ARG A O 1
ATOM 3195 N N . LEU A 1 395 ? -10.194 -4.210 19.042 1.00 97.69 395 LEU A N 1
ATOM 3196 C CA . LEU A 1 395 ? -10.414 -4.622 17.653 1.00 97.69 395 LEU A CA 1
ATOM 3197 C C . LEU A 1 395 ? -10.157 -3.475 16.666 1.00 97.69 395 LEU A C 1
ATOM 3199 O O . LEU A 1 395 ? -9.614 -3.711 15.592 1.00 97.69 395 LEU A O 1
ATOM 3203 N N . VAL A 1 396 ? -10.472 -2.230 17.038 1.00 98.06 396 VAL A N 1
ATOM 3204 C CA . VAL A 1 396 ? -10.081 -1.052 16.248 1.00 98.06 396 VAL A CA 1
ATOM 3205 C C . VAL A 1 396 ? -8.559 -0.941 16.160 1.00 98.06 396 VAL A C 1
ATOM 3207 O O . VAL A 1 396 ? -8.052 -0.746 15.062 1.00 98.06 396 VAL A O 1
ATOM 3210 N N . SER A 1 397 ? -7.839 -1.115 17.276 1.00 97.62 397 SER A N 1
ATOM 3211 C CA . SER A 1 397 ? -6.366 -1.133 17.314 1.00 97.62 397 SER A CA 1
ATOM 3212 C C . SER A 1 397 ? -5.785 -2.120 16.296 1.00 97.62 397 SER A C 1
ATOM 3214 O O . SER A 1 397 ? -4.962 -1.754 15.460 1.00 97.62 397 SER A O 1
ATOM 3216 N N . LEU A 1 398 ? -6.321 -3.347 16.285 1.00 96.19 398 LEU A N 1
ATOM 3217 C CA . LEU A 1 398 ? -5.948 -4.387 15.328 1.00 96.19 398 LEU A CA 1
ATOM 3218 C C . LEU A 1 398 ? -6.176 -3.957 13.870 1.00 96.19 398 LEU A C 1
ATOM 3220 O O . LEU A 1 398 ? -5.337 -4.199 13.011 1.00 96.19 398 LEU A O 1
ATOM 3224 N N . LEU A 1 399 ? -7.316 -3.332 13.578 1.00 97.06 399 LEU A N 1
ATOM 3225 C CA . LEU A 1 399 ? -7.685 -2.944 12.217 1.00 97.06 399 LEU A CA 1
ATOM 3226 C C . LEU A 1 399 ? -6.898 -1.734 11.692 1.00 97.06 399 LEU A C 1
ATOM 3228 O O . LEU A 1 399 ? -6.712 -1.614 10.481 1.00 97.06 399 LEU A O 1
ATOM 3232 N N . VAL A 1 400 ? -6.449 -0.832 12.571 1.00 97.50 400 VAL A N 1
ATOM 3233 C CA . VAL A 1 400 ? -5.687 0.358 12.159 1.00 97.50 400 VAL A CA 1
ATOM 3234 C C . VAL A 1 400 ? -4.185 0.112 12.037 1.00 97.50 400 VAL A C 1
ATOM 3236 O O . VAL A 1 400 ? -3.536 0.892 11.347 1.00 97.50 400 VAL A O 1
ATOM 3239 N N . ASP A 1 401 ? -3.635 -0.952 12.629 1.00 97.19 401 ASP A N 1
ATOM 3240 C CA . ASP A 1 401 ? -2.191 -1.260 12.630 1.00 97.19 401 ASP A CA 1
ATOM 3241 C C . ASP A 1 401 ? -1.518 -1.218 11.238 1.00 97.19 401 ASP A C 1
ATOM 3243 O O . ASP A 1 401 ? -0.498 -0.537 11.104 1.00 97.19 401 ASP A O 1
ATOM 3247 N N . PRO A 1 402 ? -2.093 -1.780 10.149 1.00 96.31 402 PRO A N 1
ATOM 3248 C CA . PRO A 1 402 ? -1.477 -1.680 8.818 1.00 96.31 402 PRO A CA 1
ATOM 3249 C C . PRO A 1 402 ? -1.309 -0.232 8.315 1.00 96.31 402 PRO A C 1
ATOM 3251 O O . PRO A 1 402 ? -0.444 0.072 7.486 1.00 96.31 402 PRO A O 1
ATOM 3254 N N . PHE A 1 403 ? -2.138 0.685 8.817 1.00 97.50 403 PHE A N 1
ATOM 3255 C CA . PHE A 1 403 ? -2.197 2.083 8.399 1.00 97.50 403 PHE A CA 1
ATOM 3256 C C . PHE A 1 403 ? -1.445 3.008 9.356 1.00 97.50 403 PHE A C 1
ATOM 3258 O O . PHE A 1 403 ? -0.740 3.910 8.903 1.00 97.50 403 PHE A O 1
ATOM 3265 N N . MET A 1 404 ? -1.590 2.778 10.660 1.00 98.00 404 MET A N 1
ATOM 3266 C CA . MET A 1 404 ? -1.108 3.615 11.758 1.00 98.00 404 MET A CA 1
ATOM 3267 C C . MET A 1 404 ? -0.474 2.739 12.859 1.00 98.00 404 MET A C 1
ATOM 3269 O O . MET A 1 404 ? -1.066 2.577 13.933 1.00 98.00 404 MET A O 1
ATOM 3273 N N . PRO A 1 405 ? 0.697 2.133 12.592 1.00 97.12 405 PRO A N 1
ATOM 3274 C CA . PRO A 1 405 ? 1.303 1.137 13.477 1.00 97.12 405 PRO A CA 1
ATOM 3275 C C . PRO A 1 405 ? 1.670 1.697 14.858 1.00 97.12 405 PRO A C 1
ATOM 3277 O O . PRO A 1 405 ? 1.418 1.052 15.873 1.00 97.12 405 PRO A O 1
ATOM 3280 N N . GLU A 1 406 ? 2.195 2.927 14.943 1.00 96.62 406 GLU A N 1
ATOM 3281 C CA . GLU A 1 406 ? 2.541 3.511 16.249 1.00 96.62 406 GLU A CA 1
ATOM 3282 C C . GLU A 1 406 ? 1.294 3.799 17.096 1.00 96.62 406 GLU A C 1
ATOM 3284 O O . GLU A 1 406 ? 1.325 3.747 18.325 1.00 96.62 406 GLU A O 1
ATOM 3289 N N . THR A 1 407 ? 0.188 4.160 16.452 1.00 97.81 407 THR A N 1
ATOM 3290 C CA . THR A 1 407 ? -1.092 4.423 17.105 1.00 97.81 407 THR A CA 1
ATOM 3291 C C . THR A 1 407 ? -1.693 3.127 17.618 1.00 97.81 407 THR A C 1
ATOM 3293 O O . THR A 1 407 ? -2.140 3.102 18.764 1.00 97.81 407 THR A O 1
ATOM 3296 N N . ALA A 1 408 ? -1.680 2.061 16.815 1.00 97.81 408 ALA A N 1
ATOM 3297 C CA . ALA A 1 408 ? -2.121 0.739 17.250 1.00 97.81 408 ALA A CA 1
ATOM 3298 C C . ALA A 1 408 ? -1.308 0.258 18.462 1.00 97.81 408 ALA A C 1
ATOM 3300 O O . ALA A 1 408 ? -1.879 -0.074 19.498 1.00 97.81 408 ALA A O 1
ATOM 3301 N N . GLU A 1 409 ? 0.023 0.356 18.402 1.00 96.88 409 GLU A N 1
ATOM 3302 C CA . GLU A 1 409 ? 0.905 0.014 19.523 1.00 96.88 409 GLU A CA 1
ATOM 3303 C C . GLU A 1 409 ? 0.590 0.825 20.794 1.00 96.88 409 GLU A C 1
ATOM 3305 O O . GLU A 1 409 ? 0.508 0.270 21.896 1.00 96.88 409 GLU A O 1
ATOM 3310 N N . LYS A 1 410 ? 0.367 2.140 20.659 1.00 97.25 410 LYS A N 1
ATOM 3311 C CA . LYS A 1 410 ? -0.030 3.003 21.785 1.00 97.25 410 LYS A CA 1
ATOM 3312 C C . LYS A 1 410 ? -1.359 2.554 22.388 1.00 97.25 410 LYS A C 1
ATOM 3314 O O . LYS A 1 410 ? -1.481 2.525 23.613 1.00 97.25 410 LYS A O 1
ATOM 3319 N N . ILE A 1 411 ? -2.346 2.213 21.559 1.00 98.12 411 ILE A N 1
ATOM 3320 C CA . ILE A 1 411 ? -3.651 1.731 22.026 1.00 98.12 411 ILE A CA 1
ATOM 3321 C C . ILE A 1 411 ? -3.492 0.389 22.746 1.00 98.12 411 ILE A C 1
ATOM 3323 O O . ILE A 1 411 ? -3.987 0.252 23.863 1.00 98.12 411 ILE A O 1
ATOM 3327 N N . ASP A 1 412 ? -2.762 -0.564 22.173 1.00 96.69 412 ASP A N 1
ATOM 3328 C CA . ASP A 1 412 ? -2.532 -1.873 22.790 1.00 96.69 412 ASP A CA 1
ATOM 3329 C C . ASP A 1 412 ? -1.815 -1.733 24.144 1.00 96.69 412 ASP A C 1
ATOM 3331 O O . ASP A 1 412 ? -2.273 -2.291 25.145 1.00 96.69 412 ASP A O 1
ATOM 3335 N N . THR A 1 413 ? -0.795 -0.874 24.229 1.00 96.38 413 THR A N 1
ATOM 3336 C CA . THR A 1 413 ? -0.105 -0.551 25.491 1.00 96.38 413 THR A CA 1
ATOM 3337 C C . THR A 1 413 ? -1.062 0.032 26.535 1.00 96.38 413 THR A C 1
ATOM 3339 O O . THR A 1 413 ? -1.033 -0.351 27.707 1.00 96.38 413 THR A O 1
ATOM 3342 N N . ILE A 1 414 ? -1.947 0.949 26.129 1.00 97.19 414 ILE A N 1
ATOM 3343 C CA . ILE A 1 414 ? -2.964 1.541 27.010 1.00 97.19 414 ILE A CA 1
ATOM 3344 C C . ILE A 1 414 ? -3.915 0.467 27.551 1.00 97.19 414 ILE A C 1
ATOM 3346 O O . ILE A 1 414 ? -4.286 0.526 28.724 1.00 97.19 414 ILE A O 1
ATOM 3350 N N . LEU A 1 415 ? -4.281 -0.515 26.724 1.00 96.81 415 LEU A N 1
ATOM 3351 C CA . LEU A 1 415 ? -5.134 -1.648 27.092 1.00 96.81 415 LEU A CA 1
ATOM 3352 C C . LEU A 1 415 ? -4.416 -2.719 27.935 1.00 96.81 415 LEU A C 1
ATOM 3354 O O . LEU A 1 415 ? -5.056 -3.688 28.344 1.00 96.81 415 LEU A O 1
ATOM 3358 N N . GLY A 1 416 ? -3.117 -2.554 28.204 1.00 94.12 416 GLY A N 1
ATOM 3359 C CA . GLY A 1 416 ? -2.310 -3.528 28.939 1.00 94.12 416 GLY A CA 1
ATOM 3360 C C . GLY A 1 416 ? -1.960 -4.770 28.116 1.00 94.12 416 GLY A C 1
ATOM 3361 O O . GLY A 1 416 ? -1.739 -5.839 28.687 1.00 94.12 416 GLY A O 1
ATOM 3362 N N . LEU A 1 417 ? -1.953 -4.645 26.787 1.00 92.75 417 LEU A N 1
ATOM 3363 C CA . LEU A 1 417 ? -1.549 -5.685 25.848 1.00 92.75 417 LEU A CA 1
ATOM 3364 C C . LEU A 1 417 ? -0.098 -5.476 25.409 1.00 92.75 417 LEU A C 1
ATOM 3366 O O . LEU A 1 417 ? 0.421 -4.360 25.428 1.00 92.75 417 LEU A O 1
ATOM 3370 N N . GLU A 1 418 ? 0.551 -6.561 24.993 1.00 88.50 418 GLU A N 1
ATOM 3371 C CA . GLU A 1 418 ? 1.829 -6.468 24.292 1.00 88.50 418 GLU A CA 1
ATOM 3372 C C . GLU A 1 418 ? 1.604 -5.928 22.876 1.00 88.50 418 GLU A C 1
ATOM 3374 O O . GLU A 1 418 ? 0.625 -6.288 22.215 1.00 88.50 418 GLU A O 1
ATOM 3379 N N . ALA A 1 419 ? 2.525 -5.078 22.421 1.00 83.44 419 ALA A N 1
ATOM 3380 C CA . ALA A 1 419 ? 2.545 -4.590 21.052 1.00 83.44 419 ALA A CA 1
ATOM 3381 C C . ALA A 1 419 ? 2.600 -5.769 20.072 1.00 83.44 419 ALA A C 1
ATOM 3383 O O . ALA A 1 419 ? 3.351 -6.728 20.267 1.00 83.44 419 ALA A O 1
ATOM 3384 N N . ARG A 1 420 ? 1.799 -5.697 19.012 1.00 86.06 420 ARG A N 1
ATOM 3385 C CA . ARG A 1 420 ? 1.638 -6.780 18.041 1.00 86.06 420 ARG A CA 1
ATOM 3386 C C . ARG A 1 420 ? 1.384 -6.217 16.655 1.00 86.06 420 ARG A C 1
ATOM 3388 O O . ARG A 1 420 ? 0.775 -5.165 16.516 1.00 86.06 420 ARG A O 1
ATOM 3395 N N . HIS A 1 421 ? 1.789 -6.978 15.648 1.00 84.81 421 HIS A N 1
ATOM 3396 C CA . HIS A 1 421 ? 1.340 -6.751 14.282 1.00 84.81 421 HIS A CA 1
ATOM 3397 C C . HIS A 1 421 ? -0.016 -7.403 14.060 1.00 84.81 421 HIS A C 1
ATOM 3399 O O . HIS A 1 421 ? -0.287 -8.494 14.583 1.00 84.81 421 HIS A O 1
ATOM 3405 N N . ALA A 1 422 ? -0.846 -6.752 13.252 1.00 82.56 422 ALA A N 1
ATOM 3406 C CA . ALA A 1 422 ? -2.164 -7.254 12.946 1.00 82.56 422 ALA A CA 1
ATOM 3407 C C . ALA A 1 422 ? -2.108 -8.599 12.231 1.00 82.56 422 ALA A C 1
ATOM 3409 O O . ALA A 1 422 ? -1.537 -8.751 11.152 1.00 82.56 422 ALA A O 1
ATOM 3410 N N . GLN A 1 423 ? -2.767 -9.579 12.836 1.00 85.00 423 GLN A N 1
ATOM 3411 C CA . GLN A 1 423 ? -3.066 -10.856 12.211 1.00 85.00 423 GLN A CA 1
ATOM 3412 C C . GLN A 1 423 ? -4.519 -11.170 12.505 1.00 85.00 423 GLN A C 1
ATOM 3414 O O . GLN A 1 423 ? -4.897 -11.256 13.668 1.00 85.00 423 GLN A O 1
ATOM 3419 N N . LEU A 1 424 ? -5.340 -11.346 11.470 1.00 81.00 424 LEU A N 1
ATOM 3420 C CA . LEU A 1 424 ? -6.749 -11.663 11.692 1.00 81.00 424 LEU A CA 1
ATOM 3421 C C . LEU A 1 424 ? -6.887 -13.003 12.411 1.00 81.00 424 LEU A C 1
ATOM 3423 O O . LEU A 1 424 ? -7.535 -13.065 13.444 1.00 81.00 424 LEU A O 1
ATOM 3427 N N . GLN A 1 425 ? -6.177 -14.037 11.947 1.00 80.31 425 GLN A N 1
ATOM 3428 C CA . GLN A 1 425 ? -6.257 -15.395 12.488 1.00 80.31 425 GLN A CA 1
ATOM 3429 C C . GLN A 1 425 ? -5.992 -15.443 14.005 1.00 80.31 425 GLN A C 1
ATOM 3431 O O . GLN A 1 425 ? -4.852 -15.484 14.461 1.00 80.31 425 GLN A O 1
ATOM 3436 N N . GLY A 1 426 ? -7.077 -15.463 14.786 1.00 83.12 426 GLY A N 1
ATOM 3437 C CA . GLY A 1 426 ? -7.059 -15.596 16.242 1.00 83.12 426 GLY A CA 1
ATOM 3438 C C . GLY A 1 426 ? -6.998 -14.283 17.028 1.00 83.12 426 GLY A C 1
ATOM 3439 O O . GLY A 1 426 ? -7.209 -14.324 18.239 1.00 83.12 426 GLY A O 1
ATOM 3440 N N . GLN A 1 427 ? -6.758 -13.128 16.394 1.00 87.88 427 GLN A N 1
ATOM 3441 C CA . GLN A 1 427 ? -6.775 -11.827 17.087 1.00 87.88 427 GLN A CA 1
ATOM 3442 C C . GLN A 1 427 ? -8.063 -11.025 16.843 1.00 87.88 427 GLN A C 1
ATOM 3444 O O . GLN A 1 427 ? -8.354 -10.099 17.609 1.00 87.88 427 GLN A O 1
ATOM 3449 N N . ASP A 1 428 ? -8.821 -11.375 15.805 1.00 90.44 428 ASP A N 1
ATOM 3450 C CA . ASP A 1 428 ? -10.060 -10.732 15.347 1.00 90.44 428 ASP A CA 1
ATOM 3451 C C . ASP A 1 428 ? -11.320 -11.152 16.124 1.00 90.44 428 ASP A C 1
ATOM 3453 O O . ASP A 1 428 ? -12.387 -10.554 15.973 1.00 90.44 428 ASP A O 1
ATOM 3457 N N . GLN A 1 429 ? -11.208 -12.160 16.989 1.00 90.56 429 GLN A N 1
ATOM 3458 C CA . GLN A 1 429 ? -12.331 -12.669 17.772 1.00 90.56 429 GLN A CA 1
ATOM 3459 C C . GLN A 1 429 ? -12.742 -11.698 18.877 1.00 90.56 429 GLN A C 1
ATOM 3461 O O . GLN A 1 429 ? -11.894 -11.132 19.565 1.00 90.56 429 GLN A O 1
ATOM 3466 N N . TRP A 1 430 ? -14.050 -11.559 19.094 1.00 94.25 430 TRP A N 1
ATOM 3467 C CA . TRP A 1 430 ? -14.578 -10.829 20.242 1.00 94.25 430 TRP A CA 1
ATOM 3468 C C . TRP A 1 430 ? -14.281 -11.574 21.548 1.00 94.25 430 TRP A C 1
ATOM 3470 O O . TRP A 1 430 ? -14.442 -12.791 21.631 1.00 94.25 430 TRP A O 1
ATOM 3480 N N . GLY A 1 431 ? -13.904 -10.833 22.584 1.00 92.81 431 GLY A N 1
ATOM 3481 C CA . GLY A 1 431 ? -13.590 -11.363 23.911 1.00 92.81 431 GLY A CA 1
ATOM 3482 C C . GLY A 1 431 ? -12.101 -11.636 24.150 1.00 92.81 431 GLY A C 1
ATOM 3483 O O . GLY A 1 431 ? -11.750 -12.425 25.026 1.00 92.81 431 GLY A O 1
ATOM 3484 N N . GLY A 1 432 ? -11.215 -11.005 23.375 1.00 92.00 432 GLY A N 1
ATOM 3485 C CA . GLY A 1 432 ? -9.765 -11.132 23.515 1.00 92.00 432 GLY A CA 1
ATOM 3486 C C . GLY A 1 432 ? -9.200 -10.436 24.760 1.00 92.00 432 GLY A C 1
ATOM 3487 O O . GLY A 1 432 ? -8.180 -10.881 25.293 1.00 92.00 432 GLY A O 1
ATOM 3488 N N . LEU A 1 433 ? -9.848 -9.377 25.265 1.00 93.19 433 LEU A N 1
ATOM 3489 C CA . LEU A 1 433 ? -9.481 -8.773 26.547 1.00 93.19 433 LEU A CA 1
ATOM 3490 C C . LEU A 1 433 ? -9.892 -9.663 27.725 1.00 93.19 433 LEU A C 1
ATOM 3492 O O . LEU A 1 433 ? -11.048 -10.067 27.870 1.00 93.19 433 LEU A O 1
ATOM 3496 N N . LYS A 1 434 ? -8.942 -9.909 28.630 1.00 93.75 434 LYS A N 1
ATOM 3497 C CA . LYS A 1 434 ? -9.177 -10.672 29.861 1.00 93.75 434 LYS A CA 1
ATOM 3498 C C . LYS A 1 434 ? -9.652 -9.750 30.980 1.00 93.75 434 LYS A C 1
ATOM 3500 O O . LYS A 1 434 ? -9.010 -8.741 31.268 1.00 93.75 434 LYS A O 1
ATOM 3505 N N . ALA A 1 435 ? -10.735 -10.127 31.656 1.00 94.62 435 ALA A N 1
ATOM 3506 C CA . ALA A 1 435 ? -11.140 -9.463 32.892 1.00 94.62 435 ALA A CA 1
ATOM 3507 C C . ALA A 1 435 ? -9.980 -9.461 33.907 1.00 94.62 435 ALA A C 1
ATOM 3509 O O . ALA A 1 435 ? -9.208 -10.417 33.997 1.00 94.62 435 ALA A O 1
ATOM 3510 N N . GLY A 1 436 ? -9.839 -8.365 34.645 1.00 95.50 436 GLY A N 1
ATOM 3511 C CA . GLY A 1 436 ? -8.705 -8.101 35.529 1.00 95.50 436 GLY A CA 1
ATOM 3512 C C . GLY A 1 436 ? -7.515 -7.404 34.859 1.00 95.50 436 GLY A C 1
ATOM 3513 O O . GLY A 1 436 ? -6.615 -6.963 35.576 1.00 95.50 436 GLY A O 1
ATOM 3514 N N . ALA A 1 437 ? -7.503 -7.259 33.526 1.00 95.25 437 ALA A N 1
ATOM 3515 C CA . ALA A 1 437 ? -6.470 -6.495 32.825 1.00 95.25 437 ALA A CA 1
ATOM 3516 C C . ALA A 1 437 ? -6.385 -5.051 33.349 1.00 95.25 437 ALA A C 1
ATOM 3518 O O . ALA A 1 437 ? -7.407 -4.419 33.632 1.00 95.25 437 ALA A O 1
ATOM 3519 N N . GLN A 1 438 ? -5.158 -4.543 33.479 1.00 97.00 438 GLN A N 1
ATOM 3520 C CA . GLN A 1 438 ? -4.899 -3.166 33.891 1.00 97.00 438 GLN A CA 1
ATOM 3521 C C . GLN A 1 438 ? -4.840 -2.265 32.664 1.00 97.00 438 GLN A C 1
ATOM 3523 O O . GLN A 1 438 ? -3.992 -2.442 31.795 1.00 97.00 438 GLN A O 1
ATOM 3528 N N . VAL A 1 439 ? -5.735 -1.287 32.621 1.00 97.12 439 VAL A N 1
ATOM 3529 C CA . VAL A 1 439 ? -5.888 -0.341 31.522 1.00 97.12 439 VAL A CA 1
ATOM 3530 C C . VAL A 1 439 ? -5.523 1.053 32.010 1.00 97.12 439 VAL A C 1
ATOM 3532 O O . VAL A 1 439 ? -6.155 1.626 32.907 1.00 97.12 439 VAL A O 1
ATOM 3535 N N . SER A 1 440 ? -4.512 1.627 31.372 1.00 96.19 440 SER A N 1
ATOM 3536 C CA . SER A 1 440 ? -4.041 2.971 31.680 1.00 96.19 440 SER A CA 1
ATOM 3537 C C . SER A 1 440 ? -5.028 4.022 31.181 1.00 96.19 440 SER A C 1
ATOM 3539 O O . SER A 1 440 ? -5.719 3.844 30.180 1.00 96.19 440 SER A O 1
ATOM 3541 N N . LYS A 1 441 ? -5.100 5.165 31.864 1.00 95.56 441 LYS A N 1
ATOM 3542 C CA . LYS A 1 441 ? -5.837 6.317 31.337 1.00 95.56 441 LYS A CA 1
ATOM 3543 C C . LYS A 1 441 ? -5.065 6.901 30.151 1.00 95.56 441 LYS A C 1
ATOM 3545 O O . LYS A 1 441 ? -3.929 7.334 30.327 1.00 95.56 441 LYS A O 1
ATOM 3550 N N . ALA A 1 442 ? -5.690 6.965 28.978 1.00 95.00 442 ALA A N 1
ATOM 3551 C CA . ALA A 1 442 ? -5.051 7.518 27.789 1.00 95.00 442 ALA A CA 1
ATOM 3552 C C . ALA A 1 442 ? -4.868 9.045 27.884 1.00 95.00 442 ALA A C 1
ATOM 3554 O O . ALA A 1 442 ? -5.774 9.772 28.311 1.00 95.00 442 ALA A O 1
ATOM 3555 N N . SER A 1 443 ? -3.713 9.537 27.435 1.00 91.69 443 SER A N 1
ATOM 3556 C CA . SER A 1 443 ? -3.547 10.924 26.992 1.00 91.69 443 SER A CA 1
ATOM 3557 C C . SER A 1 443 ? -4.169 11.110 25.595 1.00 91.69 443 SER A C 1
ATOM 3559 O O . SER A 1 443 ? -4.470 10.120 24.923 1.00 91.69 443 SER A O 1
ATOM 3561 N N . PRO A 1 444 ? -4.396 12.355 25.132 1.00 90.38 444 PRO A N 1
ATOM 3562 C CA . PRO A 1 444 ? -4.830 12.589 23.758 1.00 90.38 444 PRO A CA 1
ATOM 3563 C C . PRO A 1 444 ? -3.855 11.949 22.757 1.00 90.38 444 PRO A C 1
ATOM 3565 O O . PRO A 1 444 ? -2.686 12.329 22.718 1.00 90.38 444 PRO A O 1
ATOM 3568 N N . LEU A 1 445 ? -4.339 10.986 21.963 1.00 93.00 445 LEU A N 1
ATOM 3569 C CA . LEU A 1 445 ? -3.528 10.286 20.952 1.00 93.00 445 LEU A CA 1
ATOM 3570 C C . LEU A 1 445 ? -3.101 11.223 19.818 1.00 93.00 445 LEU A C 1
ATOM 3572 O O . LEU A 1 445 ? -1.982 11.138 19.321 1.00 93.00 445 LEU A O 1
ATOM 3576 N N . PHE A 1 446 ? -3.997 12.140 19.452 1.00 93.88 446 PHE A N 1
ATOM 3577 C CA . PHE A 1 446 ? -3.803 13.116 18.391 1.00 93.88 446 PHE A CA 1
ATOM 3578 C C . PHE A 1 446 ? -4.101 14.512 18.946 1.00 93.88 446 PHE A C 1
ATOM 3580 O O . PHE A 1 446 ? -5.255 14.802 19.282 1.00 93.88 446 PHE A O 1
ATOM 3587 N N . PRO A 1 447 ? -3.090 15.384 19.088 1.00 85.94 447 PRO A N 1
ATOM 3588 C CA . PRO A 1 447 ? -3.316 16.780 19.427 1.00 85.94 447 PRO A CA 1
ATOM 3589 C C . PRO A 1 447 ? -4.165 17.453 18.346 1.00 85.94 447 PRO A C 1
ATOM 3591 O O . PRO A 1 447 ? -3.881 17.320 17.156 1.00 85.94 447 PRO A O 1
ATOM 3594 N N . ARG A 1 448 ? -5.201 18.196 18.753 1.00 88.75 448 ARG A N 1
ATOM 3595 C CA . ARG A 1 448 ? -5.956 19.025 17.808 1.00 88.75 448 ARG A CA 1
ATOM 3596 C C . ARG A 1 448 ? -5.059 20.130 17.271 1.00 88.75 448 ARG A C 1
ATOM 3598 O O . ARG A 1 448 ? -4.310 20.753 18.019 1.00 88.75 448 ARG A O 1
ATOM 3605 N N . ILE A 1 449 ? -5.186 20.384 15.979 1.00 89.38 449 ILE A N 1
ATOM 3606 C CA . ILE A 1 449 ? -4.467 21.443 15.285 1.00 89.38 449 ILE A CA 1
ATOM 3607 C C . ILE A 1 449 ? -5.412 22.634 15.176 1.00 89.38 449 ILE A C 1
ATOM 3609 O O . ILE A 1 449 ? -6.498 22.519 14.599 1.00 89.38 449 ILE A O 1
ATOM 3613 N N . GLU A 1 450 ? -5.015 23.766 15.745 1.00 81.69 450 GLU A N 1
ATOM 3614 C CA . GLU A 1 450 ? -5.735 25.023 15.569 1.00 81.69 450 GLU A CA 1
ATOM 3615 C C . GLU A 1 450 ? -5.567 25.505 14.123 1.00 81.69 450 GLU A C 1
ATOM 3617 O O . GLU A 1 450 ? -4.475 25.445 13.554 1.00 81.69 450 GLU A O 1
ATOM 3622 N N . VAL A 1 451 ? -6.678 25.907 13.507 1.00 72.06 451 VAL A N 1
ATOM 3623 C CA . VAL A 1 451 ? -6.686 26.506 12.171 1.00 72.06 451 VAL A CA 1
ATOM 3624 C C . VAL A 1 451 ? -6.667 28.014 12.393 1.00 72.06 451 VAL A C 1
ATOM 3626 O O . VAL A 1 451 ? -7.614 28.529 12.987 1.00 72.06 451 VAL A O 1
ATOM 3629 N N . GLU A 1 452 ? -5.581 28.679 11.996 1.00 50.88 452 GLU A N 1
ATOM 3630 C CA . GLU A 1 452 ? -5.508 30.149 11.957 1.00 50.88 452 GLU A CA 1
ATOM 3631 C C . GLU A 1 452 ? -6.402 30.735 10.859 1.00 50.88 452 GLU A C 1
ATOM 3633 O O . GLU A 1 452 ? -6.468 30.131 9.758 1.00 50.88 452 GLU A O 1
#

pLDDT: mean 92.43, std 8.94, range [45.31, 98.75]

Secondary structure (DSSP, 8-state):
-TTGGGT--HHHHHHHHHHHHHHHHHHTT---S----TTSHHHHHHHHHHHHHHHHTT-EEEEEEEEEEETTTTEEE-GGG-BTTB-TTT--B-EEEEEEEEEE-GGGGHHHHHHHHHH-TTSEESHHHHHHHHHHHHT-PPPEE-EESS--SSPEETTEEEEEE-HHHHHHTHHHHTTTTTTT-TTHHHH-S-SEEEEEGGGHHIIIIIHHHHHHHHTPPPPSEEEEE-PEEETTEE--GGGT----HHHHHHHH-HHHHHHHHHHSS-TTS-EEE-HHHHHHHIIIIIIIIIIHHHHHHHHHHHHHHTTBPPPP-PPPHHHHHHHHHHHHHHHHHHHHHHTT-HHHHHHHHHHHHHHHHHHHHHH-HHHHTT-GGGHHHHHHHHHHHHHHHHHHHHHHTTT-HHHHHHHHHHTTPPP----HHHHSSTT-SPTT-B-PPPPPSSPPPP--